Protein 1FEU (pdb70)

Solvent-accessible surface area: 22700 Å² total; per-residue (Å²): 150,110,45,154,7,96,0,68,52,29,133,53,82,136,58,64,41,16,60,191,70,33,55,1,2,0,31,2,57,21,182,134,53,90,108,73,0,42,0,30,24,109,49,0,61,155,20,51,200,97,0,40,55,26,31,14,0,30,0,68,7,82,86,69,83,61,20,52,0,1,2,94,94,29,57,100,25,194,228,196,239,81,16,61,41,0,13,0,40,5,10,38,118,47,62,13,82,2,106,0,34,17,135,41,58,37,84,2,38,0,52,189,66,42,9,56,54,36,97,99,44,202,35,1,31,0,86,1,37,30,219,67,28,15,77,86,2,96,4,75,2,46,58,15,80,60,62,58,45,18,59,0,72,74,15,185,56,42,130,50,9,102,44,33,37,62,78,144,69,43,0,0,13,0,30,66,66,159,56,49,130,172,110,119,199,147,117,45,133,7,115,0,75,64,34,141,58,82,139,60,61,39,17,83,189,67,31,55,2,2,0,35,1,54,22,179,122,58,95,116,85,0,44,0,31,31,114,80,1,66,152,15,51,177,115,0,35,52,21,27,14,0,10,0,50,7,92,90,65,83,56,23,51,0,0,2,97,94,33,55,90,40,166,227,222,215,137,34,49,39,0,12,0,39,9,11,45,126,57,66,12,83,4,99,0,33,14,123,39,56,50,78,4,27,1,43,163,78,45,5,74,47,80,89,88,42,202,35,1,39,0,88,4,39,25,212,72,31,16,70,62,1,94,5,90,1,36,57,20,100,66,68,56,53,15,58,0,72,76,14,181,58,38,124,55,9,101,44,29,35,64,74,132,58,39,0,0,13,2,44,69,47,126,93,95,34,161,114,50,105,102,87,95,112

Sequence (374 aa):
MEYRLKAYYREGEKPSALRRAGKLPGLMYNRHLNRKVYVDLVEFDKVFRQASIHHVIVLELPDGQSLPTLVRQVNLDKRRRRPEHVDFFVLSDEPVEMYVPLRFVGTPAGVRAGGVLQEIHRDILVKVSPRNIPEFIEVDVSGLEIGDSLHASDLKLPPGVELAVSPEETIAAVVPPEDVEKLAEMEYRLKAYYREGEKPSALRRAGKLPGLMYNRHLNRKVYVDLVEFDKVFRQASIHHVIVLELPDGQSLPTLVRQVNLDKRRRRPEHVDFFVLSDEPVEMYVPLRFVGTPAGVRAGGVLQEIHRDILVKVSPRNIPEFIEVDVSGLEIGDSLHASDLKLPPGVELAVSPEETIAAVVPPEDVEKLAEEAAA

Secondary structure (DSSP, 8-state):
-EEEEE-EE-SSS-HHHHHHTTEEEEEEE-SS-EEEEEEEHHHHHHHHHHHTTTSEEEEE-TTS-EEEEEEEEEEEPSSSS-EEEEEEEE--SS-EEEEEEEEEES--HHHHTT-EEEE--SEEEEEE-GGG--S-EEEE-TT--TTEEEEGGGS-PPTT-EESS-TT-EEEEEE-SSSSS----/-EEEEEEEE-SS--HHHHHHTTEEEEEEEETTEEEEEEEEHHHHHHHHHHHTTTSEEEEE-TTS-EEEEEEEEEEEPSSS-SEEEEEEEE--SS-EEEEEEEEEES--HHHHTT-EEE-S-SEEEEEE-GGG--S-EEEE-TTPPTT-EEEGGG--PPTT-EESS-TT-EEEEEE---SSTHHHHHHH-

Foldseek 3Di:
DEAEFEKEFDDPDDLVVQVVVQKAWEWEDEPPDITTIIGHQVRCVVVCVPQVQQHWYWYCYPVRDIFTWGWDDFDADPPDGGGRYTYTYTADAAKAKGKAAEAEDADAPQVVVVWAKDFPDGIFIKIAHPVPRDNYFYHYRNHAHAFDFQFLLNGDDDPRIGHPDDRRHTGMHIHHDPDDPDDDD/DEAEFEKEFDDPDDLVVCVVVQKAWEWEDDPVDITTIIGRQVRVVVVCVVQPQQHWYWYQYPVRDTFTWGWDDFDADPPDGGGRYTYTYTADQAKDKTKFAEAEDADAPQVVVVWAKDQVDRIFIKIAHPVDRDNHFYDYRNDAHAVGWAFPLNTDDDPRIGHPDDRRHTRMHIHHPDDVCVVVVVVVD

Structure (mmCIF, N/CA/C/O backbone):
data_1FEU
#
_entry.id   1FEU
#
_cell.length_a   109.904
_cell.length_b   109.904
_cell.length_c   137.511
_cell.angle_alpha   90.00
_cell.angle_beta   90.00
_cell.angle_gamma   120.00
#
_symmetry.space_group_name_H-M   'P 31 1 2'
#
loop_
_entity.id
_entity.type
_entity.pdbx_description
1 polymer '19 NT FRAGMENT OF 5S RRNA'
2 polymer '21 NT FRAGMENT OF 5S RRNA'
3 polymer '50S RIBOSOMAL PROTEIN L25'
4 non-polymer 'MAGNESIUM ION'
5 non-polymer 'CADMIUM ION'
6 water water
#
loop_
_atom_site.group_PDB
_atom_site.id
_atom_site.type_symbol
_atom_site.label_atom_id
_atom_site.label_alt_id
_atom_site.label_comp_id
_atom_site.label_asym_id
_atom_site.label_entity_id
_atom_site.label_seq_id
_atom_site.pdbx_PDB_ins_code
_atom_site.Cartn_x
_atom_site.Cartn_y
_atom_site.Cartn_z
_atom_site.occupancy
_atom_site.B_iso_or_equiv
_atom_site.auth_seq_id
_atom_site.auth_comp_id
_atom_site.auth_asym_id
_atom_site.auth_atom_id
_atom_site.pdbx_PDB_model_num
ATOM 1723 N N . MET E 3 1 ? 48.212 43.221 19.267 1.00 48.37 1 MET A N 1
ATOM 1724 C CA . MET E 3 1 ? 48.465 42.569 17.950 1.00 48.21 1 MET A CA 1
ATOM 1725 C C . MET E 3 1 ? 47.388 42.980 16.945 1.00 48.05 1 MET A C 1
ATOM 1726 O O . MET E 3 1 ? 46.187 42.903 17.232 1.00 48.54 1 MET A O 1
ATOM 1731 N N . GLU E 3 2 ? 47.812 43.419 15.765 1.00 46.85 2 GLU A N 1
ATOM 1732 C CA . GLU E 3 2 ? 46.862 43.835 14.741 1.00 45.57 2 GLU A CA 1
ATOM 1733 C C . GLU E 3 2 ? 47.187 43.165 13.410 1.00 45.25 2 GLU A C 1
ATOM 1734 O O . GLU E 3 2 ? 48.345 42.841 13.139 1.00 46.42 2 GLU A O 1
ATOM 1740 N N . TYR E 3 3 ? 46.172 42.947 12.579 1.00 43.11 3 TYR A N 1
ATOM 1741 C CA . TYR E 3 3 ? 46.400 42.280 11.301 1.00 41.47 3 TYR A CA 1
ATOM 1742 C C . TYR E 3 3 ? 45.835 43.042 10.128 1.00 41.73 3 TYR A C 1
ATOM 1743 O O . TYR E 3 3 ? 45.056 43.975 10.294 1.00 42.96 3 TYR A O 1
ATOM 1752 N N . ARG E 3 4 ? 46.242 42.639 8.932 1.00 42.35 4 ARG A N 1
ATOM 1753 C CA . ARG E 3 4 ? 45.764 43.283 7.722 1.00 42.73 4 ARG A CA 1
ATOM 1754 C C . ARG E 3 4 ? 45.147 42.238 6.789 1.00 42.09 4 ARG A C 1
ATOM 1755 O O . ARG E 3 4 ? 45.473 41.046 6.859 1.00 40.32 4 ARG A O 1
ATOM 1763 N N . LEU E 3 5 ? 44.231 42.691 5.936 1.00 42.24 5 LEU A N 1
ATOM 1764 C CA . LEU E 3 5 ? 43.566 41.819 4.973 1.00 42.00 5 LEU A CA 1
ATOM 1765 C C . LEU E 3 5 ? 42.965 42.673 3.856 1.00 42.38 5 LEU A C 1
ATOM 1766 O O . LEU E 3 5 ? 42.367 43.728 4.107 1.00 41.01 5 LEU A O 1
ATOM 1771 N N . LYS E 3 6 ? 43.146 42.224 2.620 1.00 43.45 6 LYS A N 1
ATOM 1772 C CA . LYS E 3 6 ? 42.611 42.949 1.481 1.00 45.56 6 LYS A CA 1
ATOM 1773 C C . LYS E 3 6 ? 41.152 42.567 1.272 1.00 45.37 6 LYS A C 1
ATOM 1774 O O . LYS E 3 6 ? 40.807 41.379 1.201 1.00 44.40 6 LYS A O 1
ATOM 1780 N N . ALA E 3 7 ? 40.306 43.591 1.193 1.00 45.23 7 ALA A N 1
ATOM 1781 C CA . ALA E 3 7 ? 38.872 43.423 0.999 1.00 45.54 7 ALA A CA 1
ATOM 1782 C C . ALA E 3 7 ? 38.454 44.174 -0.253 1.00 45.40 7 ALA A C 1
ATOM 1783 O O . ALA E 3 7 ? 39.041 45.201 -0.589 1.00 45.31 7 ALA A O 1
ATOM 1785 N N . TYR E 3 8 ? 37.438 43.664 -0.939 1.00 45.40 8 TYR A N 1
ATOM 1786 C CA . TYR E 3 8 ? 36.948 44.308 -2.149 1.00 46.05 8 TYR A CA 1
ATOM 1787 C C . TYR E 3 8 ? 35.430 44.359 -2.098 1.00 46.55 8 TYR A C 1
ATOM 1788 O O . TYR E 3 8 ? 34.794 43.463 -1.547 1.00 47.90 8 TYR A O 1
ATOM 1797 N N . TYR E 3 9 ? 34.847 45.404 -2.668 1.00 46.61 9 TYR A N 1
ATOM 1798 C CA . TYR E 3 9 ? 33.397 45.528 -2.680 1.00 47.41 9 TYR A CA 1
ATOM 1799 C C . TYR E 3 9 ? 32.772 44.541 -3.679 1.00 47.13 9 TYR A C 1
ATOM 1800 O O . TYR E 3 9 ? 33.470 43.925 -4.487 1.00 46.34 9 TYR A O 1
ATOM 1809 N N . ARG E 3 10 ? 31.455 44.375 -3.600 1.00 47.31 10 ARG A N 1
ATOM 1810 C CA . ARG E 3 10 ? 30.730 43.493 -4.509 1.00 46.20 10 ARG A CA 1
ATOM 1811 C C . ARG E 3 10 ? 29.288 43.978 -4.644 1.00 47.23 10 ARG A C 1
ATOM 1812 O O . ARG E 3 10 ? 28.746 44.615 -3.739 1.00 47.49 10 ARG A O 1
ATOM 1820 N N . GLU E 3 11 ? 28.673 43.692 -5.784 1.00 48.26 11 GLU A N 1
ATOM 1821 C CA . GLU E 3 11 ? 27.302 44.111 -6.016 1.00 50.66 11 GLU A CA 1
ATOM 1822 C C . GLU E 3 11 ? 26.468 42.995 -6.614 1.00 51.46 11 GLU A C 1
ATOM 1823 O O . GLU E 3 11 ? 25.703 42.329 -5.908 1.00 52.33 11 GLU A O 1
ATOM 1829 N N . GLY E 3 12 ? 26.614 42.799 -7.920 1.00 50.44 12 GLY A N 1
ATOM 1830 C CA . GLY E 3 12 ? 25.860 41.762 -8.592 1.00 49.53 12 GLY A CA 1
ATOM 1831 C C . GLY E 3 12 ? 26.489 40.390 -8.485 1.00 48.81 12 GLY A C 1
ATOM 1832 O O . GLY E 3 12 ? 25.781 39.378 -8.498 1.00 49.31 12 GLY A O 1
ATOM 1833 N N . GLU E 3 13 ? 27.814 40.342 -8.375 1.00 47.15 13 GLU A N 1
ATOM 1834 C CA . GLU E 3 13 ? 28.499 39.058 -8.287 1.00 46.71 13 GLU A CA 1
ATOM 1835 C C . GLU E 3 13 ? 27.879 38.129 -7.238 1.00 45.57 13 GLU A C 1
ATOM 1836 O O . GLU E 3 13 ? 27.850 38.427 -6.041 1.00 45.07 13 GLU A O 1
ATOM 1842 N N . LYS E 3 14 ? 27.369 37.002 -7.727 1.00 44.10 14 LYS A N 1
ATOM 1843 C CA . LYS E 3 14 ? 26.718 35.992 -6.906 1.00 43.26 14 LYS A CA 1
ATOM 1844 C C . LYS E 3 14 ? 27.644 35.342 -5.885 1.00 41.16 14 LYS A C 1
ATOM 1845 O O . LYS E 3 14 ? 28.806 35.075 -6.176 1.00 40.94 14 LYS A O 1
ATOM 1851 N N . PRO E 3 15 ? 27.133 35.084 -4.665 1.00 39.15 15 PRO A N 1
ATOM 1852 C CA . PRO E 3 15 ? 27.931 34.459 -3.606 1.00 38.11 15 PRO A CA 1
ATOM 1853 C C . PRO E 3 15 ? 28.525 33.107 -3.997 1.00 38.37 15 PRO A C 1
ATOM 1854 O O . PRO E 3 15 ? 29.718 32.868 -3.801 1.00 37.82 15 PRO A O 1
ATOM 1858 N N . SER E 3 16 ? 27.697 32.223 -4.550 1.00 39.45 16 SER A N 1
ATOM 1859 C CA . SER E 3 16 ? 28.175 30.901 -4.947 1.00 40.68 16 SER A CA 1
ATOM 1860 C C . SER E 3 16 ? 29.298 30.977 -5.984 1.00 40.52 16 SER A C 1
ATOM 1861 O O . SER E 3 16 ? 30.200 30.139 -5.995 1.00 39.64 16 SER A O 1
ATOM 1864 N N . ALA E 3 17 ? 29.233 31.979 -6.857 1.00 40.70 17 ALA A N 1
ATOM 1865 C CA . ALA E 3 17 ? 30.252 32.172 -7.886 1.00 40.70 17 ALA A CA 1
ATOM 1866 C C . ALA E 3 17 ? 31.540 32.628 -7.212 1.00 41.27 17 ALA A C 1
ATOM 1867 O O . ALA E 3 17 ? 32.633 32.154 -7.537 1.00 42.37 17 ALA A O 1
ATOM 1869 N N . LEU E 3 18 ? 31.399 33.559 -6.274 1.00 39.41 18 LEU A N 1
ATOM 1870 C CA . LEU E 3 18 ? 32.539 34.070 -5.534 1.00 37.54 18 LEU A CA 1
ATOM 1871 C C . LEU E 3 18 ? 33.233 32.935 -4.784 1.00 37.32 18 LEU A C 1
ATOM 1872 O O . LEU E 3 18 ? 34.444 32.756 -4.894 1.00 37.28 18 LEU A O 1
ATOM 1877 N N . ARG E 3 19 ? 32.462 32.158 -4.026 1.00 37.37 19 ARG A N 1
ATOM 1878 C CA . ARG E 3 19 ? 33.017 31.040 -3.264 1.00 38.97 19 ARG A CA 1
ATOM 1879 C C . ARG E 3 19 ? 33.775 30.096 -4.193 1.00 41.38 19 ARG A C 1
ATOM 1880 O O . ARG E 3 19 ? 34.876 29.644 -3.882 1.00 42.61 19 ARG A O 1
ATOM 1888 N N . ARG E 3 20 ? 33.161 29.805 -5.332 1.00 43.94 20 ARG A N 1
ATOM 1889 C CA . ARG E 3 20 ? 33.736 28.937 -6.358 1.00 45.18 20 ARG A CA 1
ATOM 1890 C C . ARG E 3 20 ? 35.074 29.517 -6.831 1.00 45.70 20 ARG A C 1
ATOM 1891 O O . ARG E 3 20 ? 36.027 28.784 -7.088 1.00 45.80 20 ARG A O 1
ATOM 1899 N N . ALA E 3 21 ? 35.132 30.843 -6.927 1.00 45.69 21 ALA A N 1
ATOM 1900 C CA . ALA E 3 21 ? 36.336 31.545 -7.358 1.00 44.81 21 ALA A CA 1
ATOM 1901 C C . ALA E 3 21 ? 37.317 31.759 -6.209 1.00 45.37 21 ALA A C 1
ATOM 1902 O O . ALA E 3 21 ? 38.149 32.658 -6.271 1.00 45.59 21 ALA A O 1
ATOM 1904 N N . GLY E 3 22 ? 37.210 30.946 -5.159 1.00 46.23 22 GLY A N 1
ATOM 1905 C CA . GLY E 3 22 ? 38.110 31.067 -4.016 1.00 46.72 22 GLY A CA 1
ATOM 1906 C C . GLY E 3 22 ? 37.943 32.289 -3.114 1.00 46.59 22 GLY A C 1
ATOM 1907 O O . GLY E 3 22 ? 38.755 32.530 -2.210 1.00 45.13 22 GLY A O 1
ATOM 1908 N N . LYS E 3 23 ? 36.897 33.070 -3.360 1.00 46.28 23 LYS A N 1
ATOM 1909 C CA . LYS E 3 23 ? 36.634 34.254 -2.557 1.00 45.38 23 LYS A CA 1
ATOM 1910 C C . LYS E 3 23 ? 35.573 33.952 -1.505 1.00 44.05 23 LYS A C 1
ATOM 1911 O O . LYS E 3 23 ? 34.747 33.048 -1.678 1.00 42.99 23 LYS A O 1
ATOM 1917 N N . LEU E 3 24 ? 35.614 34.701 -0.405 1.00 42.69 24 LEU A N 1
ATOM 1918 C CA . LEU E 3 24 ? 34.658 34.538 0.691 1.00 40.41 24 LEU A CA 1
ATOM 1919 C C . LEU E 3 24 ? 33.698 35.722 0.761 1.00 37.76 24 LEU A C 1
ATOM 1920 O O . LEU E 3 24 ? 34.097 36.847 1.055 1.00 37.45 24 LEU A O 1
ATOM 1925 N N . PRO E 3 25 ? 32.413 35.485 0.484 1.00 35.82 25 PRO A N 1
ATOM 1926 C CA . PRO E 3 25 ? 31.495 36.623 0.553 1.00 35.85 25 PRO A CA 1
ATOM 1927 C C . PRO E 3 25 ? 31.392 37.099 1.998 1.00 36.27 25 PRO A C 1
ATOM 1928 O O . PRO E 3 25 ? 31.674 36.347 2.940 1.00 37.57 25 PRO A O 1
ATOM 1932 N N . GLY E 3 26 ? 30.987 38.348 2.175 1.00 35.64 26 GLY A N 1
ATOM 1933 C CA . GLY E 3 26 ? 30.842 38.875 3.515 1.00 34.11 26 GLY A CA 1
ATOM 1934 C C . GLY E 3 26 ? 30.347 40.297 3.466 1.00 33.64 26 GLY A C 1
ATOM 1935 O O . GLY E 3 26 ? 29.903 40.784 2.418 1.00 31.76 26 GLY A O 1
ATOM 1936 N N . LEU E 3 27 ? 30.399 40.962 4.613 1.00 34.17 27 LEU A N 1
ATOM 1937 C CA . LEU E 3 27 ? 29.993 42.350 4.682 1.00 35.42 27 LEU A CA 1
ATOM 1938 C C . LEU E 3 27 ? 30.490 43.021 5.959 1.00 35.70 27 LEU A C 1
ATOM 1939 O O . LEU E 3 27 ? 30.703 42.368 6.983 1.00 35.35 27 LEU A O 1
ATOM 1944 N N . MET E 3 28 ? 30.684 44.333 5.865 1.00 35.14 28 MET A N 1
ATOM 1945 C CA . MET E 3 28 ? 31.161 45.152 6.969 1.00 34.83 28 MET A CA 1
ATOM 1946 C C . MET E 3 28 ? 30.118 46.195 7.296 1.00 32.76 28 MET A C 1
ATOM 1947 O O . MET E 3 28 ? 29.407 46.664 6.410 1.00 32.63 28 MET A O 1
ATOM 1952 N N . TYR E 3 29 ? 30.031 46.559 8.568 1.00 31.65 29 TYR A N 1
ATOM 1953 C CA . TYR E 3 29 ? 29.051 47.542 8.996 1.00 31.81 29 TYR A CA 1
ATOM 1954 C C . TYR E 3 29 ? 29.318 48.082 10.389 1.00 31.72 29 TYR A C 1
ATOM 1955 O O . TYR E 3 29 ? 30.184 47.589 11.117 1.00 32.53 29 TYR A O 1
ATOM 1964 N N . ASN E 3 30 ? 28.546 49.104 10.736 1.00 31.67 30 ASN A N 1
ATOM 1965 C CA . ASN E 3 30 ? 28.561 49.747 12.043 1.00 33.73 30 ASN A CA 1
ATOM 1966 C C . ASN E 3 30 ? 27.411 50.733 11.983 1.00 34.17 30 ASN A C 1
ATOM 1967 O O . ASN E 3 30 ? 26.738 50.821 10.959 1.00 34.55 30 ASN A O 1
ATOM 1972 N N . ARG E 3 31 ? 27.163 51.462 13.061 1.00 36.29 31 ARG A N 1
ATOM 1973 C CA . ARG E 3 31 ? 26.043 52.387 13.080 1.00 37.68 31 ARG A CA 1
ATOM 1974 C C . ARG E 3 31 ? 26.043 53.358 11.909 1.00 37.93 31 ARG A C 1
ATOM 1975 O O . ARG E 3 31 ? 25.061 54.072 11.698 1.00 39.08 31 ARG A O 1
ATOM 1983 N N . HIS E 3 32 ? 27.127 53.373 11.138 1.00 36.15 32 HIS A N 1
ATOM 1984 C CA . HIS E 3 32 ? 27.245 54.292 10.011 1.00 35.88 32 HIS A CA 1
ATOM 1985 C C . HIS E 3 32 ? 27.230 53.685 8.632 1.00 36.10 32 HIS A C 1
ATOM 1986 O O . HIS E 3 32 ? 26.620 54.228 7.716 1.00 36.21 32 HIS A O 1
ATOM 1993 N N . LEU E 3 33 ? 27.916 52.567 8.470 1.00 36.83 33 LEU A N 1
ATOM 1994 C CA . LEU E 3 33 ? 27.983 51.949 7.165 1.00 37.08 33 LEU A CA 1
ATOM 1995 C C . LEU E 3 33 ? 27.581 50.480 7.107 1.00 37.66 33 LEU A C 1
ATOM 1996 O O . LEU E 3 33 ? 27.437 49.804 8.130 1.00 38.49 33 LEU A O 1
ATOM 2001 N N . ASN E 3 34 ? 27.394 50.011 5.879 1.00 36.70 34 ASN A N 1
ATOM 2002 C CA . ASN E 3 34 ? 27.026 48.638 5.579 1.00 35.37 34 ASN A CA 1
ATOM 2003 C C . ASN E 3 34 ? 27.329 48.505 4.106 1.00 35.63 34 ASN A C 1
ATOM 2004 O O . ASN E 3 34 ? 26.725 49.179 3.285 1.00 34.80 34 ASN A O 1
ATOM 2009 N N . ARG E 3 35 ? 28.278 47.644 3.773 1.00 37.29 35 ARG A N 1
ATOM 2010 C CA . ARG E 3 35 ? 28.660 47.449 2.387 1.00 38.10 35 ARG A CA 1
ATOM 2011 C C . ARG E 3 35 ? 28.996 45.986 2.165 1.00 38.54 35 ARG A C 1
ATOM 2012 O O . ARG E 3 35 ? 29.648 45.355 2.998 1.00 39.70 35 ARG A O 1
ATOM 2020 N N . LYS E 3 36 ? 28.531 45.435 1.051 1.00 38.69 36 LYS A N 1
ATOM 2021 C CA . LYS E 3 36 ? 28.814 44.043 0.742 1.00 37.49 36 LYS A CA 1
ATOM 2022 C C . LYS E 3 36 ? 30.239 43.997 0.232 1.00 36.65 36 LYS A C 1
ATOM 2023 O O . LYS E 3 36 ? 30.629 44.814 -0.598 1.00 36.39 36 LYS A O 1
ATOM 2029 N N . VAL E 3 37 ? 31.024 43.060 0.752 1.00 36.34 37 VAL A N 1
ATOM 2030 C CA . VAL E 3 37 ? 32.415 42.928 0.351 1.00 36.14 37 VAL A CA 1
ATOM 2031 C C . VAL E 3 37 ? 32.779 41.452 0.276 1.00 37.96 37 VAL A C 1
ATOM 2032 O O . VAL E 3 37 ? 31.938 40.585 0.513 1.00 38.88 37 VAL A O 1
ATOM 2036 N N . TYR E 3 38 ? 34.035 41.177 -0.059 1.00 39.12 38 TYR A N 1
ATOM 2037 C CA . TYR E 3 38 ? 34.531 39.812 -0.129 1.00 40.60 38 TYR A CA 1
ATOM 2038 C C . TYR E 3 38 ? 36.040 39.854 0.068 1.00 40.11 38 TYR A C 1
ATOM 2039 O O . TYR E 3 38 ? 36.667 40.901 -0.100 1.00 39.92 38 TYR A O 1
ATOM 2048 N N . VAL E 3 39 ? 36.610 38.714 0.440 1.00 39.51 39 VAL A N 1
ATOM 2049 C CA . VAL E 3 39 ? 38.039 38.590 0.682 1.00 39.87 39 VAL A CA 1
ATOM 2050 C C . VAL E 3 39 ? 38.476 37.188 0.264 1.00 41.57 39 VAL A C 1
ATOM 2051 O O . VAL E 3 39 ? 37.647 36.283 0.178 1.00 42.26 39 VAL A O 1
ATOM 2055 N N . ASP E 3 40 ? 39.766 37.002 -0.004 1.00 42.01 40 ASP A N 1
ATOM 2056 C CA . ASP E 3 40 ? 40.246 35.684 -0.392 1.00 42.63 40 ASP A CA 1
ATOM 2057 C C . ASP E 3 40 ? 40.152 34.764 0.826 1.00 42.29 40 ASP A C 1
ATOM 2058 O O . ASP E 3 40 ? 40.574 35.126 1.925 1.00 42.65 40 ASP A O 1
ATOM 2063 N N . LEU E 3 41 ? 39.589 33.578 0.628 1.00 41.49 41 LEU A N 1
ATOM 2064 C CA . LEU E 3 41 ? 39.426 32.633 1.723 1.00 42.20 41 LEU A CA 1
ATOM 2065 C C . LEU E 3 41 ? 40.740 32.228 2.381 1.00 43.55 41 LEU A C 1
ATOM 2066 O O . LEU E 3 41 ? 40.820 32.160 3.608 1.00 45.02 41 LEU A O 1
ATOM 2071 N N . VAL E 3 42 ? 41.767 31.956 1.581 1.00 44.13 42 VAL A N 1
ATOM 2072 C CA . VAL E 3 42 ? 43.049 31.548 2.142 1.00 45.00 42 VAL A CA 1
ATOM 2073 C C . VAL E 3 42 ? 43.644 32.648 3.006 1.00 46.09 42 VAL A C 1
ATOM 2074 O O . VAL E 3 42 ? 44.140 32.378 4.104 1.00 46.63 42 VAL A O 1
ATOM 2078 N N . GLU E 3 43 ? 43.590 33.883 2.513 1.00 47.28 43 GLU A N 1
ATOM 2079 C CA . GLU E 3 43 ? 44.115 35.026 3.255 1.00 49.23 43 GLU A CA 1
ATOM 2080 C C . GLU E 3 43 ? 43.414 35.115 4.601 1.00 49.15 43 GLU A C 1
ATOM 2081 O O . GLU E 3 43 ? 44.055 35.194 5.659 1.00 47.79 43 GLU A O 1
ATOM 2087 N N . PHE E 3 44 ? 42.083 35.124 4.535 1.00 49.33 44 PHE A N 1
ATOM 2088 C CA . PHE E 3 44 ? 41.242 35.211 5.719 1.00 48.00 44 PHE A CA 1
ATOM 2089 C C . PHE E 3 44 ? 41.557 34.084 6.689 1.00 47.80 44 PHE A C 1
ATOM 2090 O O . PHE E 3 44 ? 41.865 34.335 7.847 1.00 48.85 44 PHE A O 1
ATOM 2098 N N . ASP E 3 45 ? 41.473 32.844 6.220 1.00 48.08 45 ASP A N 1
ATOM 2099 C CA . ASP E 3 45 ? 41.759 31.711 7.086 1.00 49.02 45 ASP A CA 1
ATOM 2100 C C . ASP E 3 45 ? 43.084 31.913 7.795 1.00 49.02 45 ASP A C 1
ATOM 2101 O O . ASP E 3 45 ? 43.203 31.663 8.996 1.00 48.58 45 ASP A O 1
ATOM 2106 N N . LYS E 3 46 ? 44.077 32.382 7.050 1.00 49.14 46 LYS A N 1
ATOM 2107 C CA . LYS E 3 46 ? 45.393 32.626 7.613 1.00 48.65 46 LYS A CA 1
ATOM 2108 C C . LYS E 3 46 ? 45.313 33.704 8.701 1.00 47.36 46 LYS A C 1
ATOM 2109 O O . LYS E 3 46 ? 45.799 33.504 9.814 1.00 48.19 46 LYS A O 1
ATOM 2115 N N . VAL E 3 47 ? 44.681 34.833 8.381 1.00 44.33 47 VAL A N 1
ATOM 2116 C CA . VAL E 3 47 ? 44.546 35.954 9.314 1.00 41.23 47 VAL A CA 1
ATOM 2117 C C . VAL E 3 47 ? 43.660 35.673 10.531 1.00 41.83 47 VAL A C 1
ATOM 2118 O O . VAL E 3 47 ? 44.046 35.948 11.670 1.00 41.47 47 VAL A O 1
ATOM 2122 N N . PHE E 3 48 ? 42.468 35.139 10.279 1.00 41.40 48 PHE A N 1
ATOM 2123 C CA . PHE E 3 48 ? 41.499 34.835 11.327 1.00 40.99 48 PHE A CA 1
ATOM 2124 C C . PHE E 3 48 ? 42.041 33.837 12.340 1.00 42.62 48 PHE A C 1
ATOM 2125 O O . PHE E 3 48 ? 41.676 33.864 13.517 1.00 42.86 48 PHE A O 1
ATOM 2133 N N . ARG E 3 49 ? 42.911 32.951 11.875 1.00 43.75 49 ARG A N 1
ATOM 2134 C CA . ARG E 3 49 ? 43.518 31.945 12.734 1.00 44.88 49 ARG A CA 1
ATOM 2135 C C . ARG E 3 49 ? 44.335 32.616 13.837 1.00 44.29 49 ARG A C 1
ATOM 2136 O O . ARG E 3 49 ? 44.568 32.034 14.894 1.00 44.21 49 ARG A O 1
ATOM 2144 N N . GLN E 3 50 ? 44.757 33.852 13.593 1.00 43.97 50 GLN A N 1
ATOM 2145 C CA . GLN E 3 50 ? 45.555 34.590 14.566 1.00 43.30 50 GLN A CA 1
ATOM 2146 C C . GLN E 3 50 ? 44.742 35.656 15.292 1.00 41.41 50 GLN A C 1
ATOM 2147 O O . GLN E 3 50 ? 44.936 35.902 16.485 1.00 41.72 50 GLN A O 1
ATOM 2153 N N . ALA E 3 51 ? 43.845 36.303 14.557 1.00 39.55 51 ALA A N 1
ATOM 2154 C CA . ALA E 3 51 ? 43.020 37.359 15.123 1.00 37.71 51 ALA A CA 1
ATOM 2155 C C . ALA E 3 51 ? 41.736 36.867 15.781 1.00 36.03 51 ALA A C 1
ATOM 2156 O O . ALA E 3 51 ? 41.352 37.367 16.839 1.00 36.25 51 ALA A O 1
ATOM 2158 N N . SER E 3 52 ? 41.075 35.889 15.166 1.00 33.57 52 SER A N 1
ATOM 2159 C CA . SER E 3 52 ? 39.820 35.376 15.708 1.00 31.42 52 SER A CA 1
ATOM 2160 C C . SER E 3 52 ? 38.917 36.597 15.857 1.00 31.07 52 SER A C 1
ATOM 2161 O O . SER E 3 52 ? 38.843 37.422 14.947 1.00 30.56 52 SER A O 1
ATOM 2164 N N . ILE E 3 53 ? 38.226 36.720 16.986 1.00 29.99 53 ILE A N 1
ATOM 2165 C CA . ILE E 3 53 ? 37.390 37.898 17.197 1.00 29.50 53 ILE A CA 1
ATOM 2166 C C . ILE E 3 53 ? 37.979 38.782 18.298 1.00 30.36 53 ILE A C 1
ATOM 2167 O O . ILE E 3 53 ? 37.289 39.632 18.857 1.00 30.13 53 ILE A O 1
ATOM 2172 N N . HIS E 3 54 ? 39.259 38.590 18.596 1.00 32.02 54 HIS A N 1
ATOM 2173 C CA . HIS E 3 54 ? 39.897 39.339 19.670 1.00 34.00 54 HIS A CA 1
ATOM 2174 C C . HIS E 3 54 ? 40.873 40.432 19.260 1.00 35.63 54 HIS A C 1
ATOM 2175 O O . HIS E 3 54 ? 41.182 41.307 20.070 1.00 36.79 54 HIS A O 1
ATOM 2182 N N . HIS E 3 55 ? 41.362 40.382 18.020 1.00 36.96 55 HIS A N 1
ATOM 2183 C CA . HIS E 3 55 ? 42.327 41.373 17.534 1.00 37.16 55 HIS A CA 1
ATOM 2184 C C . HIS E 3 55 ? 41.781 42.171 16.357 1.00 38.02 55 HIS A C 1
ATOM 2185 O O . HIS E 3 55 ? 40.958 41.672 15.591 1.00 38.77 55 HIS A O 1
ATOM 2192 N N . VAL E 3 56 ? 42.248 43.407 16.207 1.00 38.17 56 VAL A N 1
ATOM 2193 C CA . VAL E 3 56 ? 41.794 44.250 15.107 1.00 38.52 56 VAL A CA 1
ATOM 2194 C C . VAL E 3 56 ? 42.393 43.849 13.761 1.00 39.67 56 VAL A C 1
ATOM 2195 O O . VAL E 3 56 ? 43.609 43.711 13.620 1.00 40.72 56 VAL A O 1
ATOM 2199 N N . ILE E 3 57 ? 41.520 43.662 12.778 1.00 40.14 57 ILE A N 1
ATOM 2200 C CA . ILE E 3 57 ? 41.922 43.307 11.421 1.00 39.94 57 ILE A CA 1
ATOM 2201 C C . ILE E 3 57 ? 41.703 44.558 10.574 1.00 41.64 57 ILE A C 1
ATOM 2202 O O . ILE E 3 57 ? 40.595 45.089 10.523 1.00 42.30 57 ILE A O 1
ATOM 2207 N N . VAL E 3 58 ? 42.756 45.051 9.933 1.00 43.27 58 VAL A N 1
ATOM 2208 C CA . VAL E 3 58 ? 42.614 46.236 9.099 1.00 45.19 58 VAL A CA 1
ATOM 2209 C C . VAL E 3 58 ? 42.328 45.819 7.664 1.00 46.06 58 VAL A C 1
ATOM 2210 O O . VAL E 3 58 ? 43.127 45.128 7.034 1.00 47.04 58 VAL A O 1
ATOM 2214 N N . LEU E 3 59 ? 41.177 46.241 7.156 1.00 45.91 59 LEU A N 1
ATOM 2215 C CA . LEU E 3 59 ? 40.773 45.899 5.799 1.00 47.81 59 LEU A CA 1
ATOM 2216 C C . LEU E 3 59 ? 41.273 46.909 4.759 1.00 50.23 59 LEU A C 1
ATOM 2217 O O . LEU E 3 59 ? 40.946 48.100 4.832 1.00 50.17 59 LEU A O 1
ATOM 2222 N N . GLU E 3 60 ? 42.076 46.438 3.803 1.00 53.43 60 GLU A N 1
ATOM 2223 C CA . GLU E 3 60 ? 42.581 47.309 2.740 1.00 55.48 60 GLU A CA 1
ATOM 2224 C C . GLU E 3 60 ? 41.539 47.301 1.632 1.00 54.92 60 GLU A C 1
ATOM 2225 O O . GLU E 3 60 ? 41.400 46.315 0.909 1.00 53.34 60 GLU A O 1
ATOM 2231 N N . LEU E 3 61 ? 40.806 48.398 1.506 1.00 56.12 61 LEU A N 1
ATOM 2232 C CA . LEU E 3 61 ? 39.771 48.496 0.491 1.00 58.33 61 LEU A CA 1
ATOM 2233 C C . LEU E 3 61 ? 40.308 49.044 -0.834 1.00 61.30 61 LEU A C 1
ATOM 2234 O O . LEU E 3 61 ? 41.303 49.772 -0.862 1.00 62.29 61 LEU A O 1
ATOM 2239 N N . PRO E 3 62 ? 39.654 48.691 -1.965 1.00 63.64 62 PRO A N 1
ATOM 2240 C CA . PRO E 3 62 ? 40.037 49.121 -3.314 1.00 65.01 62 PRO A CA 1
ATOM 2241 C C . PRO E 3 62 ? 40.305 50.617 -3.437 1.00 66.02 62 PRO A C 1
ATOM 2242 O O . PRO E 3 62 ? 41.291 51.034 -4.047 1.00 66.70 62 PRO A O 1
ATOM 2246 N N . ASP E 3 63 ? 39.422 51.414 -2.848 1.00 65.71 63 ASP A N 1
ATOM 2247 C CA . ASP E 3 63 ? 39.542 52.868 -2.878 1.00 66.28 63 ASP A CA 1
ATOM 2248 C C . ASP E 3 63 ? 40.713 53.385 -2.047 1.00 66.40 63 ASP A C 1
ATOM 2249 O O . ASP E 3 63 ? 40.697 54.526 -1.582 1.00 66.84 63 ASP A O 1
ATOM 2254 N N . GLY E 3 64 ? 41.725 52.544 -1.863 1.00 65.22 64 GLY A N 1
ATOM 2255 C CA . GLY E 3 64 ? 42.890 52.940 -1.093 1.00 63.85 64 GLY A CA 1
ATOM 2256 C C . GLY E 3 64 ? 42.593 53.180 0.374 1.00 63.22 64 GLY A C 1
ATOM 2257 O O . GLY E 3 64 ? 43.504 53.427 1.165 1.00 63.69 64 GLY A O 1
ATOM 2258 N N . GLN E 3 65 ? 41.317 53.110 0.739 1.00 62.59 65 GLN A N 1
ATOM 2259 C CA . GLN E 3 65 ? 40.899 53.319 2.120 1.00 61.71 65 GLN A CA 1
ATOM 2260 C C . GLN E 3 65 ? 41.162 52.076 2.971 1.00 59.59 65 GLN A C 1
ATOM 2261 O O . GLN E 3 65 ? 41.154 50.946 2.472 1.00 58.74 65 GLN A O 1
ATOM 2267 N N . SER E 3 66 ? 41.399 52.302 4.259 1.00 56.53 66 SER A N 1
ATOM 2268 C CA . SER E 3 66 ? 41.664 51.223 5.196 1.00 53.75 66 SER A CA 1
ATOM 2269 C C . SER E 3 66 ? 40.704 51.328 6.364 1.00 51.76 66 SER A C 1
ATOM 2270 O O . SER E 3 66 ? 40.529 52.405 6.935 1.00 52.20 66 SER A O 1
ATOM 2273 N N . LEU E 3 67 ? 40.077 50.212 6.719 1.00 48.45 67 LEU A N 1
ATOM 2274 C CA . LEU E 3 67 ? 39.140 50.223 7.834 1.00 44.43 67 LEU A CA 1
ATOM 2275 C C . LEU E 3 67 ? 39.511 49.250 8.940 1.00 42.23 67 LEU A C 1
ATOM 2276 O O . LEU E 3 67 ? 39.726 48.059 8.700 1.00 42.25 67 LEU A O 1
ATOM 2281 N N . PRO E 3 68 ? 39.609 49.760 10.178 1.00 39.78 68 PRO A N 1
ATOM 2282 C CA . PRO E 3 68 ? 39.953 48.937 11.336 1.00 38.09 68 PRO A CA 1
ATOM 2283 C C . PRO E 3 68 ? 38.693 48.154 11.720 1.00 36.96 68 PRO A C 1
ATOM 2284 O O . PRO E 3 68 ? 37.661 48.751 12.052 1.00 35.77 68 PRO A O 1
ATOM 2288 N N . THR E 3 69 ? 38.757 46.829 11.663 1.00 35.41 69 THR A N 1
ATOM 2289 C CA . THR E 3 69 ? 37.571 46.049 11.995 1.00 35.43 69 THR A CA 1
ATOM 2290 C C . THR E 3 69 ? 37.795 44.954 13.018 1.00 34.53 69 THR A C 1
ATOM 2291 O O . THR E 3 69 ? 38.912 44.702 13.456 1.00 34.84 69 THR A O 1
ATOM 2295 N N . LEU E 3 70 ? 36.695 44.312 13.389 1.00 35.05 70 LEU A N 1
ATOM 2296 C CA . LEU E 3 70 ? 36.690 43.213 14.343 1.00 33.91 70 LEU A CA 1
ATOM 2297 C C . LEU E 3 70 ? 35.731 42.188 13.721 1.00 33.59 70 LEU A C 1
ATOM 2298 O O . LEU E 3 70 ? 34.658 42.556 13.233 1.00 34.42 70 LEU A O 1
ATOM 2303 N N . VAL E 3 71 ? 36.118 40.918 13.692 1.00 32.00 71 VAL A N 1
ATOM 2304 C CA . VAL E 3 71 ? 35.237 39.908 13.116 1.00 31.23 71 VAL A CA 1
ATOM 2305 C C . VAL E 3 71 ? 34.082 39.650 14.086 1.00 32.70 71 VAL A C 1
ATOM 2306 O O . VAL E 3 71 ? 34.288 39.250 15.242 1.00 33.70 71 VAL A O 1
ATOM 2310 N N . ARG E 3 72 ? 32.863 39.889 13.613 1.00 32.55 72 ARG A N 1
ATOM 2311 C CA . ARG E 3 72 ? 31.680 39.712 14.444 1.00 32.42 72 ARG A CA 1
ATOM 2312 C C . ARG E 3 72 ? 30.963 38.396 14.254 1.00 32.72 72 ARG A C 1
ATOM 2313 O O . ARG E 3 72 ? 30.205 37.985 15.121 1.00 34.06 72 ARG A O 1
ATOM 2321 N N . GLN E 3 73 ? 31.200 37.734 13.127 1.00 32.99 73 GLN A N 1
ATOM 2322 C CA . GLN E 3 73 ? 30.516 36.479 12.834 1.00 32.78 73 GLN A CA 1
ATOM 2323 C C . GLN E 3 73 ? 31.163 35.784 11.647 1.00 32.45 73 GLN A C 1
ATOM 2324 O O . GLN E 3 73 ? 31.742 36.427 10.780 1.00 32.65 73 GLN A O 1
ATOM 2330 N N . VAL E 3 74 ? 31.065 34.463 11.620 1.00 32.50 74 VAL A N 1
ATOM 2331 C CA . VAL E 3 74 ? 31.605 33.673 10.526 1.00 32.37 74 VAL A CA 1
ATOM 2332 C C . VAL E 3 74 ? 30.656 32.505 10.320 1.00 32.84 74 VAL A C 1
ATOM 2333 O O . VAL E 3 74 ? 30.728 31.509 11.038 1.00 33.79 74 VAL A O 1
ATOM 2337 N N . ASN E 3 75 ? 29.762 32.636 9.345 1.00 32.84 75 ASN A N 1
ATOM 2338 C CA . ASN E 3 75 ? 28.802 31.585 9.052 1.00 32.61 75 ASN A CA 1
ATOM 2339 C C . ASN E 3 75 ? 29.489 30.428 8.363 1.00 33.77 75 ASN A C 1
ATOM 2340 O O . ASN E 3 75 ? 29.990 30.564 7.252 1.00 33.78 75 ASN A O 1
ATOM 2345 N N . LEU E 3 76 ? 29.518 29.288 9.038 1.00 36.44 76 LEU A N 1
ATOM 2346 C CA . LEU E 3 76 ? 30.142 28.094 8.497 1.00 40.24 76 LEU A CA 1
ATOM 2347 C C . LEU E 3 76 ? 29.142 27.316 7.672 1.00 44.23 76 LEU A C 1
ATOM 2348 O O . LEU E 3 76 ? 28.020 27.085 8.116 1.00 44.88 76 LEU A O 1
ATOM 2353 N N . ASP E 3 77 ? 29.540 26.912 6.473 1.00 49.72 77 ASP A N 1
ATOM 2354 C CA . ASP E 3 77 ? 28.651 26.119 5.644 1.00 55.23 77 ASP A CA 1
ATOM 2355 C C . ASP E 3 77 ? 28.384 24.884 6.508 1.00 57.80 77 ASP A C 1
ATOM 2356 O O . ASP E 3 77 ? 29.323 24.248 7.004 1.00 57.89 77 ASP A O 1
ATOM 2361 N N . LYS E 3 78 ? 27.117 24.562 6.735 1.00 61.30 78 LYS A N 1
ATOM 2362 C CA . LYS E 3 78 ? 26.817 23.398 7.555 1.00 64.57 78 LYS A CA 1
ATOM 2363 C C . LYS E 3 78 ? 27.322 22.182 6.807 1.00 65.30 78 LYS A C 1
ATOM 2364 O O . LYS E 3 78 ? 27.420 22.196 5.578 1.00 65.27 78 LYS A O 1
ATOM 2370 N N . ARG E 3 79 ? 27.675 21.142 7.565 1.00 66.40 79 ARG A N 1
ATOM 2371 C CA . ARG E 3 79 ? 28.154 19.878 7.013 1.00 67.69 79 ARG A CA 1
ATOM 2372 C C . ARG E 3 79 ? 29.515 20.094 6.369 1.00 67.47 79 ARG A C 1
ATOM 2373 O O . ARG E 3 79 ? 29.709 19.763 5.203 1.00 67.21 79 ARG A O 1
ATOM 2381 N N . ARG E 3 80 ? 30.449 20.621 7.169 1.00 67.14 80 ARG A N 1
ATOM 2382 C CA . ARG E 3 80 ? 31.844 20.894 6.789 1.00 66.69 80 ARG A CA 1
ATOM 2383 C C . ARG E 3 80 ? 32.508 21.886 7.744 1.00 66.07 80 ARG A C 1
ATOM 2384 O O . ARG E 3 80 ? 31.886 22.383 8.685 1.00 64.80 80 ARG A O 1
ATOM 2392 N N . ARG E 3 81 ? 33.785 22.152 7.488 1.00 65.85 81 ARG A N 1
ATOM 2393 C CA . ARG E 3 81 ? 34.569 23.103 8.256 1.00 65.72 81 ARG A CA 1
ATOM 2394 C C . ARG E 3 81 ? 35.112 24.149 7.288 1.00 63.61 81 ARG A C 1
ATOM 2395 O O . ARG E 3 81 ? 36.268 24.076 6.866 1.00 63.46 81 ARG A O 1
ATOM 2403 N N . ARG E 3 82 ? 34.270 25.112 6.924 1.00 60.79 82 ARG A N 1
ATOM 2404 C CA . ARG E 3 82 ? 34.681 26.169 6.005 1.00 57.25 82 ARG A CA 1
ATOM 2405 C C . ARG E 3 82 ? 33.765 27.393 6.040 1.00 53.49 82 ARG A C 1
ATOM 2406 O O . ARG E 3 82 ? 32.539 27.277 5.979 1.00 52.51 82 ARG A O 1
ATOM 2414 N N . PRO E 3 83 ? 34.357 28.589 6.145 1.00 49.91 83 PRO A N 1
ATOM 2415 C CA . PRO E 3 83 ? 33.590 29.838 6.178 1.00 47.62 83 PRO A CA 1
ATOM 2416 C C . PRO E 3 83 ? 32.826 30.048 4.870 1.00 44.18 83 PRO A C 1
ATOM 2417 O O . PRO E 3 83 ? 33.407 29.925 3.797 1.00 43.89 83 PRO A O 1
ATOM 2421 N N . GLU E 3 84 ? 31.533 30.356 4.950 1.00 41.54 84 GLU A N 1
ATOM 2422 C CA . GLU E 3 84 ? 30.755 30.605 3.735 1.00 38.79 84 GLU A CA 1
ATOM 2423 C C . GLU E 3 84 ? 30.351 32.078 3.674 1.00 35.42 84 GLU A C 1
ATOM 2424 O O . GLU E 3 84 ? 29.927 32.574 2.633 1.00 35.24 84 GLU A O 1
ATOM 2430 N N . HIS E 3 85 ? 30.476 32.767 4.803 1.00 32.50 85 HIS A N 1
ATOM 2431 C CA . HIS E 3 85 ? 30.166 34.192 4.885 1.00 30.27 85 HIS A CA 1
ATOM 2432 C C . HIS E 3 85 ? 30.772 34.762 6.163 1.00 29.85 85 HIS A C 1
ATOM 2433 O O . HIS E 3 85 ? 30.892 34.056 7.166 1.00 29.97 85 HIS A O 1
ATOM 2440 N N . VAL E 3 86 ? 31.158 36.035 6.124 1.00 29.46 86 VAL A N 1
ATOM 2441 C CA . VAL E 3 86 ? 31.772 36.682 7.282 1.00 28.71 86 VAL A CA 1
ATOM 2442 C C . VAL E 3 86 ? 31.309 38.118 7.463 1.00 27.59 86 VAL A C 1
ATOM 2443 O O . VAL E 3 86 ? 31.031 38.822 6.489 1.00 26.83 86 VAL A O 1
ATOM 2447 N N . ASP E 3 87 ? 31.234 38.536 8.722 1.00 27.50 87 ASP A N 1
ATOM 2448 C CA . ASP E 3 87 ? 30.822 39.890 9.081 1.00 28.53 87 ASP A CA 1
ATOM 2449 C C . ASP E 3 87 ? 32.006 40.636 9.680 1.00 27.83 87 ASP A C 1
ATOM 2450 O O . ASP E 3 87 ? 32.740 40.079 10.495 1.00 28.08 87 ASP A O 1
ATOM 2455 N N . PHE E 3 88 ? 32.192 41.889 9.276 1.00 27.73 88 PHE A N 1
ATOM 2456 C CA . PHE E 3 88 ? 33.266 42.715 9.823 1.00 26.87 88 PHE A CA 1
ATOM 2457 C C . PHE E 3 88 ? 32.638 43.902 10.512 1.00 28.41 88 PHE A C 1
ATOM 2458 O O . PHE E 3 88 ? 31.942 44.698 9.875 1.00 29.83 88 PHE A O 1
ATOM 2466 N N . PHE E 3 89 ? 32.858 44.023 11.817 1.00 29.11 89 PHE A N 1
ATOM 2467 C CA . PHE E 3 89 ? 32.311 45.161 12.532 1.00 29.20 89 PHE A CA 1
ATOM 2468 C C . PHE E 3 89 ? 33.351 46.283 12.450 1.00 30.10 89 PHE A C 1
ATOM 2469 O O . PHE E 3 89 ? 34.428 46.200 13.043 1.00 29.83 89 PHE A O 1
ATOM 2477 N N . VAL E 3 90 ? 33.027 47.318 11.683 1.00 31.16 90 VAL A N 1
ATOM 2478 C CA . VAL E 3 90 ? 33.931 48.444 11.483 1.00 32.21 90 VAL A CA 1
ATOM 2479 C C . VAL E 3 90 ? 34.065 49.323 12.730 1.00 33.02 90 VAL A C 1
ATOM 2480 O O . VAL E 3 90 ? 33.113 49.992 13.149 1.00 32.59 90 VAL A O 1
ATOM 2484 N N . LEU E 3 91 ? 35.259 49.316 13.315 1.00 34.27 91 LEU A N 1
ATOM 2485 C CA . LEU E 3 91 ? 35.532 50.109 14.503 1.00 34.89 91 LEU A CA 1
ATOM 2486 C C . LEU E 3 91 ? 35.425 51.597 14.183 1.00 36.46 91 LEU A C 1
ATOM 2487 O O . LEU E 3 91 ? 35.933 52.070 13.162 1.00 36.32 91 LEU A O 1
ATOM 2492 N N . SER E 3 92 ? 34.744 52.318 15.069 1.00 38.59 92 SER A N 1
ATOM 2493 C CA . SER E 3 92 ? 34.490 53.743 14.907 1.00 40.24 92 SER A CA 1
ATOM 2494 C C . SER E 3 92 ? 35.066 54.556 16.064 1.00 41.40 92 SER A C 1
ATOM 2495 O O . SER E 3 92 ? 36.110 54.218 16.621 1.00 40.70 92 SER A O 1
ATOM 2498 N N . ASP E 3 93 ? 34.364 55.623 16.424 1.00 44.63 93 ASP A N 1
ATOM 2499 C CA . ASP E 3 93 ? 34.775 56.514 17.501 1.00 47.85 93 ASP A CA 1
ATOM 2500 C C . ASP E 3 93 ? 34.168 56.125 18.845 1.00 49.06 93 ASP A C 1
ATOM 2501 O O . ASP E 3 93 ? 34.702 56.481 19.892 1.00 50.75 93 ASP A O 1
ATOM 2506 N N . GLU E 3 94 ? 33.047 55.408 18.815 1.00 50.08 94 GLU A N 1
ATOM 2507 C CA . GLU E 3 94 ? 32.370 54.993 20.043 1.00 49.56 94 GLU A CA 1
ATOM 2508 C C . GLU E 3 94 ? 32.879 53.653 20.579 1.00 47.47 94 GLU A C 1
ATOM 2509 O O . GLU E 3 94 ? 33.477 52.866 19.846 1.00 48.64 94 GLU A O 1
ATOM 2515 N N . PRO E 3 95 ? 32.652 53.380 21.875 1.00 45.01 95 PRO A N 1
ATOM 2516 C CA . PRO E 3 95 ? 33.111 52.105 22.440 1.00 43.38 95 PRO A CA 1
ATOM 2517 C C . PRO E 3 95 ? 32.342 50.945 21.805 1.00 41.99 95 PRO A C 1
ATOM 2518 O O . PRO E 3 95 ? 31.311 51.153 21.163 1.00 42.75 95 PRO A O 1
ATOM 2522 N N . VAL E 3 96 ? 32.838 49.727 21.984 1.00 38.75 96 VAL A N 1
ATOM 2523 C CA . VAL E 3 96 ? 32.173 48.564 21.421 1.00 36.15 96 VAL A CA 1
ATOM 2524 C C . VAL E 3 96 ? 32.235 47.370 22.350 1.00 34.34 96 VAL A C 1
ATOM 2525 O O . VAL E 3 96 ? 33.148 47.261 23.162 1.00 33.01 96 VAL A O 1
ATOM 2529 N N . GLU E 3 97 ? 31.255 46.476 22.229 1.00 33.15 97 GLU A N 1
ATOM 2530 C CA . GLU E 3 97 ? 31.245 45.264 23.041 1.00 32.37 97 GLU A CA 1
ATOM 2531 C C . GLU E 3 97 ? 32.081 44.260 22.275 1.00 29.97 97 GLU A C 1
ATOM 2532 O O . GLU E 3 97 ? 32.020 44.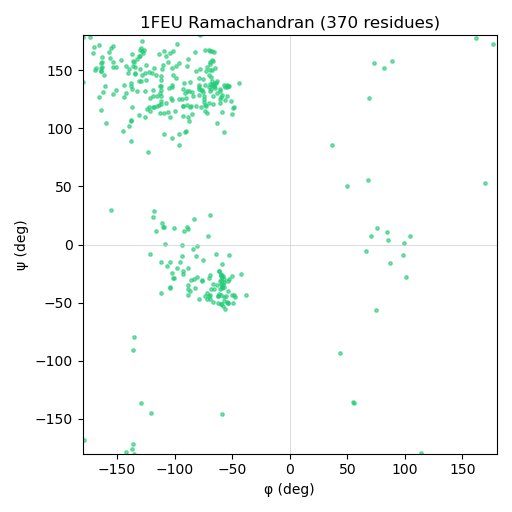197 21.050 1.00 29.70 97 GLU A O 1
ATOM 2538 N N . MET E 3 98 ? 32.882 43.489 22.993 1.00 28.71 98 MET A N 1
ATOM 2539 C CA . MET E 3 98 ? 33.729 42.495 22.356 1.00 28.13 98 MET A CA 1
ATOM 2540 C C . MET E 3 98 ? 34.215 41.476 23.378 1.00 27.49 98 MET A C 1
ATOM 2541 O O . MET E 3 98 ? 34.187 41.721 24.581 1.00 27.05 98 MET A O 1
ATOM 2546 N N . TYR E 3 99 ? 34.668 40.333 22.893 1.00 28.19 99 TYR A N 1
ATOM 2547 C CA . TYR E 3 99 ? 35.152 39.301 23.783 1.00 30.89 99 TYR A CA 1
ATOM 2548 C C . TYR E 3 99 ? 36.667 39.353 23.940 1.00 30.79 99 TYR A C 1
ATOM 2549 O O . TYR E 3 99 ? 37.409 39.324 22.956 1.00 30.95 99 TYR A O 1
ATOM 2558 N N . VAL E 3 100 ? 37.117 39.443 25.187 1.00 29.45 100 VAL A N 1
ATOM 2559 C CA . VAL E 3 100 ? 38.538 39.469 25.490 1.00 28.62 100 VAL A CA 1
ATOM 2560 C C . VAL E 3 100 ? 38.853 38.175 26.207 1.00 28.36 100 VAL A C 1
ATOM 2561 O O . VAL E 3 100 ? 38.107 37.745 27.084 1.00 28.29 100 VAL A O 1
ATOM 2565 N N . PRO E 3 101 ? 39.964 37.529 25.837 1.00 28.75 101 PRO A N 1
ATOM 2566 C CA . PRO E 3 101 ? 40.346 36.270 26.477 1.00 29.32 101 PRO A CA 1
ATOM 2567 C C . PRO E 3 101 ? 40.738 36.497 27.923 1.00 30.77 101 PRO A C 1
ATOM 2568 O O . PRO E 3 101 ? 41.230 37.563 28.282 1.00 32.15 101 PRO A O 1
ATOM 2572 N N . LEU E 3 102 ? 40.514 35.498 28.760 1.00 33.78 102 LEU A N 1
ATOM 2573 C CA . LEU E 3 102 ? 40.886 35.608 30.158 1.00 35.37 102 LEU A CA 1
ATOM 2574 C C . LEU E 3 102 ? 42.140 34.779 30.366 1.00 37.91 102 LEU A C 1
ATOM 2575 O O . LEU E 3 102 ? 42.236 33.648 29.889 1.00 38.27 102 LEU A O 1
ATOM 2580 N N . ARG E 3 103 ? 43.108 35.349 31.068 1.00 40.99 103 ARG A N 1
ATOM 2581 C CA . ARG E 3 103 ? 44.356 34.654 31.328 1.00 44.29 103 ARG A CA 1
ATOM 2582 C C . ARG E 3 103 ? 44.401 34.279 32.803 1.00 43.88 103 ARG A C 1
ATOM 2583 O O . ARG E 3 103 ? 44.787 35.091 33.638 1.00 44.36 103 ARG A O 1
ATOM 2591 N N . PHE E 3 104 ? 43.988 33.057 33.125 1.00 42.65 104 PHE A N 1
ATOM 2592 C CA . PHE E 3 104 ? 43.986 32.607 34.508 1.00 42.71 104 PHE A CA 1
ATOM 2593 C C . PHE E 3 104 ? 45.392 32.447 35.068 1.00 44.98 104 PHE A C 1
ATOM 2594 O O . PHE E 3 104 ? 46.291 31.960 34.381 1.00 46.92 104 PHE A O 1
ATOM 2602 N N . VAL E 3 105 ? 45.609 32.901 36.300 1.00 46.00 105 VAL A N 1
ATOM 2603 C CA . VAL E 3 105 ? 46.929 32.813 36.922 1.00 46.24 105 VAL A CA 1
ATOM 2604 C C . VAL E 3 105 ? 46.844 32.418 38.396 1.00 46.97 105 VAL A C 1
ATOM 2605 O O . VAL E 3 105 ? 45.856 32.708 39.070 1.00 45.65 105 VAL A O 1
ATOM 2609 N N . GLY E 3 106 ? 47.885 31.748 38.885 1.00 48.92 106 GLY A N 1
ATOM 2610 C CA . GLY E 3 106 ? 47.925 31.330 40.275 1.00 49.81 106 GLY A CA 1
ATOM 2611 C C . GLY E 3 106 ? 47.163 30.054 40.574 1.00 50.87 106 GLY A C 1
ATOM 2612 O O . GLY E 3 106 ? 46.188 29.727 39.898 1.00 50.95 106 GLY A O 1
ATOM 2613 N N . THR E 3 107 ? 47.604 29.330 41.596 1.00 51.88 107 THR A N 1
ATOM 2614 C CA . THR E 3 107 ? 46.940 28.082 41.967 1.00 52.85 107 THR A CA 1
ATOM 2615 C C . THR E 3 107 ? 46.071 28.357 43.200 1.00 52.81 107 THR A C 1
ATOM 2616 O O . THR E 3 107 ? 46.562 28.858 44.217 1.00 52.36 107 THR A O 1
ATOM 2620 N N . PRO E 3 108 ? 44.762 28.045 43.117 1.00 52.89 108 PRO A N 1
ATOM 2621 C CA . PRO E 3 108 ? 43.828 28.265 44.227 1.00 53.07 108 PRO A CA 1
ATOM 2622 C C . PRO E 3 108 ? 44.277 27.611 45.534 1.00 54.38 108 PRO A C 1
ATOM 2623 O O . PRO E 3 108 ? 44.716 26.460 45.546 1.00 54.49 108 PRO A O 1
ATOM 2627 N N . ALA E 3 109 ? 44.170 28.351 46.633 1.00 55.49 109 ALA A N 1
ATOM 2628 C CA . ALA E 3 109 ? 44.555 27.820 47.933 1.00 55.96 109 ALA A CA 1
ATOM 2629 C C . ALA E 3 109 ? 43.709 26.580 48.189 1.00 56.27 109 ALA A C 1
ATOM 2630 O O . ALA E 3 109 ? 44.123 25.662 48.900 1.00 57.47 109 ALA A O 1
ATOM 2632 N N . GLY E 3 110 ? 42.520 26.570 47.592 1.00 55.82 110 GLY A N 1
ATOM 2633 C CA . GLY E 3 110 ? 41.612 25.448 47.740 1.00 55.32 110 GLY A CA 1
ATOM 2634 C C . GLY E 3 110 ? 42.056 24.261 46.909 1.00 55.54 110 GLY A C 1
ATOM 2635 O O . GLY E 3 110 ? 41.552 23.153 47.074 1.00 54.64 110 GLY A O 1
ATOM 2636 N N . VAL E 3 111 ? 42.999 24.496 46.004 1.00 56.45 111 VAL A N 1
ATOM 2637 C CA . VAL E 3 111 ? 43.521 23.434 45.155 1.00 57.90 111 VAL A CA 1
ATOM 2638 C C . VAL E 3 111 ? 44.643 22.732 45.922 1.00 59.11 111 VAL A C 1
ATOM 2639 O O . VAL E 3 111 ? 44.875 21.529 45.754 1.00 59.73 111 VAL A O 1
ATOM 2643 N N . ARG E 3 112 ? 45.327 23.497 46.769 1.00 59.96 112 ARG A N 1
ATOM 2644 C CA . ARG E 3 112 ? 46.405 22.966 47.598 1.00 60.93 112 ARG A CA 1
ATOM 2645 C C . ARG E 3 112 ? 45.749 22.056 48.630 1.00 61.06 112 ARG A C 1
ATOM 2646 O O . ARG E 3 112 ? 46.364 21.123 49.149 1.00 61.84 112 ARG A O 1
ATOM 2654 N N . ALA E 3 113 ? 44.487 22.355 48.919 1.00 60.39 113 ALA A N 1
ATOM 2655 C CA . ALA E 3 113 ? 43.703 21.601 49.883 1.00 59.99 113 ALA A CA 1
ATOM 2656 C C . ALA E 3 113 ? 42.975 20.437 49.208 1.00 59.86 113 ALA A C 1
ATOM 2657 O O . ALA E 3 113 ? 42.048 19.854 49.778 1.00 59.37 113 ALA A O 1
ATOM 2659 N N . GLY E 3 114 ? 43.404 20.108 47.990 1.00 59.91 114 GLY A N 1
ATOM 2660 C CA . GLY E 3 114 ? 42.801 19.014 47.249 1.00 59.35 114 GLY A CA 1
ATOM 2661 C C . GLY E 3 114 ? 41.566 19.407 46.464 1.00 58.91 114 GLY A C 1
ATOM 2662 O O . GLY E 3 114 ? 40.925 18.555 45.845 1.00 59.21 114 GLY A O 1
ATOM 2663 N N . GLY E 3 115 ? 41.231 20.693 46.487 1.00 58.45 115 GLY A N 1
ATOM 2664 C CA . GLY E 3 115 ? 40.061 21.169 45.769 1.00 57.81 115 GLY A CA 1
ATOM 2665 C C . GLY E 3 115 ? 40.239 21.121 44.264 1.00 57.67 115 GLY A C 1
ATOM 2666 O O . GLY E 3 115 ? 41.354 20.948 43.771 1.00 58.84 115 GLY A O 1
ATOM 2667 N N . VAL E 3 116 ? 39.137 21.283 43.538 1.00 57.49 116 VAL A N 1
ATOM 2668 C CA . VAL E 3 116 ? 39.138 21.253 42.073 1.00 57.33 116 VAL A CA 1
ATOM 2669 C C . VAL E 3 116 ? 38.823 22.632 41.477 1.00 56.26 116 VAL A C 1
ATOM 2670 O O . VAL E 3 116 ? 37.753 23.193 41.729 1.00 56.42 116 VAL A O 1
ATOM 2674 N N . LEU E 3 117 ? 39.743 23.171 40.682 1.00 54.49 117 LEU A N 1
ATOM 2675 C CA . LEU E 3 117 ? 39.525 24.474 40.055 1.00 52.91 117 LEU A CA 1
ATOM 2676 C C . LEU E 3 117 ? 38.741 24.348 38.749 1.00 52.40 117 LEU A C 1
ATOM 2677 O O . LEU E 3 117 ? 39.068 23.528 37.892 1.00 52.68 117 LEU A O 1
ATOM 2682 N N . GLN E 3 118 ? 37.704 25.167 38.603 1.00 51.74 118 GLN A N 1
ATOM 2683 C CA . GLN E 3 118 ? 36.883 25.147 37.399 1.00 51.32 118 GLN A CA 1
ATOM 2684 C C . GLN E 3 118 ? 36.814 26.528 36.744 1.00 50.22 118 GLN A C 1
ATOM 2685 O O . GLN E 3 118 ? 36.292 27.475 37.332 1.00 50.30 118 GLN A O 1
ATOM 2691 N N . GLU E 3 119 ? 37.340 26.637 35.527 1.00 48.95 119 GLU A N 1
ATOM 2692 C CA . GLU E 3 119 ? 37.313 27.898 34.791 1.00 46.67 119 GLU A CA 1
ATOM 2693 C C . GLU E 3 119 ? 36.040 27.914 33.952 1.00 45.16 119 GLU A C 1
ATOM 2694 O O . GLU E 3 119 ? 36.001 27.348 32.861 1.00 45.11 119 GLU A O 1
ATOM 2700 N N . ILE E 3 120 ? 34.999 28.557 34.464 1.00 43.23 120 ILE A N 1
ATOM 2701 C CA . ILE E 3 120 ? 33.730 28.615 33.757 1.00 41.59 120 ILE A CA 1
ATOM 2702 C C . ILE E 3 120 ? 33.827 29.401 32.455 1.00 42.12 120 ILE A C 1
ATOM 2703 O O . ILE E 3 120 ? 33.222 29.023 31.450 1.00 43.62 120 ILE A O 1
ATOM 2708 N N . HIS E 3 121 ? 34.592 30.489 32.471 1.00 41.93 121 HIS A N 1
ATOM 2709 C CA . HIS E 3 121 ? 34.755 31.327 31.285 1.00 40.11 121 HIS A CA 1
ATOM 2710 C C . HIS E 3 121 ? 36.149 31.276 30.689 1.00 39.84 121 HIS A C 1
ATOM 2711 O O . HIS E 3 121 ? 37.135 31.165 31.415 1.00 39.14 121 HIS A O 1
ATOM 2718 N N . ARG E 3 122 ? 36.213 31.353 29.361 1.00 40.35 122 ARG A N 1
ATOM 2719 C CA . ARG E 3 122 ? 37.475 31.364 28.628 1.00 41.05 122 ARG A CA 1
ATOM 2720 C C . ARG E 3 122 ? 37.696 32.806 28.185 1.00 40.00 122 ARG A C 1
ATOM 2721 O O . ARG E 3 122 ? 38.827 33.298 28.158 1.00 40.08 122 ARG A O 1
ATOM 2729 N N . ASP E 3 123 ? 36.598 33.468 27.826 1.00 37.88 123 ASP A N 1
ATOM 2730 C CA . ASP E 3 123 ? 36.622 34.864 27.410 1.00 36.60 123 ASP A CA 1
ATOM 2731 C C . ASP E 3 123 ? 35.514 35.582 28.163 1.00 34.51 123 ASP A C 1
ATOM 2732 O O . ASP E 3 123 ? 34.575 34.952 28.645 1.00 35.64 123 ASP A O 1
ATOM 2737 N N . ILE E 3 124 ? 35.619 36.902 28.249 1.00 31.14 124 ILE A N 1
ATOM 2738 C CA . ILE E 3 124 ? 34.619 37.708 28.929 1.00 28.83 124 ILE A CA 1
ATOM 2739 C C . ILE E 3 124 ? 34.131 38.796 27.971 1.00 28.24 124 ILE A C 1
ATOM 2740 O O . ILE E 3 124 ? 34.882 39.250 27.113 1.00 26.63 124 ILE A O 1
ATOM 2745 N N . LEU E 3 125 ? 32.867 39.192 28.089 1.00 28.30 125 LEU A N 1
ATOM 2746 C CA . LEU E 3 125 ? 32.351 40.244 27.222 1.00 28.07 125 LEU A CA 1
ATOM 2747 C C . LEU E 3 125 ? 32.516 41.584 27.938 1.00 28.81 125 LEU A C 1
ATOM 2748 O O . LEU E 3 125 ? 31.961 41.801 29.019 1.00 27.44 125 LEU A O 1
ATOM 2753 N N . VAL E 3 126 ? 33.287 42.480 27.331 1.00 31.34 126 VAL A N 1
ATOM 2754 C CA . VAL E 3 126 ? 33.532 43.796 27.911 1.00 32.89 126 VAL A CA 1
ATOM 2755 C C . VAL E 3 126 ? 33.228 44.895 26.900 1.00 35.06 126 VAL A C 1
ATOM 2756 O O . VAL E 3 126 ? 33.107 44.633 25.702 1.00 34.65 126 VAL A O 1
ATOM 2760 N N . LYS E 3 127 ? 33.104 46.123 27.392 1.00 37.56 127 LYS A N 1
ATOM 2761 C CA . LYS E 3 127 ? 32.833 47.276 26.537 1.00 40.70 127 LYS A CA 1
ATOM 2762 C C . LYS E 3 127 ? 34.088 48.158 26.544 1.00 41.14 127 LYS A C 1
ATOM 2763 O O . LYS E 3 127 ? 34.641 48.448 27.605 1.00 42.01 127 LYS A O 1
ATOM 2769 N N . VAL E 3 128 ? 34.539 48.592 25.372 1.00 41.03 128 VAL A N 1
ATOM 2770 C CA . VAL E 3 128 ? 35.755 49.394 25.314 1.00 41.19 128 VAL A CA 1
ATOM 2771 C C . VAL E 3 128 ? 35.917 50.146 23.994 1.00 41.97 128 VAL A C 1
ATOM 2772 O O . VAL E 3 128 ? 35.396 49.718 22.961 1.00 42.99 128 VAL A O 1
ATOM 2776 N N . SER E 3 129 ? 36.627 51.276 24.035 1.00 41.79 129 SER A N 1
ATOM 2777 C CA . SER E 3 129 ? 36.881 52.070 22.829 1.00 40.75 129 SER A CA 1
ATOM 2778 C C . SER E 3 129 ? 38.018 51.383 22.080 1.00 38.97 129 SER A C 1
ATOM 2779 O O . SER E 3 129 ? 39.008 50.988 22.685 1.00 37.16 129 SER A O 1
ATOM 2782 N N . PRO E 3 130 ? 37.884 51.235 20.751 1.00 38.67 130 PRO A N 1
ATOM 2783 C CA . PRO E 3 130 ? 38.881 50.589 19.888 1.00 39.69 130 PRO A CA 1
ATOM 2784 C C . PRO E 3 130 ? 40.315 50.972 20.211 1.00 40.35 130 PRO A C 1
ATOM 2785 O O . PRO E 3 130 ? 41.247 50.220 19.934 1.00 40.39 130 PRO A O 1
ATOM 2789 N N . ARG E 3 131 ? 40.485 52.143 20.808 1.00 41.77 131 ARG A N 1
ATOM 2790 C CA . ARG E 3 131 ? 41.802 52.632 21.172 1.00 42.65 131 ARG A CA 1
ATOM 2791 C C . ARG E 3 131 ? 42.419 51.801 22.305 1.00 42.31 131 ARG A C 1
ATOM 2792 O O . ARG E 3 131 ? 43.615 51.516 22.291 1.00 41.06 131 ARG A O 1
ATOM 2800 N N . ASN E 3 132 ? 41.592 51.383 23.263 1.00 43.14 132 ASN A N 1
ATOM 2801 C CA . ASN E 3 132 ? 42.059 50.617 24.422 1.00 42.68 132 ASN A CA 1
ATOM 2802 C C . ASN E 3 132 ? 41.856 49.098 24.415 1.00 41.35 132 ASN A C 1
ATOM 2803 O O . ASN E 3 132 ? 41.981 48.460 25.464 1.00 41.05 132 ASN A O 1
ATOM 2808 N N . ILE E 3 133 ? 41.546 48.508 23.267 1.00 39.20 133 ILE A N 1
ATOM 2809 C CA . ILE E 3 133 ? 41.341 47.062 23.227 1.00 38.55 133 ILE A CA 1
ATOM 2810 C C . ILE E 3 133 ? 42.466 46.292 23.936 1.00 38.39 133 ILE A C 1
ATOM 2811 O O . ILE E 3 133 ? 43.626 46.368 23.540 1.00 39.71 133 ILE A O 1
ATOM 2816 N N . PRO E 3 134 ? 42.133 45.545 25.005 1.00 37.82 134 PRO A N 1
ATOM 2817 C CA . PRO E 3 134 ? 43.121 44.767 25.761 1.00 37.28 134 PRO A CA 1
ATOM 2818 C C . PRO E 3 134 ? 43.443 43.436 25.105 1.00 36.92 134 PRO A C 1
ATOM 2819 O O . PRO E 3 134 ? 42.592 42.849 24.448 1.00 38.83 134 PRO A O 1
ATOM 2823 N N . GLU E 3 135 ? 44.669 42.958 25.283 1.00 37.34 135 GLU A N 1
ATOM 2824 C CA . GLU E 3 135 ? 45.067 41.687 24.688 1.00 38.79 135 GLU A CA 1
ATOM 2825 C C . GLU E 3 135 ? 44.496 40.506 25.455 1.00 39.92 135 GLU A C 1
ATOM 2826 O O . GLU E 3 135 ? 44.210 39.445 24.892 1.00 39.69 135 GLU A O 1
ATOM 2832 N N . PHE E 3 136 ? 44.339 40.697 26.754 1.00 41.30 136 PHE A N 1
ATOM 2833 C CA . PHE E 3 136 ? 43.814 39.656 27.613 1.00 42.66 136 PHE A CA 1
ATOM 2834 C C . PHE E 3 136 ? 43.563 40.273 28.970 1.00 42.03 136 PHE A C 1
ATOM 2835 O O . PHE E 3 136 ? 44.037 41.368 29.263 1.00 43.02 136 PHE A O 1
ATOM 2843 N N . ILE E 3 137 ? 42.796 39.579 29.790 1.00 40.98 137 ILE A N 1
ATOM 2844 C CA . ILE E 3 137 ? 42.523 40.058 31.125 1.00 40.12 137 ILE A CA 1
ATOM 2845 C C . ILE E 3 137 ? 43.026 38.967 32.048 1.00 40.53 137 ILE A C 1
ATOM 2846 O O . ILE E 3 137 ? 42.523 37.842 32.021 1.00 39.38 137 ILE A O 1
ATOM 2851 N N . GLU E 3 138 ? 44.057 39.290 32.826 1.00 41.22 138 GLU A N 1
ATOM 2852 C CA . GLU E 3 138 ? 44.621 38.325 33.750 1.00 41.18 138 GLU A CA 1
ATOM 2853 C C . GLU E 3 138 ? 43.620 38.100 34.865 1.00 40.48 138 GLU A C 1
ATOM 2854 O O . GLU E 3 138 ? 42.900 39.021 35.260 1.00 39.32 138 GLU A O 1
ATOM 2860 N N . VAL E 3 139 ? 43.576 36.869 35.360 1.00 40.46 139 VAL A N 1
ATOM 2861 C CA . VAL E 3 139 ? 42.670 36.494 36.436 1.00 41.25 139 VAL A CA 1
ATOM 2862 C C . VAL E 3 139 ? 43.396 35.595 37.439 1.00 43.57 139 VAL A C 1
ATOM 2863 O O . VAL E 3 139 ? 43.655 34.422 37.159 1.00 42.86 139 VAL A O 1
ATOM 2867 N N . ASP E 3 140 ? 43.727 36.156 38.603 1.00 45.85 140 ASP A N 1
ATOM 2868 C CA . ASP E 3 140 ? 44.418 35.398 39.641 1.00 47.10 140 ASP A CA 1
ATOM 2869 C C . ASP E 3 140 ? 43.430 34.656 40.535 1.00 47.14 140 ASP A C 1
ATOM 2870 O O . ASP E 3 140 ? 42.593 35.259 41.205 1.00 46.40 140 ASP A O 1
ATOM 2875 N N . VAL E 3 141 ? 43.541 33.335 40.541 1.00 47.97 141 VAL A N 1
ATOM 2876 C CA . VAL E 3 141 ? 42.652 32.499 41.328 1.00 48.01 141 VAL A CA 1
ATOM 2877 C C . VAL E 3 141 ? 43.350 31.867 42.525 1.00 49.11 141 VAL A C 1
ATOM 2878 O O . VAL E 3 141 ? 42.828 30.932 43.133 1.00 49.93 141 VAL A O 1
ATOM 2882 N N . SER E 3 142 ? 44.527 32.374 42.866 1.00 49.96 142 SER A N 1
ATOM 2883 C CA . SER E 3 142 ? 45.269 31.826 43.993 1.00 51.50 142 SER A CA 1
ATOM 2884 C C . SER E 3 142 ? 44.447 31.946 45.271 1.00 52.12 142 SER A C 1
ATOM 2885 O O . SER E 3 142 ? 44.594 31.145 46.193 1.00 52.05 142 SER A O 1
ATOM 2888 N N . GLY E 3 143 ? 43.566 32.940 45.309 1.00 53.13 143 GLY A N 1
ATOM 2889 C CA . GLY E 3 143 ? 42.751 33.155 46.489 1.00 54.09 143 GLY A CA 1
ATOM 2890 C C . GLY E 3 143 ? 41.590 32.203 46.693 1.00 54.93 143 GLY A C 1
ATOM 2891 O O . GLY E 3 143 ? 41.203 31.926 47.829 1.00 55.91 143 GLY A O 1
ATOM 2892 N N . LEU E 3 144 ? 41.024 31.699 45.604 1.00 55.66 144 LEU A N 1
ATOM 2893 C CA . LEU E 3 144 ? 39.886 30.791 45.698 1.00 56.70 144 LEU A CA 1
ATOM 2894 C C . LEU E 3 144 ? 40.081 29.608 46.652 1.00 56.67 144 LEU A C 1
ATOM 2895 O O . LEU E 3 144 ? 41.014 28.815 46.511 1.00 56.80 144 LEU A O 1
ATOM 2900 N N . GLU E 3 145 ? 39.170 29.487 47.610 1.00 56.01 145 GLU A N 1
ATOM 2901 C CA . GLU E 3 145 ? 39.195 28.394 48.575 1.00 55.77 145 GLU A CA 1
ATOM 2902 C C . GLU E 3 145 ? 38.075 27.437 48.169 1.00 55.68 145 GLU A C 1
ATOM 2903 O O . GLU E 3 145 ? 37.131 27.846 47.492 1.00 55.76 145 GLU A O 1
ATOM 2909 N N . ILE E 3 146 ? 38.175 26.171 48.568 1.00 55.47 146 ILE A N 1
ATOM 2910 C CA . ILE E 3 146 ? 37.151 25.186 48.220 1.00 55.82 146 ILE A CA 1
ATOM 2911 C C . ILE E 3 146 ? 35.757 25.709 48.550 1.00 55.35 146 ILE A C 1
ATOM 2912 O O . ILE E 3 146 ? 35.403 25.879 49.718 1.00 55.70 146 ILE A O 1
ATOM 2917 N N . GLY E 3 147 ? 34.967 25.952 47.509 1.00 54.34 147 GLY A N 1
ATOM 2918 C CA . GLY E 3 147 ? 33.633 26.485 47.713 1.00 53.21 147 GLY A CA 1
ATOM 2919 C C . GLY E 3 147 ? 33.501 27.963 47.378 1.00 52.20 147 GLY A C 1
ATOM 2920 O O . GLY E 3 147 ? 32.462 28.572 47.637 1.00 52.39 147 GLY A O 1
ATOM 2921 N N . ASP E 3 148 ? 34.551 28.547 46.806 1.00 50.69 148 ASP A N 1
ATOM 2922 C CA . ASP E 3 148 ? 34.539 29.962 46.431 1.00 48.71 148 ASP A CA 1
ATOM 2923 C C . ASP E 3 148 ? 34.219 30.153 44.953 1.00 46.44 148 ASP A C 1
ATOM 2924 O O . ASP E 3 148 ? 34.137 29.192 44.192 1.00 45.12 148 ASP A O 1
ATOM 2929 N N . SER E 3 149 ? 34.039 31.412 44.564 1.00 44.46 149 SER A N 1
ATOM 2930 C CA . SER E 3 149 ? 33.740 31.778 43.188 1.00 41.98 149 SER A CA 1
ATOM 2931 C C . SER E 3 149 ? 34.216 33.186 42.882 1.00 40.66 149 SER A C 1
ATOM 2932 O O . SER E 3 149 ? 33.939 34.131 43.626 1.00 40.84 149 SER A O 1
ATOM 2935 N N . LEU E 3 150 ? 34.949 33.320 41.787 1.00 38.98 150 LEU A N 1
ATOM 2936 C CA . LEU E 3 150 ? 35.423 34.621 41.362 1.00 37.77 150 LEU A CA 1
ATOM 2937 C C . LEU E 3 150 ? 34.336 35.058 40.395 1.00 37.15 150 LEU A C 1
ATOM 2938 O O . LEU E 3 150 ? 34.004 34.329 39.464 1.00 36.88 150 LEU A O 1
ATOM 2943 N N . HIS E 3 151 ? 33.752 36.225 40.633 1.00 37.17 151 HIS A N 1
ATOM 2944 C CA . HIS E 3 151 ? 32.694 36.723 39.765 1.00 37.26 151 HIS A CA 1
ATOM 2945 C C . HIS E 3 151 ? 33.216 37.807 38.855 1.00 36.53 151 HIS A C 1
ATOM 2946 O O . HIS E 3 151 ? 34.299 38.332 39.080 1.00 36.93 151 HIS A O 1
ATOM 2953 N N . ALA E 3 152 ? 32.457 38.135 37.817 1.00 35.95 152 ALA A N 1
ATOM 2954 C CA . ALA E 3 152 ? 32.875 39.176 36.886 1.00 35.82 152 ALA A CA 1
ATOM 2955 C C . ALA E 3 152 ? 33.318 40.425 37.644 1.00 36.05 152 ALA A C 1
ATOM 2956 O O . ALA E 3 152 ? 34.338 41.023 37.317 1.00 37.03 152 ALA A O 1
ATOM 2958 N N . SER E 3 153 ? 32.552 40.798 38.667 1.00 36.17 153 SER A N 1
ATOM 2959 C CA . SER E 3 153 ? 32.840 41.980 39.476 1.00 34.24 153 SER A CA 1
ATOM 2960 C C . SER E 3 153 ? 34.153 41.869 40.229 1.00 33.66 153 SER A C 1
ATOM 2961 O O . SER E 3 153 ? 34.599 42.830 40.844 1.00 33.93 153 SER A O 1
ATOM 2964 N N . ASP E 3 154 ? 34.760 40.692 40.194 1.00 33.35 154 ASP A N 1
ATOM 2965 C CA . ASP E 3 154 ? 36.028 40.472 40.871 1.00 32.68 154 ASP A CA 1
ATOM 2966 C C . ASP E 3 154 ? 37.184 40.727 39.917 1.00 32.41 154 ASP A C 1
ATOM 2967 O O . ASP E 3 154 ? 38.289 41.053 40.342 1.00 33.82 154 ASP A O 1
ATOM 2972 N N . LEU E 3 155 ? 36.933 40.573 38.625 1.00 32.25 155 LEU A N 1
ATOM 2973 C CA . LEU E 3 155 ? 37.972 40.779 37.623 1.00 32.33 155 LEU A CA 1
ATOM 2974 C C . LEU E 3 155 ? 38.573 42.175 37.750 1.00 33.81 155 LEU A C 1
ATOM 2975 O O . LEU E 3 155 ? 37.855 43.160 37.927 1.00 32.87 155 LEU A O 1
ATOM 2980 N N . LYS E 3 156 ? 39.899 42.245 37.681 1.00 35.90 156 LYS A N 1
ATOM 2981 C CA . LYS E 3 156 ? 40.602 43.515 37.757 1.00 36.31 156 LYS A CA 1
ATOM 2982 C C . LYS E 3 156 ? 40.717 44.013 36.329 1.00 35.07 156 LYS A C 1
ATOM 2983 O O . LYS E 3 156 ? 41.602 43.603 35.584 1.00 34.87 156 LYS A O 1
ATOM 2989 N N . LEU E 3 157 ? 39.797 44.891 35.957 1.00 34.60 157 LEU A N 1
ATOM 2990 C CA . LEU E 3 157 ? 39.732 45.451 34.615 1.00 34.76 157 LEU A CA 1
ATOM 2991 C C . LEU E 3 157 ? 40.729 46.576 34.313 1.00 35.94 157 LEU A C 1
ATOM 2992 O O . LEU E 3 157 ? 41.038 47.413 35.169 1.00 37.30 157 LEU A O 1
ATOM 2997 N N . PRO E 3 158 ? 41.254 46.597 33.078 1.00 34.81 158 PRO A N 1
ATOM 2998 C CA . PRO E 3 158 ? 42.212 47.613 32.630 1.00 33.17 158 PRO A CA 1
ATOM 2999 C C . PRO E 3 158 ? 41.474 48.950 32.517 1.00 33.17 158 PRO A C 1
ATOM 3000 O O . PRO E 3 158 ? 40.261 48.976 32.336 1.00 32.33 158 PRO A O 1
ATOM 3004 N N . PRO E 3 159 ? 42.197 50.076 32.616 1.00 32.70 159 PRO A N 1
ATOM 3005 C CA . PRO E 3 159 ? 41.555 51.393 32.516 1.00 32.20 159 PRO A CA 1
ATOM 3006 C C . PRO E 3 159 ? 40.861 51.513 31.172 1.00 32.56 159 PRO A C 1
ATOM 3007 O O . PRO E 3 159 ? 41.477 51.254 30.143 1.00 33.73 159 PRO A 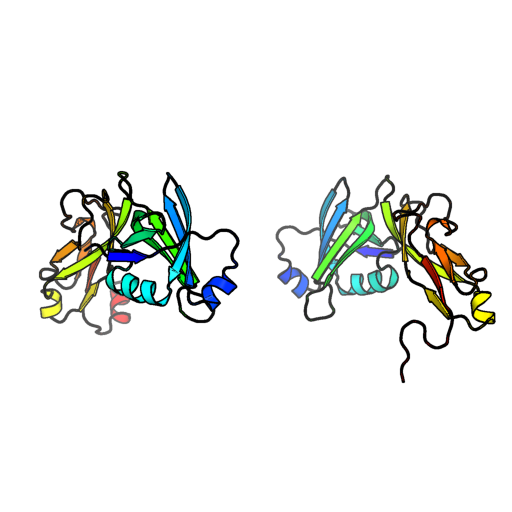O 1
ATOM 3011 N N . GLY E 3 160 ? 39.590 51.899 31.172 1.00 32.74 160 GLY A N 1
ATOM 3012 C CA . GLY E 3 160 ? 38.870 52.035 29.916 1.00 32.94 160 GLY A CA 1
ATOM 3013 C C . GLY E 3 160 ? 37.960 50.861 29.603 1.00 33.40 160 GLY A C 1
ATOM 3014 O O . GLY E 3 160 ? 36.944 51.005 28.927 1.00 34.09 160 GLY A O 1
ATOM 3015 N N . VAL E 3 161 ? 38.322 49.690 30.107 1.00 34.61 161 VAL A N 1
ATOM 3016 C CA . VAL E 3 161 ? 37.542 48.475 29.889 1.00 34.43 161 VAL A CA 1
ATOM 3017 C C . VAL E 3 161 ? 36.532 48.255 31.010 1.00 34.84 161 VAL A C 1
ATOM 3018 O O . VAL E 3 161 ? 36.860 48.381 32.189 1.00 35.26 161 VAL A O 1
ATOM 3022 N N . GLU E 3 162 ? 35.295 47.940 30.641 1.00 35.87 162 GLU A N 1
ATOM 3023 C CA . GLU E 3 162 ? 34.264 47.667 31.636 1.00 36.25 162 GLU A CA 1
ATOM 3024 C C . GLU E 3 162 ? 33.429 46.435 31.273 1.00 34.11 162 GLU A C 1
ATOM 3025 O O . GLU E 3 162 ? 33.380 46.015 30.119 1.00 32.39 162 GLU A O 1
ATOM 3031 N N . LEU E 3 163 ? 32.794 45.849 32.282 1.00 33.51 163 LEU A N 1
ATOM 3032 C CA . LEU E 3 163 ? 31.983 44.655 32.091 1.00 32.13 163 LEU A CA 1
ATOM 3033 C C . LEU E 3 163 ? 30.773 44.878 31.198 1.00 32.67 163 LEU A C 1
ATOM 3034 O O . LEU E 3 163 ? 30.098 45.907 31.278 1.00 31.50 163 LEU A O 1
ATOM 3039 N N . ALA E 3 164 ? 30.514 43.897 30.340 1.00 33.43 164 ALA A N 1
ATOM 3040 C CA . ALA E 3 164 ? 29.377 43.943 29.435 1.00 34.16 164 ALA A CA 1
ATOM 3041 C C . ALA E 3 164 ? 28.464 42.779 29.824 1.00 34.72 164 ALA A C 1
ATOM 3042 O O . ALA E 3 164 ? 27.529 42.423 29.099 1.00 35.17 164 ALA A O 1
ATOM 3044 N N . VAL E 3 165 ? 28.763 42.186 30.980 1.00 34.11 165 VAL A N 1
ATOM 3045 C CA . VAL E 3 165 ? 27.980 41.077 31.516 1.00 33.46 165 VAL A CA 1
ATOM 3046 C C . VAL E 3 165 ? 27.621 41.364 32.977 1.00 34.13 165 VAL A C 1
ATOM 3047 O O . VAL E 3 165 ? 28.224 42.226 33.613 1.00 33.43 165 VAL A O 1
ATOM 3051 N N . SER E 3 166 ? 26.628 40.652 33.501 1.00 34.67 166 SER A N 1
ATOM 3052 C CA . SER E 3 166 ? 26.222 40.849 34.884 1.00 34.59 166 SER A CA 1
ATOM 3053 C C . SER E 3 166 ? 27.411 40.699 35.820 1.00 34.11 166 SER A C 1
ATOM 3054 O O . SER E 3 166 ? 28.230 39.792 35.673 1.00 33.97 166 SER A O 1
ATOM 3057 N N . PRO E 3 167 ? 27.517 41.597 36.803 1.00 33.64 167 PRO A N 1
ATOM 3058 C CA . PRO E 3 167 ? 28.601 41.593 37.790 1.00 33.63 167 PRO A CA 1
ATOM 3059 C C . PRO E 3 167 ? 28.658 40.275 38.563 1.00 33.82 167 PRO A C 1
ATOM 3060 O O . PRO E 3 167 ? 29.712 39.869 39.059 1.00 33.30 167 PRO A O 1
ATOM 3064 N N . GLU E 3 168 ? 27.506 39.618 38.668 1.00 34.94 168 GLU A N 1
ATOM 3065 C CA . GLU E 3 168 ? 27.404 38.360 39.387 1.00 35.30 168 GLU A CA 1
ATOM 3066 C C . GLU E 3 168 ? 27.788 37.146 38.544 1.00 36.31 168 GLU A C 1
ATOM 3067 O O . GLU E 3 168 ? 27.811 36.026 39.046 1.00 35.73 168 GLU A O 1
ATOM 3073 N N . GLU E 3 169 ? 28.088 37.369 37.267 1.00 38.40 169 GLU A N 1
ATOM 3074 C CA . GLU E 3 169 ? 28.512 36.285 36.381 1.00 41.16 169 GLU A CA 1
ATOM 3075 C C . GLU E 3 169 ? 29.711 35.554 37.001 1.00 40.43 169 GLU A C 1
ATOM 3076 O O . GLU E 3 169 ? 30.710 36.174 37.382 1.00 40.26 169 GLU A O 1
ATOM 3082 N N . THR E 3 170 ? 29.607 34.234 37.101 1.00 39.07 170 THR A N 1
ATOM 3083 C CA . THR E 3 170 ? 30.675 33.441 37.687 1.00 38.11 170 THR A CA 1
ATOM 3084 C C . THR E 3 170 ? 31.786 33.161 36.681 1.00 37.56 170 THR A C 1
ATOM 3085 O O . THR E 3 170 ? 31.562 32.546 35.638 1.00 36.99 170 THR A O 1
ATOM 3089 N N . ILE E 3 171 ? 32.987 33.626 37.004 1.00 37.52 171 ILE A N 1
ATOM 3090 C CA . ILE E 3 171 ? 34.147 33.440 36.134 1.00 37.78 171 ILE A CA 1
ATOM 3091 C C . ILE E 3 171 ? 34.855 32.116 36.448 1.00 38.20 171 ILE A C 1
ATOM 3092 O O . ILE E 3 171 ? 35.243 31.370 35.545 1.00 37.20 171 ILE A O 1
ATOM 3097 N N . ALA E 3 172 ? 35.017 31.831 37.734 1.00 39.29 172 ALA A N 1
ATOM 3098 C CA . ALA E 3 172 ?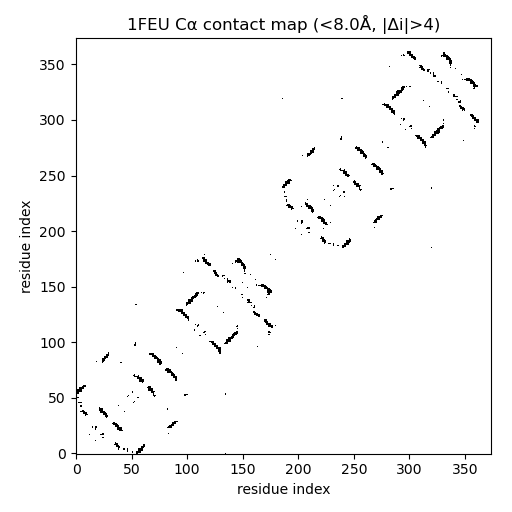 35.660 30.599 38.156 1.00 41.41 172 ALA A CA 1
ATOM 3099 C C . ALA E 3 172 ? 35.163 30.193 39.545 1.00 43.10 172 ALA A C 1
ATOM 3100 O O . ALA E 3 172 ? 34.445 30.948 40.209 1.00 43.41 172 ALA A O 1
ATOM 3102 N N . ALA E 3 173 ? 35.540 28.988 39.963 1.00 44.29 173 ALA A N 1
ATOM 3103 C CA . ALA E 3 173 ? 35.164 28.447 41.262 1.00 45.10 173 ALA A CA 1
ATOM 3104 C C . ALA E 3 173 ? 36.091 27.281 41.566 1.00 46.90 173 ALA A C 1
ATOM 3105 O O . ALA E 3 173 ? 36.687 26.711 40.653 1.00 47.79 173 ALA A O 1
ATOM 3107 N N . VAL E 3 174 ? 36.235 26.950 42.845 1.00 49.62 174 VAL A N 1
ATOM 3108 C CA . VAL E 3 174 ? 37.061 25.819 43.257 1.00 52.00 174 VAL A CA 1
ATOM 3109 C C . VAL E 3 174 ? 36.134 24.890 44.031 1.00 54.66 174 VAL A C 1
ATOM 3110 O O . VAL E 3 174 ? 35.567 25.269 45.059 1.00 54.91 174 VAL A O 1
ATOM 3114 N N . VAL E 3 175 ? 35.969 23.675 43.530 1.00 58.05 175 VAL A N 1
ATOM 3115 C CA . VAL E 3 175 ? 35.074 22.722 44.160 1.00 61.25 175 VAL A CA 1
ATOM 3116 C C . VAL E 3 175 ? 35.754 21.527 44.832 1.00 63.16 175 VAL A C 1
ATOM 3117 O O . VAL E 3 175 ? 36.835 21.098 44.431 1.00 63.85 175 VAL A O 1
ATOM 3121 N N . PRO E 3 176 ? 35.116 20.975 45.875 1.00 64.81 176 PRO A N 1
ATOM 3122 C CA . PRO E 3 176 ? 35.631 19.825 46.629 1.00 65.94 176 PRO A CA 1
ATOM 3123 C C . PRO E 3 176 ? 35.710 18.543 45.792 1.00 67.05 176 PRO A C 1
ATOM 3124 O O . PRO E 3 176 ? 34.800 18.236 45.017 1.00 67.09 176 PRO A O 1
ATOM 3128 N N . PRO E 3 177 ? 36.800 17.774 45.956 1.00 68.18 177 PRO A N 1
ATOM 3129 C CA . PRO E 3 177 ? 37.068 16.512 45.250 1.00 68.53 177 PRO A CA 1
ATOM 3130 C C . PRO E 3 177 ? 36.025 15.393 45.438 1.00 68.72 177 PRO A C 1
ATOM 3131 O O . PRO E 3 177 ? 34.826 15.666 45.561 1.00 68.46 177 PRO A O 1
ATOM 3135 N N . GLU E 3 178 ? 36.498 14.142 45.458 1.00 69.44 178 GLU A N 1
ATOM 3136 C CA . GLU E 3 178 ? 35.639 12.955 45.602 1.00 69.68 178 GLU A CA 1
ATOM 3137 C C . GLU E 3 178 ? 34.491 13.052 44.591 1.00 69.86 178 GLU A C 1
ATOM 3138 O O . GLU E 3 178 ? 33.323 12.870 44.937 1.00 69.68 178 GLU A O 1
ATOM 3144 N N . ASP E 3 179 ? 34.847 13.318 43.334 1.00 70.00 179 ASP A N 1
ATOM 3145 C CA . ASP E 3 179 ? 33.878 13.500 42.249 1.00 70.00 179 ASP A CA 1
ATOM 3146 C C . ASP E 3 179 ? 33.141 14.803 42.525 1.00 70.00 179 ASP A C 1
ATOM 3147 O O . ASP E 3 179 ? 32.613 15.019 43.622 1.00 70.00 179 ASP A O 1
ATOM 3152 N N . VAL E 3 180 ? 33.114 15.717 41.565 1.00 70.00 180 VAL A N 1
ATOM 3153 C CA . VAL E 3 180 ? 32.431 16.991 41.790 1.00 70.00 180 VAL A CA 1
ATOM 3154 C C . VAL E 3 180 ? 32.009 17.586 40.450 1.00 70.00 180 VAL A C 1
ATOM 3155 O O . VAL E 3 180 ? 31.914 18.802 40.284 1.00 70.00 180 VAL A O 1
ATOM 3159 N N . GLU E 3 181 ? 31.754 16.687 39.504 1.00 70.00 181 GLU A N 1
ATOM 3160 C CA . GLU E 3 181 ? 31.337 17.009 38.140 1.00 70.00 181 GLU A CA 1
ATOM 3161 C C . GLU E 3 181 ? 31.446 15.677 37.417 1.00 70.00 181 GLU A C 1
ATOM 3162 O O . GLU E 3 181 ? 32.106 15.566 36.378 1.00 70.00 181 GLU A O 1
ATOM 3168 N N . LYS E 3 182 ? 30.804 14.664 37.999 1.00 70.00 182 LYS A N 1
ATOM 3169 C CA . LYS E 3 182 ? 30.854 13.300 37.454 1.00 70.00 182 LYS A CA 1
ATOM 3170 C C . LYS E 3 182 ? 32.215 12.638 37.703 1.00 70.00 182 LYS A C 1
ATOM 3171 O O . LYS E 3 182 ? 33.231 13.322 37.885 1.00 70.00 182 LYS A O 1
ATOM 3177 N N . LEU E 3 183 ? 32.229 11.306 37.720 1.00 70.00 183 LEU A N 1
ATOM 3178 C CA . LEU E 3 183 ? 33.464 10.566 37.970 1.00 70.00 183 LEU A CA 1
ATOM 3179 C C . LEU E 3 183 ? 33.625 9.351 37.048 1.00 70.00 183 LEU A C 1
ATOM 3180 O O . LEU E 3 183 ? 32.932 8.337 37.209 1.00 70.00 183 LEU A O 1
ATOM 3185 N N . ALA E 3 184 ? 34.542 9.469 36.085 1.00 70.00 184 ALA A N 1
ATOM 3186 C CA . ALA E 3 184 ? 34.832 8.398 35.127 1.00 70.00 184 ALA A CA 1
ATOM 3187 C C . ALA E 3 184 ? 35.235 7.132 35.881 1.00 70.00 184 ALA A C 1
ATOM 3188 O O . ALA E 3 184 ? 36.401 6.973 36.264 1.00 70.00 184 ALA A O 1
ATOM 3190 N N . GLU E 3 185 ? 34.263 6.241 36.085 1.00 70.00 185 GLU A N 1
ATOM 3191 C CA . GLU E 3 185 ? 34.481 4.988 36.810 1.00 70.00 185 GLU A CA 1
ATOM 3192 C C . GLU E 3 185 ? 34.312 3.745 35.927 1.00 70.00 185 GLU A C 1
ATOM 3193 O O . GLU E 3 185 ? 35.266 2.934 35.861 1.00 70.00 185 GLU A O 1
ATOM 3199 N N . MET F 3 1 ? -26.537 18.538 -6.765 1.00 33.97 1 MET D N 1
ATOM 3200 C CA . MET F 3 1 ? -25.984 17.490 -5.861 1.00 34.02 1 MET 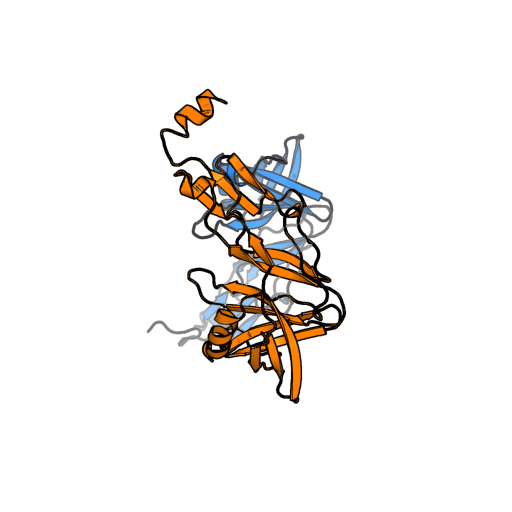D CA 1
ATOM 3201 C C . MET F 3 1 ? -25.266 18.120 -4.683 1.00 33.13 1 MET D C 1
ATOM 3202 O O . MET F 3 1 ? -24.144 18.609 -4.809 1.00 32.72 1 MET D O 1
ATOM 3207 N N . GLU F 3 2 ? -25.930 18.097 -3.535 1.00 32.94 2 GLU D N 1
ATOM 3208 C CA . GLU F 3 2 ? -25.389 18.654 -2.307 1.00 32.68 2 GLU D CA 1
ATOM 3209 C C . GLU F 3 2 ? -24.884 17.479 -1.467 1.00 31.69 2 GLU D C 1
ATOM 3210 O O . GLU F 3 2 ? -25.548 16.453 -1.368 1.00 30.80 2 GLU D O 1
ATOM 3216 N N . TYR F 3 3 ? -23.698 17.614 -0.888 1.00 30.89 3 TYR D N 1
ATOM 3217 C CA . TYR F 3 3 ? -23.147 16.548 -0.063 1.00 29.70 3 TYR D CA 1
ATOM 3218 C C . TYR F 3 3 ? -23.075 17.031 1.364 1.00 30.16 3 TYR D C 1
ATOM 3219 O O . TYR F 3 3 ? -23.177 18.228 1.618 1.00 30.80 3 TYR D O 1
ATOM 3228 N N . ARG F 3 4 ? -22.906 16.102 2.296 1.00 30.82 4 ARG D N 1
ATOM 3229 C CA . ARG F 3 4 ? -22.883 16.460 3.707 1.00 30.59 4 ARG D CA 1
ATOM 3230 C C . ARG F 3 4 ? -21.675 15.905 4.441 1.00 29.05 4 ARG D C 1
ATOM 3231 O O . ARG F 3 4 ? -21.245 14.771 4.205 1.00 28.28 4 ARG D O 1
ATOM 3239 N N . LEU F 3 5 ? -21.123 16.717 5.335 1.00 26.47 5 LEU D N 1
ATOM 3240 C CA . LEU F 3 5 ? -19.950 16.306 6.092 1.00 24.94 5 LEU D CA 1
ATOM 3241 C C . LEU F 3 5 ? -19.892 16.981 7.461 1.00 25.55 5 LEU D C 1
ATOM 3242 O O . LEU F 3 5 ? -20.094 18.191 7.571 1.00 26.39 5 LEU D O 1
ATOM 3247 N N . LYS F 3 6 ? -19.627 16.201 8.505 1.00 26.51 6 LYS D N 1
ATOM 3248 C CA . LYS F 3 6 ? -19.531 16.754 9.853 1.00 26.92 6 LYS D CA 1
ATOM 3249 C C . LYS F 3 6 ? -18.175 17.413 10.041 1.00 26.95 6 LYS D C 1
ATOM 3250 O O . LYS F 3 6 ? -17.149 16.877 9.611 1.00 26.41 6 LYS D O 1
ATOM 3256 N N . ALA F 3 7 ? -18.179 18.585 10.672 1.00 24.95 7 ALA D N 1
ATOM 3257 C CA . ALA F 3 7 ? -16.948 19.326 10.914 1.00 23.51 7 ALA D CA 1
ATOM 3258 C C . ALA F 3 7 ? -16.937 19.830 12.348 1.00 23.89 7 ALA D C 1
ATOM 3259 O O . ALA F 3 7 ? -18.002 20.046 12.935 1.00 22.72 7 ALA D O 1
ATOM 3261 N N . TYR F 3 8 ? -15.733 20.017 12.899 1.00 23.56 8 TYR D N 1
ATOM 3262 C CA . TYR F 3 8 ? -15.551 20.480 14.278 1.00 23.33 8 TYR D CA 1
ATOM 3263 C C . TYR F 3 8 ? -14.569 21.633 14.332 1.00 23.82 8 TYR D C 1
ATOM 3264 O O . TYR F 3 8 ? -13.567 21.630 13.621 1.00 25.90 8 TYR D O 1
ATOM 3273 N N . TYR F 3 9 ? -14.856 22.619 15.176 1.00 23.60 9 TYR D N 1
ATOM 3274 C CA . TYR F 3 9 ? -13.969 23.763 15.315 1.00 22.65 9 TYR D CA 1
ATOM 3275 C C . TYR F 3 9 ? -12.755 23.287 16.071 1.00 22.40 9 TYR D C 1
ATOM 3276 O O . TYR F 3 9 ? -12.838 22.373 16.887 1.00 21.92 9 TYR D O 1
ATOM 3285 N N . ARG F 3 10 ? -11.618 23.896 15.783 1.00 22.64 10 ARG D N 1
ATOM 3286 C CA . ARG F 3 10 ? -10.400 23.564 16.490 1.00 24.17 10 ARG D CA 1
ATOM 3287 C C . ARG F 3 10 ? -9.826 24.893 16.911 1.00 25.39 10 ARG D C 1
ATOM 3288 O O . ARG F 3 10 ? -10.217 25.935 16.384 1.00 24.20 10 ARG D O 1
ATOM 3296 N N . GLU F 3 11 ? -8.923 24.868 17.878 1.00 27.49 11 GLU D N 1
ATOM 3297 C CA . GLU F 3 11 ? -8.319 26.095 18.350 1.00 28.89 11 GLU D CA 1
ATOM 3298 C C . GLU F 3 11 ? -6.828 25.861 18.499 1.00 26.48 11 GLU D C 1
ATOM 3299 O O . GLU F 3 11 ? -6.081 26.028 17.543 1.00 24.76 11 GLU D O 1
ATOM 3305 N N . GLY F 3 12 ? -6.402 25.433 19.680 1.00 23.37 12 GLY D N 1
ATOM 3306 C CA . GLY F 3 12 ? -4.992 25.214 19.899 1.00 21.20 12 GLY D CA 1
ATOM 3307 C C . GLY F 3 12 ? -4.455 23.819 19.665 1.00 23.12 12 GLY D C 1
ATOM 3308 O O . GLY F 3 12 ? -3.258 23.607 19.842 1.00 23.11 12 GLY D O 1
ATOM 3309 N N . GLU F 3 13 ? -5.295 22.863 19.273 1.00 24.37 13 GLU D N 1
ATOM 3310 C CA . GLU F 3 13 ? -4.791 21.514 19.056 1.00 24.20 13 GLU D CA 1
ATOM 3311 C C . GLU F 3 13 ? -3.802 21.415 17.887 1.00 25.32 13 GLU D C 1
ATOM 3312 O O . GLU F 3 13 ? -4.007 21.995 16.820 1.00 25.78 13 GLU D O 1
ATOM 3318 N N . LYS F 3 14 ? -2.716 20.679 18.110 1.00 24.49 14 LYS D N 1
ATOM 3319 C CA . LYS F 3 14 ? -1.668 20.510 17.112 1.00 23.86 14 LYS D CA 1
ATOM 3320 C C . LYS F 3 14 ? -2.101 19.707 15.904 1.00 23.47 14 LYS D C 1
ATOM 3321 O O . LYS F 3 14 ? -2.710 18.652 16.033 1.00 24.87 14 LYS D O 1
ATOM 3327 N N . PRO F 3 15 ? -1.778 20.197 14.704 1.00 23.73 15 PRO D N 1
ATOM 3328 C CA . PRO F 3 15 ? -2.139 19.510 13.461 1.00 25.23 15 PRO D CA 1
ATOM 3329 C C . PRO F 3 15 ? -1.589 18.084 13.404 1.00 26.13 15 PRO D C 1
ATOM 3330 O O . PRO F 3 15 ? -2.235 17.171 12.890 1.00 26.70 15 PRO D O 1
ATOM 3334 N N . SER F 3 16 ? -0.392 17.896 13.940 1.00 27.12 16 SER D N 1
ATOM 3335 C CA . SER F 3 16 ? 0.222 16.579 13.950 1.00 28.47 16 SER D CA 1
ATOM 3336 C C . SER F 3 16 ? -0.625 15.631 14.788 1.00 28.15 16 SER D C 1
ATOM 3337 O O . SER F 3 16 ? -0.742 14.451 14.478 1.00 29.14 16 SER D O 1
ATOM 3340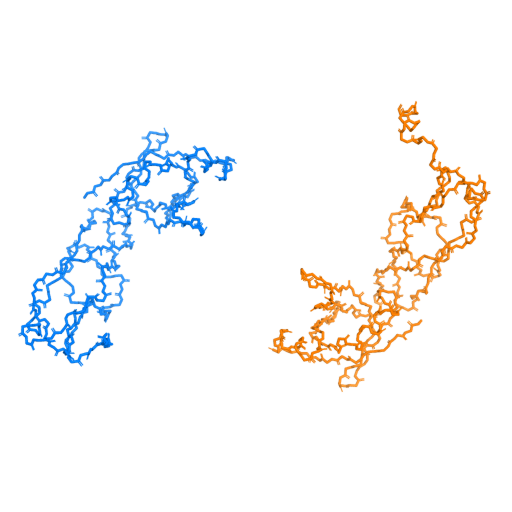 N N . ALA F 3 17 ? -1.224 16.159 15.849 1.00 27.09 17 ALA D N 1
ATOM 3341 C CA . ALA F 3 17 ? -2.058 15.354 16.725 1.00 26.19 17 ALA D CA 1
ATOM 3342 C C . ALA F 3 17 ? -3.382 15.034 16.056 1.00 26.49 17 ALA D C 1
ATOM 3343 O O . ALA F 3 17 ? -3.858 13.900 16.113 1.00 26.99 17 ALA D O 1
ATOM 3345 N N . LEU F 3 18 ? -3.988 16.037 15.431 1.00 26.59 18 LEU D N 1
ATOM 3346 C CA . LEU F 3 18 ? -5.262 15.829 14.760 1.00 26.05 18 LEU D CA 1
ATOM 3347 C C . LEU F 3 18 ? -5.122 14.727 13.719 1.00 26.05 18 LEU D C 1
ATOM 3348 O O . LEU F 3 18 ? -5.961 13.827 13.640 1.00 27.13 18 LEU D O 1
ATOM 3353 N N . ARG F 3 19 ? -4.043 14.784 12.942 1.00 24.11 19 ARG D N 1
A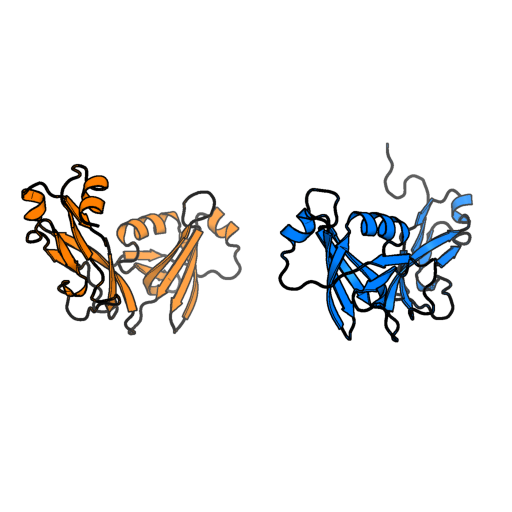TOM 3354 C CA . ARG F 3 19 ? -3.798 13.784 11.906 1.00 23.10 19 ARG D CA 1
ATOM 3355 C C . ARG F 3 19 ? -3.619 12.393 12.496 1.00 22.51 19 ARG D C 1
ATOM 3356 O O . ARG F 3 19 ? -4.166 11.419 11.994 1.00 21.74 19 ARG D O 1
ATOM 3364 N N . ARG F 3 20 ? -2.850 12.315 13.573 1.00 24.63 20 ARG D N 1
ATOM 3365 C CA . ARG F 3 20 ? -2.579 11.057 14.249 1.00 25.55 20 ARG D CA 1
ATOM 3366 C C . ARG F 3 20 ? -3.895 10.442 14.727 1.00 27.19 20 ARG D C 1
ATOM 3367 O O . ARG F 3 20 ? -4.008 9.225 14.882 1.00 28.16 20 ARG D O 1
ATOM 3375 N N . ALA F 3 21 ? -4.892 11.296 14.947 1.00 27.46 21 ALA D N 1
ATOM 3376 C CA . ALA F 3 21 ? -6.209 10.861 15.394 1.00 26.05 21 ALA D CA 1
ATOM 3377 C C . ALA F 3 21 ? -7.117 10.601 14.195 1.00 26.62 21 ALA D C 1
ATOM 3378 O O . ALA F 3 21 ? -8.326 10.443 14.347 1.00 28.40 21 ALA D O 1
ATOM 3380 N N . GLY F 3 22 ? -6.526 10.569 13.004 1.00 25.72 22 GLY D N 1
ATOM 3381 C CA . GLY F 3 22 ? -7.287 10.331 11.788 1.00 23.91 22 GLY D CA 1
ATOM 3382 C C . GLY F 3 22 ? -8.103 11.523 11.310 1.00 23.82 22 GLY D C 1
ATOM 3383 O O . GLY F 3 22 ? -8.971 11.377 10.454 1.00 22.71 22 GLY D O 1
ATOM 3384 N N . LYS F 3 23 ? -7.819 12.706 11.844 1.00 23.10 23 LYS D N 1
ATOM 3385 C CA . LYS F 3 23 ? -8.563 13.904 11.470 1.00 22.03 23 LYS D CA 1
ATOM 3386 C C . LYS F 3 23 ? -7.815 14.791 10.488 1.00 21.69 23 LYS D C 1
ATOM 3387 O O . LYS F 3 23 ? -6.594 14.908 10.550 1.00 23.16 23 LYS D O 1
ATOM 3393 N N . LEU F 3 24 ? -8.564 15.431 9.597 1.00 20.26 24 LEU D N 1
ATOM 3394 C CA . LEU F 3 24 ? -7.983 16.312 8.593 1.00 19.43 24 LEU D CA 1
ATOM 3395 C C . LEU F 3 24 ? -8.094 17.778 9.001 1.00 21.20 24 LEU D C 1
ATOM 3396 O O . LEU F 3 24 ? -9.199 18.316 9.122 1.00 21.52 24 LEU D O 1
ATOM 3401 N N . PRO F 3 25 ? -6.946 18.438 9.244 1.00 20.72 25 PRO D N 1
ATOM 3402 C CA . PRO F 3 25 ? -6.932 19.851 9.636 1.00 19.87 25 PRO D CA 1
ATOM 3403 C C . PRO F 3 25 ? -7.569 20.684 8.535 1.00 20.63 25 PRO D C 1
ATOM 3404 O O . PRO F 3 25 ? -7.263 20.515 7.354 1.00 20.47 25 PRO D O 1
ATOM 3408 N N . GLY F 3 26 ? -8.458 21.586 8.916 1.00 21.12 26 GLY D N 1
ATOM 3409 C CA . GLY F 3 26 ? -9.110 22.378 7.907 1.00 21.25 26 GLY D CA 1
ATOM 3410 C C . GLY F 3 26 ? -9.226 23.845 8.214 1.00 22.16 26 GLY D C 1
ATOM 3411 O O . GLY F 3 26 ? -8.690 24.354 9.196 1.00 24.18 26 GLY D O 1
ATOM 3412 N N . LEU F 3 27 ? -9.978 24.521 7.364 1.00 22.63 27 LEU D N 1
ATOM 3413 C CA . LEU F 3 27 ? -10.173 25.944 7.489 1.00 22.80 27 LEU D CA 1
ATOM 3414 C C . LEU F 3 27 ? -11.335 26.400 6.619 1.00 21.29 27 LEU D C 1
ATOM 3415 O O . LEU F 3 27 ? -11.358 26.110 5.431 1.00 22.16 27 LEU D O 1
ATOM 3420 N N . MET F 3 28 ? -12.304 27.099 7.198 1.00 19.77 28 MET D N 1
ATOM 3421 C CA . MET F 3 28 ? -13.426 27.599 6.408 1.00 20.08 28 MET D CA 1
ATOM 3422 C C . MET F 3 28 ? -13.432 29.124 6.422 1.00 19.38 28 MET D C 1
ATOM 3423 O O . MET F 3 28 ? -13.059 29.746 7.411 1.00 19.51 28 MET D O 1
ATOM 3428 N N . TYR F 3 29 ? -13.843 29.732 5.319 1.00 19.46 29 TYR D N 1
ATOM 3429 C CA . TYR F 3 29 ? -13.820 31.180 5.256 1.00 20.56 29 TYR D CA 1
ATOM 3430 C C . TYR F 3 29 ? -14.521 31.791 4.051 1.00 22.63 29 TYR D C 1
ATOM 3431 O O . TYR F 3 29 ? -14.895 31.103 3.094 1.00 23.53 29 TYR D O 1
ATOM 3440 N N . ASN F 3 30 ? -14.663 33.109 4.125 1.00 23.58 30 ASN D N 1
ATOM 3441 C CA . ASN F 3 30 ? -15.240 33.955 3.093 1.00 24.08 30 ASN D CA 1
ATOM 3442 C C . ASN F 3 30 ? -15.155 35.371 3.681 1.00 25.65 30 ASN D C 1
ATOM 3443 O O . ASN F 3 30 ? -14.681 35.538 4.805 1.00 24.81 30 ASN D O 1
ATOM 3448 N N . ARG F 3 31 ? -15.583 36.391 2.947 1.00 26.78 31 ARG D N 1
ATOM 3449 C CA . ARG F 3 31 ? -15.481 37.756 3.458 1.00 27.89 31 ARG D CA 1
ATOM 3450 C C . ARG F 3 31 ? -16.029 37.959 4.874 1.00 26.97 31 ARG D C 1
ATOM 3451 O O . ARG F 3 31 ? -15.577 38.841 5.600 1.00 28.84 31 ARG D O 1
ATOM 3459 N N . HIS F 3 32 ? -16.984 37.134 5.279 1.00 25.13 32 HIS D N 1
ATOM 3460 C CA . HIS F 3 32 ? -17.601 37.293 6.586 1.00 25.04 32 HIS D CA 1
ATOM 3461 C C . HIS F 3 32 ? -17.032 36.460 7.733 1.00 25.80 32 HIS D C 1
ATOM 3462 O O . HIS F 3 32 ? -17.313 36.751 8.891 1.00 26.16 32 HIS D O 1
ATOM 3469 N N . LEU F 3 33 ? -16.239 35.434 7.441 1.00 24.56 33 LEU D N 1
ATOM 3470 C CA . LEU F 3 33 ? -15.723 34.595 8.514 1.00 22.64 33 LEU D CA 1
ATOM 3471 C C . LEU F 3 33 ? -14.449 33.818 8.206 1.00 22.31 33 LEU D C 1
ATOM 3472 O O . LEU F 3 33 ? -14.033 33.699 7.052 1.00 21.69 33 LEU D O 1
ATOM 3477 N N . ASN F 3 34 ? -13.834 33.295 9.263 1.00 22.24 34 ASN D N 1
ATOM 3478 C CA . ASN F 3 34 ? -12.622 32.498 9.152 1.00 22.63 34 ASN D CA 1
ATOM 3479 C C . ASN F 3 34 ? -12.471 31.669 10.416 1.00 24.78 34 ASN D C 1
ATOM 3480 O O . ASN F 3 34 ? -12.099 32.179 11.472 1.00 26.17 34 ASN D O 1
ATOM 3485 N N . ARG F 3 35 ? -12.764 30.380 10.308 1.00 25.10 35 ARG D N 1
ATOM 3486 C CA . ARG F 3 35 ? -12.682 29.507 11.462 1.00 26.47 35 ARG D CA 1
ATOM 3487 C C . ARG F 3 35 ? -11.936 28.225 11.137 1.00 24.99 35 ARG D C 1
ATOM 3488 O O . ARG F 3 35 ? -12.198 27.587 10.122 1.00 24.15 35 ARG D O 1
ATOM 3496 N N . LYS F 3 36 ? -10.999 27.864 12.008 1.00 24.14 36 LYS D N 1
ATOM 3497 C CA . LYS F 3 36 ? -10.213 26.651 11.850 1.00 22.58 36 LYS D CA 1
ATOM 3498 C C . LYS F 3 36 ? -11.123 25.528 12.260 1.00 21.65 36 LYS D C 1
ATOM 3499 O O . LYS F 3 36 ? -11.771 25.611 13.295 1.00 24.86 36 LYS D O 1
ATOM 3505 N N . VAL F 3 37 ? -11.176 24.480 11.447 1.00 20.35 37 VAL D N 1
ATOM 3506 C CA . VAL F 3 37 ? -12.024 23.326 11.721 1.00 16.88 37 VAL D CA 1
ATOM 3507 C C . VAL F 3 37 ? -11.223 22.078 11.427 1.00 17.33 37 VAL D C 1
ATOM 3508 O O . VAL F 3 37 ? -10.041 22.149 11.118 1.00 19.06 37 VAL D O 1
ATOM 3512 N N . TYR F 3 38 ? -11.869 20.929 11.549 1.00 17.12 38 TYR D N 1
ATOM 3513 C CA . TYR F 3 38 ? -11.239 19.668 11.191 1.00 18.77 38 TYR D CA 1
ATOM 3514 C C . TYR F 3 38 ? -12.369 18.723 10.826 1.00 19.36 38 TYR D C 1
ATOM 3515 O O . TYR F 3 38 ? -13.525 18.924 11.220 1.00 19.17 38 TYR D O 1
ATOM 3524 N N . VAL F 3 39 ? -12.042 17.714 10.036 1.00 18.82 39 VAL D N 1
ATOM 3525 C CA . VAL F 3 39 ? -13.029 16.746 9.623 1.00 19.81 39 VAL D CA 1
ATOM 3526 C C . VAL F 3 39 ? -12.391 15.378 9.721 1.00 19.93 39 VAL D C 1
ATOM 3527 O O . VAL F 3 39 ? -11.177 15.262 9.835 1.00 20.09 39 VAL D O 1
ATOM 3531 N N . ASP F 3 40 ? -13.207 14.339 9.703 1.00 21.87 40 ASP D N 1
ATOM 3532 C CA . ASP F 3 40 ? -12.663 13.000 9.754 1.00 23.54 40 ASP D CA 1
ATOM 3533 C C . ASP F 3 40 ? -12.078 12.736 8.374 1.00 24.12 40 ASP D C 1
ATOM 3534 O O . ASP F 3 40 ? -12.765 12.891 7.364 1.00 25.42 40 ASP D O 1
ATOM 3539 N N . LEU F 3 41 ? -10.803 12.365 8.330 1.00 24.30 41 LEU D N 1
ATOM 3540 C CA . LEU F 3 41 ? -10.124 12.113 7.069 1.00 22.79 41 LEU D CA 1
ATOM 3541 C C . LEU F 3 41 ? -10.874 11.123 6.207 1.00 24.40 41 LEU D C 1
ATOM 3542 O O . LEU F 3 41 ? -11.112 11.390 5.032 1.00 25.37 41 LEU D O 1
ATOM 3547 N N . VAL F 3 42 ? -11.255 9.982 6.776 1.00 25.95 42 VAL D N 1
ATOM 3548 C CA . VAL F 3 42 ? -11.983 8.975 6.004 1.00 26.80 42 VAL D CA 1
ATOM 3549 C C . VAL F 3 42 ? -13.297 9.520 5.463 1.00 27.35 42 VAL D C 1
ATOM 3550 O O . VAL F 3 42 ? -13.580 9.399 4.272 1.00 27.92 42 VAL D O 1
ATOM 3554 N N . GLU F 3 43 ? -14.098 10.114 6.340 1.00 28.20 43 GLU D N 1
ATOM 3555 C CA . GLU F 3 43 ? -15.371 10.687 5.938 1.00 28.90 43 GLU D CA 1
ATOM 3556 C C . GLU F 3 43 ? -15.198 11.760 4.861 1.00 29.09 43 GLU D C 1
ATOM 3557 O O . GLU F 3 43 ? -16.048 11.898 3.981 1.00 29.20 43 GLU D O 1
ATOM 3563 N N . PHE F 3 44 ? -14.112 12.527 4.937 1.00 27.89 44 PHE D N 1
ATOM 3564 C CA . PHE F 3 44 ? -13.857 13.567 3.945 1.00 27.50 44 PHE D CA 1
ATOM 3565 C C . PHE F 3 44 ? -13.513 12.928 2.602 1.00 28.08 44 PHE D C 1
ATOM 3566 O O . PHE F 3 44 ? -13.980 13.371 1.552 1.00 28.66 44 PHE D O 1
ATOM 3574 N N . ASP F 3 45 ? -12.678 11.898 2.639 1.00 29.18 45 ASP D N 1
ATOM 3575 C CA . ASP F 3 45 ? -12.292 11.199 1.425 1.00 31.55 45 ASP D CA 1
ATOM 3576 C C . ASP F 3 45 ? -13.543 10.761 0.667 1.00 30.63 45 ASP D C 1
ATOM 3577 O O . ASP F 3 45 ? -13.676 11.009 -0.526 1.00 30.37 45 ASP D O 1
ATOM 3582 N N . LYS F 3 46 ? -14.461 10.109 1.369 1.00 30.84 46 LYS D N 1
ATOM 3583 C CA . LYS F 3 46 ? -15.683 9.633 0.749 1.00 30.34 46 LYS D CA 1
ATOM 3584 C C . LYS F 3 46 ? -16.423 10.765 0.048 1.00 30.48 46 LYS D C 1
ATOM 3585 O O . LYS F 3 46 ? -16.801 10.636 -1.116 1.00 32.17 46 LYS D O 1
ATOM 3591 N N . VAL F 3 47 ? -16.621 11.876 0.753 1.00 28.45 47 VAL D N 1
ATOM 3592 C CA . VAL F 3 47 ? -17.333 13.018 0.189 1.00 26.58 47 VAL D CA 1
ATOM 3593 C C . VAL F 3 47 ? -16.564 13.736 -0.912 1.00 25.05 47 VAL D C 1
ATOM 3594 O O . VAL F 3 47 ? -17.124 14.036 -1.964 1.00 26.18 47 VAL D O 1
ATOM 3598 N N . PHE F 3 48 ? -15.285 14.010 -0.683 1.00 23.12 48 PHE D N 1
ATOM 3599 C CA . PHE F 3 48 ? -14.495 14.724 -1.680 1.00 22.75 48 PHE D CA 1
ATOM 3600 C C . PHE F 3 48 ? -14.389 14.006 -3.034 1.00 23.23 48 PHE D C 1
ATOM 3601 O O . PHE F 3 48 ? -14.286 14.645 -4.086 1.00 23.84 48 PHE D O 1
ATOM 3609 N N . ARG F 3 49 ? -14.410 12.678 -3.009 1.00 23.46 49 ARG D N 1
ATOM 3610 C CA . ARG F 3 49 ? -14.349 11.880 -4.230 1.00 22.85 49 ARG D CA 1
ATOM 3611 C C . ARG F 3 49 ? -15.559 12.170 -5.129 1.00 21.76 49 ARG D C 1
ATOM 3612 O O . ARG F 3 49 ? -15.425 12.290 -6.344 1.00 21.14 49 ARG D O 1
ATOM 3620 N N . GLN F 3 50 ? -16.735 12.266 -4.517 1.00 20.67 50 GLN D N 1
ATOM 3621 C CA . GLN F 3 50 ? -17.966 12.530 -5.247 1.00 20.85 50 GLN D CA 1
ATOM 3622 C C . GLN F 3 50 ? -18.124 13.999 -5.605 1.00 21.24 50 GLN D C 1
ATOM 3623 O O . GLN F 3 50 ? -18.476 14.331 -6.733 1.00 22.57 50 GLN D O 1
ATOM 3629 N N . ALA F 3 51 ? -17.896 14.867 -4.626 1.00 20.37 51 ALA D N 1
ATOM 3630 C CA . ALA F 3 51 ? -18.052 16.306 -4.815 1.00 19.29 51 ALA D CA 1
ATOM 3631 C C . ALA F 3 51 ? -16.886 17.060 -5.449 1.00 18.93 51 ALA D C 1
ATOM 3632 O O . ALA F 3 51 ? -17.106 17.982 -6.234 1.00 21.27 51 ALA D O 1
ATOM 3634 N N . SER F 3 52 ? -15.655 16.680 -5.118 1.00 17.61 52 SER D N 1
ATOM 3635 C CA . SER F 3 52 ? -14.485 17.367 -5.663 1.00 16.90 52 SER D CA 1
ATOM 3636 C C . SER F 3 52 ? -14.633 18.850 -5.317 1.00 16.97 52 SER D C 1
ATOM 3637 O O . SER F 3 52 ? -15.000 19.187 -4.191 1.00 17.96 52 SER D O 1
ATOM 3640 N N . ILE F 3 53 ? -14.351 19.735 -6.268 1.00 16.99 53 ILE D N 1
ATOM 3641 C CA . ILE F 3 53 ? -14.508 21.171 -6.010 1.00 16.51 53 ILE D CA 1
ATOM 3642 C C . ILE F 3 53 ? -15.704 21.700 -6.819 1.00 18.02 53 ILE D C 1
ATOM 3643 O O . ILE F 3 53 ? -15.891 22.912 -6.966 1.00 16.70 53 ILE D O 1
ATOM 3648 N N . HIS F 3 54 ? -16.517 20.767 -7.315 1.00 20.02 54 HIS D N 1
ATOM 3649 C CA . HIS F 3 54 ? -17.674 21.080 -8.150 1.00 20.84 54 HIS D CA 1
ATOM 3650 C C . HIS F 3 54 ? -19.043 21.076 -7.482 1.00 21.08 54 HIS D C 1
ATOM 3651 O O . HIS F 3 54 ? -19.946 21.787 -7.924 1.00 22.04 54 HIS D O 1
ATOM 3658 N N . HIS F 3 55 ? -19.209 20.265 -6.443 1.00 20.22 55 HIS D N 1
ATOM 3659 C CA . HIS F 3 55 ? -20.493 20.179 -5.752 1.00 20.76 55 HIS D CA 1
ATOM 3660 C C . HIS F 3 55 ? -20.434 20.792 -4.373 1.00 20.54 55 HIS D C 1
ATOM 3661 O O . HIS F 3 55 ? -19.376 20.867 -3.757 1.00 20.38 55 HIS D O 1
ATOM 3668 N N . VAL F 3 56 ? -21.586 21.231 -3.891 1.00 21.43 56 VAL D N 1
ATOM 3669 C CA . VAL F 3 56 ? -21.665 21.843 -2.584 1.00 21.14 56 VAL D CA 1
ATOM 3670 C C . VAL F 3 56 ? -21.578 20.812 -1.480 1.00 21.03 56 VAL D C 1
ATOM 3671 O O . VAL F 3 56 ? -22.259 19.797 -1.520 1.00 22.22 56 VAL D O 1
ATOM 3675 N N . ILE F 3 57 ? -20.721 21.080 -0.503 1.00 21.13 57 ILE D N 1
ATOM 3676 C CA . ILE F 3 57 ? -20.578 20.210 0.650 1.00 20.73 57 ILE D CA 1
ATOM 3677 C C . ILE F 3 57 ? -21.093 20.992 1.842 1.00 21.19 57 ILE D C 1
ATOM 3678 O O . ILE F 3 57 ? -20.500 21.994 2.228 1.00 23.38 57 ILE D O 1
ATOM 3683 N N . VAL F 3 58 ? -22.201 20.557 2.423 1.00 21.65 58 VAL D N 1
ATOM 3684 C CA . VAL F 3 58 ? -22.731 21.250 3.586 1.00 22.59 58 VAL D CA 1
ATOM 3685 C C . VAL F 3 58 ? -22.050 20.711 4.837 1.00 21.62 58 VAL D C 1
ATOM 3686 O O . VAL F 3 58 ? -22.140 19.530 5.135 1.00 22.72 58 VAL D O 1
ATOM 3690 N N . LEU F 3 59 ? -21.356 21.579 5.559 1.00 21.38 59 LEU D N 1
ATOM 3691 C CA . LEU F 3 59 ? -20.667 21.162 6.781 1.00 22.19 59 LEU D CA 1
ATOM 3692 C C . LEU F 3 59 ? -21.607 21.291 7.977 1.00 21.40 59 LEU D C 1
ATOM 3693 O O . LEU F 3 59 ? -22.282 22.305 8.135 1.00 20.44 59 LEU D O 1
ATOM 3698 N N . GLU F 3 60 ? -21.665 20.247 8.797 1.00 24.86 60 GLU D N 1
ATOM 3699 C CA . GLU F 3 60 ? -22.507 20.236 9.994 1.00 28.80 60 GLU D CA 1
ATOM 3700 C C . GLU F 3 60 ? -21.603 20.396 11.207 1.00 27.56 60 GLU D C 1
ATOM 3701 O O . GLU F 3 60 ? -20.800 19.502 11.506 1.00 27.69 60 GLU D O 1
ATOM 3707 N N . LEU F 3 61 ? -21.737 21.520 11.904 1.00 26.24 61 LEU D N 1
ATOM 3708 C CA . LEU F 3 61 ? -20.930 21.793 13.083 1.00 26.51 61 LEU D CA 1
ATOM 3709 C C . LEU F 3 61 ? -21.690 21.395 14.332 1.00 28.16 61 LEU D C 1
ATOM 3710 O O . LEU F 3 61 ? -22.914 21.321 14.317 1.00 27.74 61 LEU D O 1
ATOM 3715 N N . PRO F 3 62 ? -20.972 21.116 15.432 1.00 31.00 62 PRO D N 1
ATOM 3716 C CA . PRO F 3 62 ? -21.602 20.712 16.690 1.00 33.14 62 PRO D CA 1
ATOM 3717 C C . PRO F 3 62 ? -22.688 21.644 17.218 1.00 35.29 62 PRO D C 1
ATOM 3718 O O . PRO F 3 62 ? -23.643 21.190 17.858 1.00 34.78 62 PRO D O 1
ATOM 3722 N N . ASP F 3 63 ? -22.555 22.939 16.952 1.00 38.14 63 ASP D N 1
ATOM 3723 C CA . ASP F 3 63 ? -23.557 23.891 17.421 1.00 41.01 63 ASP D CA 1
ATOM 3724 C C . ASP F 3 63 ? -24.873 23.758 16.666 1.00 40.78 63 ASP D C 1
ATOM 3725 O O . ASP F 3 63 ? -25.777 24.566 16.852 1.00 42.28 63 ASP D O 1
ATOM 3730 N N . GLY F 3 64 ? -24.976 22.730 15.826 1.00 40.41 64 GLY D N 1
ATOM 3731 C CA . GLY F 3 64 ? -26.181 22.512 15.042 1.00 38.92 64 GLY D CA 1
ATOM 3732 C C . GLY F 3 64 ? -26.173 23.272 13.719 1.00 38.32 64 GLY D C 1
ATOM 3733 O O . GLY F 3 64 ? -26.952 22.972 12.810 1.00 38.30 64 GLY D O 1
ATOM 3734 N N . GLN F 3 65 ? -25.281 24.252 13.610 1.00 35.88 65 GLN D N 1
ATOM 3735 C CA . GLN F 3 65 ? -25.163 25.074 12.411 1.00 35.30 65 GLN D CA 1
ATOM 3736 C C . GLN F 3 65 ? -24.689 24.337 11.147 1.00 34.33 65 GLN D C 1
ATOM 3737 O O . GLN F 3 65 ? -23.759 23.537 11.194 1.00 34.05 65 GLN D O 1
ATOM 3743 N N . SER F 3 66 ? -25.337 24.615 10.017 1.00 33.69 66 SER D N 1
ATOM 3744 C CA . SER F 3 66 ? -24.968 24.003 8.743 1.00 34.00 66 SER D CA 1
ATOM 3745 C C . SER F 3 66 ? -24.541 25.086 7.767 1.00 34.10 66 SER D C 1
ATOM 3746 O O . SER F 3 66 ? -25.335 25.960 7.412 1.00 35.22 66 SER D O 1
ATOM 3749 N N . LEU F 3 67 ? -23.288 25.026 7.331 1.00 32.94 67 LEU D N 1
ATOM 3750 C CA . LEU F 3 67 ? -22.777 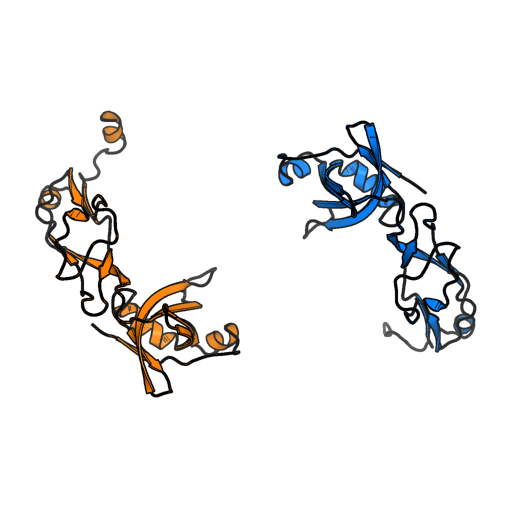26.008 6.392 1.00 30.87 67 LEU D CA 1
ATOM 3751 C C . LEU F 3 67 ? -22.496 25.389 5.033 1.00 29.90 67 LEU D C 1
ATOM 3752 O O . LEU F 3 67 ? -21.795 24.388 4.931 1.00 29.64 67 LEU D O 1
ATOM 3757 N N . PRO F 3 68 ? -23.045 25.986 3.963 1.00 29.70 68 PRO D N 1
ATOM 3758 C CA . PRO F 3 68 ? -22.858 25.504 2.588 1.00 27.56 68 PRO D CA 1
ATOM 3759 C C . PRO F 3 68 ? -21.487 25.945 2.089 1.00 26.05 68 PRO D C 1
ATOM 3760 O O . PRO F 3 68 ? -21.146 27.129 2.171 1.00 24.30 68 PRO D O 1
ATOM 3764 N N . THR F 3 69 ? -20.705 25.004 1.568 1.00 24.91 69 THR D N 1
ATOM 3765 C CA . THR F 3 69 ? -19.367 25.338 1.091 1.00 23.16 69 THR D CA 1
ATOM 3766 C C . THR F 3 69 ? -19.004 24.724 -0.257 1.00 22.68 69 THR D C 1
ATOM 3767 O O . THR F 3 69 ? -19.775 23.997 -0.878 1.00 22.64 69 THR D O 1
ATOM 3771 N N . LEU F 3 70 ? -17.786 25.034 -0.673 1.00 22.12 70 LEU D N 1
ATOM 3772 C CA . LEU F 3 70 ? -17.187 24.556 -1.901 1.00 20.45 70 LEU D CA 1
ATOM 3773 C C . LEU F 3 70 ? -15.727 24.380 -1.489 1.00 20.73 70 LEU D C 1
ATOM 3774 O O . LEU F 3 70 ? -15.144 25.295 -0.919 1.00 20.17 70 LEU D O 1
ATOM 3779 N N . VAL F 3 71 ? -15.146 23.208 -1.719 1.00 19.82 71 VAL D N 1
ATOM 3780 C CA . VAL F 3 71 ? -13.746 23.017 -1.369 1.00 19.93 71 VAL D CA 1
ATOM 3781 C C . VAL F 3 71 ? -12.923 23.932 -2.283 1.00 21.47 71 VAL D C 1
ATOM 3782 O O . VAL F 3 71 ? -13.081 23.902 -3.504 1.00 22.71 71 VAL D O 1
ATOM 3786 N N . ARG F 3 72 ? -12.051 24.746 -1.696 1.00 20.26 72 ARG D N 1
ATOM 3787 C CA . ARG F 3 72 ? -11.230 25.655 -2.481 1.00 20.10 72 ARG D CA 1
ATOM 3788 C C . ARG F 3 72 ? -9.796 25.168 -2.647 1.00 20.93 72 ARG D C 1
ATOM 3789 O O . ARG F 3 72 ? -9.110 25.528 -3.602 1.00 21.94 72 ARG D O 1
ATOM 3797 N N . GLN F 3 73 ? -9.337 24.333 -1.728 1.00 22.74 73 GLN D N 1
ATOM 3798 C CA . GLN F 3 73 ? -7.962 23.864 -1.793 1.00 22.68 73 GLN D CA 1
ATOM 3799 C C . GLN F 3 73 ? -7.783 22.613 -0.949 1.00 23.32 73 GLN D C 1
ATOM 3800 O O . GLN F 3 73 ? -8.439 22.453 0.079 1.00 23.11 73 GLN D O 1
ATOM 3806 N N . VAL F 3 74 ? -6.908 21.721 -1.405 1.00 24.68 74 VAL D N 1
ATOM 3807 C CA . VAL F 3 74 ? -6.580 20.496 -0.679 1.00 24.83 74 VAL D CA 1
ATOM 3808 C C . VAL F 3 74 ? -5.092 20.304 -0.830 1.00 25.40 74 VAL D C 1
ATOM 3809 O O . VAL F 3 74 ? -4.631 19.883 -1.885 1.00 27.21 74 VAL D O 1
ATOM 3813 N N . ASN F 3 75 ? -4.340 20.642 0.213 1.00 25.28 75 ASN D N 1
ATOM 3814 C CA . ASN F 3 75 ? -2.900 20.485 0.186 1.00 25.33 75 ASN D CA 1
ATOM 3815 C C . ASN F 3 75 ? -2.579 19.034 0.432 1.00 27.10 75 ASN D C 1
ATOM 3816 O O . ASN F 3 75 ? -3.124 18.406 1.339 1.00 26.28 75 ASN D O 1
ATOM 3821 N N . LEU F 3 76 ? -1.690 18.501 -0.386 1.00 30.17 76 LEU D N 1
ATOM 3822 C CA . LEU F 3 76 ? -1.293 17.122 -0.243 1.00 33.68 76 LEU D CA 1
ATOM 3823 C C . LEU F 3 76 ? 0.053 17.188 0.446 1.00 37.17 76 LEU D C 1
ATOM 3824 O O . LEU F 3 76 ? 0.764 18.184 0.318 1.00 37.57 76 LEU D O 1
ATOM 3829 N N . ASP F 3 77 ? 0.393 16.154 1.201 1.00 42.51 77 ASP D N 1
ATOM 3830 C CA . ASP F 3 77 ? 1.666 16.147 1.904 1.00 49.25 77 ASP D CA 1
ATOM 3831 C C . ASP F 3 77 ? 2.847 16.015 0.935 1.00 52.54 77 ASP D C 1
ATOM 3832 O O . ASP F 3 77 ? 2.724 15.425 -0.144 1.00 51.80 77 ASP D O 1
ATOM 3837 N N . LYS F 3 78 ? 3.992 16.590 1.307 1.00 57.32 78 LYS D N 1
ATOM 3838 C CA . LYS F 3 78 ? 5.180 16.492 0.479 1.00 60.99 78 LYS D CA 1
ATOM 3839 C C . LYS F 3 78 ? 5.564 15.026 0.592 1.00 63.52 78 LYS D C 1
ATOM 3840 O O . LYS F 3 78 ? 5.081 14.338 1.490 1.00 64.18 78 LYS D O 1
ATOM 3846 N N . ARG F 3 79 ? 6.461 14.538 -0.275 1.00 66.29 79 ARG D N 1
ATOM 3847 C CA . ARG F 3 79 ? 6.866 13.135 -0.304 1.00 67.97 79 ARG D CA 1
ATOM 3848 C C . ARG F 3 79 ? 5.676 12.220 -0.001 1.00 68.47 79 ARG D C 1
ATOM 3849 O O . ARG F 3 79 ? 5.458 11.835 1.148 1.00 68.38 79 ARG D O 1
ATOM 3857 N N . ARG F 3 80 ? 4.919 11.900 -1.052 1.00 68.89 80 ARG D N 1
ATOM 3858 C CA . ARG F 3 80 ? 3.722 11.046 -1.017 1.00 68.97 80 ARG D CA 1
ATOM 3859 C C . ARG F 3 80 ? 2.460 11.828 -1.366 1.00 68.54 80 ARG D C 1
ATOM 3860 O O . ARG F 3 80 ? 2.521 13.026 -1.647 1.00 68.81 80 ARG D O 1
ATOM 3868 N N . ARG F 3 81 ? 1.317 11.147 -1.349 1.00 67.64 81 ARG D N 1
ATOM 3869 C CA . ARG F 3 81 ? 0.051 11.789 -1.683 1.00 65.79 81 ARG D CA 1
ATOM 3870 C C . ARG F 3 81 ? -1.106 11.421 -0.758 1.00 63.49 81 ARG D C 1
ATOM 3871 O O . ARG F 3 81 ? -1.498 10.258 -0.654 1.00 63.40 81 ARG D O 1
ATOM 3879 N N . ARG F 3 82 ? -1.642 12.434 -0.087 1.00 59.10 82 ARG D N 1
ATOM 3880 C CA . ARG F 3 82 ? -2.771 12.286 0.824 1.00 54.84 82 ARG D CA 1
ATOM 3881 C C . ARG F 3 82 ? -3.052 13.683 1.358 1.00 49.68 82 ARG D C 1
ATOM 3882 O O . ARG F 3 82 ? -2.123 14.440 1.645 1.00 50.09 82 ARG D O 1
ATOM 3890 N N . PRO F 3 83 ? -4.341 14.064 1.495 1.00 43.54 83 PRO D N 1
ATOM 3891 C CA . PRO F 3 83 ? -4.660 15.398 2.004 1.00 39.23 83 PRO D CA 1
ATOM 3892 C C . PRO F 3 83 ? -4.037 15.636 3.373 1.00 35.85 83 PRO D C 1
ATOM 3893 O O . PRO F 3 83 ? -4.031 14.741 4.223 1.00 35.88 83 PRO D O 1
ATOM 3897 N N . GLU F 3 84 ? -3.481 16.827 3.577 1.00 31.75 84 GLU D N 1
ATOM 3898 C CA . GLU F 3 84 ? -2.904 17.158 4.870 1.00 27.67 84 GLU D CA 1
ATOM 3899 C C . GLU F 3 84 ? -3.611 18.395 5.412 1.00 24.51 84 GLU D C 1
ATOM 3900 O O . GLU F 3 84 ? -3.415 18.776 6.558 1.00 23.57 84 GLU D O 1
ATOM 3906 N N . HIS F 3 85 ? -4.449 19.003 4.573 1.00 22.20 85 HIS D N 1
ATOM 3907 C CA . HIS F 3 85 ? -5.210 20.196 4.943 1.00 19.72 85 HIS D CA 1
ATOM 3908 C C . HIS F 3 85 ? -6.255 20.471 3.866 1.00 19.00 85 HIS D C 1
ATOM 3909 O O . HIS F 3 85 ? -6.047 20.147 2.702 1.00 18.19 85 HIS D O 1
ATOM 3916 N N . VAL F 3 86 ? -7.381 21.058 4.256 1.00 19.59 86 VAL D N 1
ATOM 3917 C CA . VAL F 3 86 ? -8.441 21.371 3.305 1.00 19.49 86 VAL D CA 1
ATOM 3918 C C . VAL F 3 86 ? -9.031 22.752 3.579 1.00 20.11 86 VAL D C 1
ATOM 3919 O O . VAL F 3 86 ? -9.268 23.113 4.726 1.00 20.84 86 VAL D O 1
ATOM 3923 N N . ASP F 3 87 ? -9.252 23.518 2.516 1.00 19.34 87 ASP D N 1
ATOM 3924 C CA . ASP F 3 87 ? -9.832 24.855 2.603 1.00 18.52 87 ASP D CA 1
ATOM 3925 C C . ASP F 3 87 ? -11.294 24.784 2.170 1.00 18.89 87 ASP D C 1
ATOM 3926 O O . ASP F 3 87 ? -11.599 24.282 1.092 1.00 20.65 87 ASP D O 1
ATOM 3931 N N . PHE F 3 88 ? -12.201 25.273 3.001 1.00 18.74 88 PHE D N 1
ATOM 3932 C CA . PHE F 3 88 ? -13.615 25.288 2.638 1.00 17.84 88 PHE D CA 1
ATOM 3933 C C . PHE F 3 88 ? -14.038 26.741 2.434 1.00 18.26 88 PHE D C 1
ATOM 3934 O O . PHE F 3 88 ? -13.885 27.576 3.327 1.00 18.51 88 PHE D O 1
ATOM 3942 N N . PHE F 3 89 ? -14.561 27.044 1.256 1.00 18.35 89 PHE D N 1
ATOM 3943 C CA . PHE F 3 89 ? -15.020 28.389 0.954 1.00 18.90 89 PHE D CA 1
ATOM 3944 C C . PHE F 3 89 ? -16.511 28.469 1.290 1.00 18.62 89 PHE D C 1
ATOM 3945 O O . PHE F 3 89 ? -17.342 27.861 0.625 1.00 17.69 89 PHE D O 1
ATOM 3953 N N . VAL F 3 90 ? -16.857 29.205 2.333 1.00 19.02 90 VAL D N 1
ATOM 3954 C CA . VAL F 3 90 ? -18.257 29.300 2.716 1.00 21.36 90 VAL D CA 1
ATOM 3955 C C . VAL F 3 90 ? -19.083 30.151 1.744 1.00 23.40 90 VAL D C 1
ATOM 3956 O O . VAL F 3 90 ? -18.811 31.340 1.535 1.00 23.07 90 VAL D O 1
ATOM 3960 N N . LEU F 3 91 ? -20.086 29.507 1.148 1.00 24.39 91 LEU D N 1
ATOM 3961 C CA . LEU F 3 91 ? -20.979 30.131 0.184 1.00 24.62 91 LEU D CA 1
ATOM 3962 C C . LEU F 3 91 ? -21.972 31.080 0.863 1.00 26.92 91 LEU D C 1
ATOM 3963 O O . LEU F 3 91 ? -22.534 30.762 1.911 1.00 27.06 91 LEU D O 1
ATOM 3968 N N . SER F 3 92 ? -22.186 32.239 0.251 1.00 29.03 92 SER D N 1
ATOM 3969 C CA . SER F 3 92 ? -23.081 33.257 0.790 1.00 31.15 92 SER D CA 1
ATOM 3970 C C . SER F 3 92 ? -24.030 33.660 -0.324 1.00 33.48 92 SER D C 1
ATOM 3971 O O . SER F 3 92 ? -24.551 32.806 -1.034 1.00 35.04 92 SER D O 1
ATOM 3974 N N . ASP F 3 93 ? -24.266 34.957 -0.475 1.00 35.00 93 ASP D N 1
ATOM 3975 C CA . ASP F 3 93 ? -25.121 35.440 -1.548 1.00 36.54 93 ASP D CA 1
ATOM 3976 C C . ASP F 3 93 ? -24.228 36.035 -2.638 1.00 35.96 93 ASP D C 1
ATOM 3977 O O . ASP F 3 93 ? -24.676 36.263 -3.759 1.00 36.19 93 ASP D O 1
ATOM 3982 N N . GLU F 3 94 ? -22.962 36.285 -2.311 1.00 35.10 94 GLU D N 1
ATOM 3983 C CA . GLU F 3 94 ? -22.027 36.835 -3.291 1.00 34.43 94 GLU D CA 1
ATOM 3984 C C . GLU F 3 94 ? -21.748 35.817 -4.388 1.00 32.12 94 GLU D C 1
ATOM 3985 O O . GLU F 3 94 ? -21.622 34.630 -4.132 1.00 31.41 94 GLU D O 1
ATOM 3991 N N . PRO F 3 95 ? -21.652 36.268 -5.634 1.00 31.66 95 PRO D N 1
ATOM 3992 C CA . PRO F 3 95 ? -21.370 35.256 -6.646 1.00 31.58 95 PRO D CA 1
ATOM 3993 C C . PRO F 3 95 ? -19.933 34.774 -6.416 1.00 30.06 95 PRO D C 1
ATOM 3994 O O . PRO F 3 95 ? -19.133 35.483 -5.802 1.00 29.76 95 PRO D O 1
ATOM 3998 N N . VAL F 3 96 ? -19.608 33.571 -6.884 1.00 27.93 96 VAL D N 1
ATOM 3999 C CA . VAL F 3 96 ? -18.261 33.032 -6.706 1.00 26.63 96 VAL D CA 1
ATOM 4000 C C . VAL F 3 96 ? -17.736 32.398 -7.973 1.00 27.30 96 VAL D C 1
ATOM 4001 O O . VAL F 3 96 ? -18.506 32.004 -8.848 1.00 27.32 96 VAL D O 1
ATOM 4005 N N . GLU F 3 97 ? -16.416 32.309 -8.064 1.00 27.31 97 GLU D N 1
ATOM 4006 C CA . GLU F 3 97 ? -15.780 31.683 -9.203 1.00 27.71 97 GLU D CA 1
ATOM 4007 C C . GLU F 3 97 ? -15.589 30.227 -8.812 1.00 27.57 97 GLU D C 1
ATOM 4008 O O . GLU F 3 97 ? -15.232 29.925 -7.672 1.00 27.99 97 GLU D O 1
ATOM 4014 N N . MET F 3 98 ? -15.844 29.323 -9.746 1.00 27.19 98 MET D N 1
ATOM 4015 C CA . MET F 3 98 ? -15.692 27.904 -9.472 1.00 26.65 98 MET D CA 1
ATOM 4016 C C . MET F 3 98 ? -15.440 27.183 -10.784 1.00 27.52 98 MET D C 1
ATOM 4017 O O . MET F 3 98 ? -15.573 27.771 -11.862 1.00 27.09 98 MET D O 1
ATOM 4022 N N . TYR F 3 99 ? -15.051 25.916 -10.693 1.00 26.35 99 TYR D N 1
ATOM 4023 C CA . TYR F 3 99 ? -14.832 25.134 -11.897 1.00 25.73 99 TYR D CA 1
ATOM 4024 C C . TYR F 3 99 ? -16.040 24.237 -12.080 1.00 25.66 99 TYR D C 1
ATOM 4025 O O . TYR F 3 99 ? -16.551 23.661 -11.118 1.00 25.32 99 TYR D O 1
ATOM 4034 N N . VAL F 3 100 ? -16.504 24.141 -13.317 1.00 25.72 100 VAL D N 1
ATOM 4035 C CA . VAL F 3 100 ? -17.647 23.310 -13.642 1.00 25.23 100 VAL D CA 1
ATOM 4036 C C . VAL F 3 100 ? -17.186 22.246 -14.641 1.00 26.15 100 VAL D C 1
ATOM 4037 O O . VAL F 3 100 ? -16.495 22.555 -15.619 1.00 26.16 100 VAL D O 1
ATOM 4041 N N . PRO F 3 101 ? -17.559 20.973 -14.396 1.00 25.50 101 PRO D N 1
ATOM 4042 C CA . PRO F 3 101 ? -17.197 19.844 -15.258 1.00 24.27 101 PRO D CA 1
ATOM 4043 C C . PRO F 3 101 ? -17.753 20.027 -16.665 1.00 24.44 101 PRO D C 1
ATOM 4044 O O . PRO F 3 101 ? -18.927 20.361 -16.837 1.00 22.57 101 PRO D O 1
ATOM 4048 N N . LEU F 3 102 ? -16.909 19.818 -17.666 1.00 24.72 102 LEU D N 1
ATOM 4049 C CA . LEU F 3 102 ? -17.370 19.906 -19.037 1.00 26.02 102 LEU D CA 1
ATOM 4050 C C . LEU F 3 102 ? -17.820 18.502 -19.414 1.00 26.98 102 LEU D C 1
ATOM 4051 O O . LEU F 3 102 ? -17.075 17.534 -19.257 1.00 27.99 102 LEU D O 1
ATOM 4056 N N . ARG F 3 103 ? -19.049 18.390 -19.888 1.00 27.21 103 ARG D N 1
ATOM 4057 C CA . ARG F 3 103 ? -19.578 17.100 -20.284 1.00 27.03 103 ARG D CA 1
ATOM 4058 C C . ARG F 3 103 ? -19.542 17.007 -21.809 1.00 25.55 103 ARG D C 1
ATOM 4059 O O . ARG F 3 103 ? -20.481 17.424 -22.482 1.00 26.03 103 ARG D O 1
ATOM 4067 N N . PHE F 3 104 ? -18.442 16.480 -22.345 1.00 24.84 104 PHE D N 1
ATOM 4068 C CA . PHE F 3 104 ? -18.292 16.330 -23.790 1.00 25.29 104 PHE D CA 1
ATOM 4069 C C . PHE F 3 104 ? -19.292 15.305 -24.301 1.00 24.87 104 PHE D C 1
ATOM 4070 O O . PHE F 3 104 ? -19.507 14.250 -23.704 1.00 26.28 104 PHE D O 1
ATOM 4078 N N . VAL F 3 105 ? -19.892 15.613 -25.431 1.00 24.32 105 VAL D N 1
ATOM 4079 C CA . VAL F 3 105 ? -20.935 14.763 -25.940 1.00 25.67 105 VAL D CA 1
ATOM 4080 C C . VAL F 3 105 ? -20.814 14.559 -27.446 1.00 27.21 105 VAL D C 1
ATOM 4081 O O . VAL F 3 105 ? -20.494 15.492 -28.185 1.00 28.95 105 VAL D O 1
ATOM 4085 N N . GLY F 3 106 ? -21.050 13.332 -27.896 1.00 27.16 106 GLY D N 1
ATOM 4086 C CA . GLY F 3 106 ? -20.964 13.049 -29.314 1.00 28.73 106 GLY D CA 1
ATOM 4087 C C . GLY F 3 106 ? -19.582 12.636 -29.788 1.00 29.60 106 GLY D C 1
ATOM 4088 O O . GLY F 3 106 ? -18.568 12.931 -29.142 1.00 29.16 106 GLY D O 1
ATOM 4089 N N . THR F 3 107 ? -19.546 11.938 -30.923 1.00 30.50 107 THR D N 1
ATOM 4090 C CA . THR F 3 107 ? -18.291 11.482 -31.509 1.00 29.54 107 THR D CA 1
ATOM 4091 C C . THR F 3 107 ? -18.015 12.405 -32.679 1.00 29.34 107 THR D C 1
ATOM 4092 O O . THR F 3 107 ? -18.701 12.352 -33.701 1.00 30.23 107 THR D O 1
ATOM 4096 N N . PRO F 3 108 ? -16.991 13.258 -32.548 1.00 28.10 108 PRO D N 1
ATOM 4097 C CA . PRO F 3 108 ? -16.619 14.216 -33.593 1.00 27.80 108 PRO D CA 1
ATOM 4098 C C . PRO F 3 108 ? -16.614 13.651 -35.013 1.00 27.90 108 PRO D C 1
ATOM 4099 O O . PRO F 3 108 ? -16.173 12.522 -35.251 1.00 26.48 108 PRO D O 1
ATOM 4103 N N . ALA F 3 109 ? -17.118 14.447 -35.950 1.00 28.03 109 ALA D N 1
ATOM 4104 C CA . ALA F 3 109 ? -17.135 14.054 -37.349 1.00 28.73 109 ALA D CA 1
ATOM 4105 C C . ALA F 3 109 ? -15.676 13.805 -37.752 1.00 29.55 109 ALA D C 1
ATOM 4106 O O . ALA F 3 109 ? -15.377 12.892 -38.520 1.00 30.69 109 ALA D O 1
ATOM 4108 N N . GLY F 3 110 ? -14.774 14.619 -37.201 1.00 30.45 110 GLY D N 1
ATOM 4109 C CA . GLY F 3 110 ? -13.358 14.499 -37.495 1.00 28.57 110 GLY D CA 1
ATOM 4110 C C . GLY F 3 110 ? -12.772 13.209 -36.964 1.00 29.27 110 GLY D C 1
ATOM 4111 O O . GLY F 3 110 ? -11.863 12.648 -37.565 1.00 29.88 110 GLY D O 1
ATOM 4112 N N . VAL F 3 111 ? -13.274 12.744 -35.826 1.00 28.61 111 VAL D N 1
ATOM 4113 C CA . VAL F 3 111 ? -12.791 11.498 -35.252 1.00 28.99 111 VAL D CA 1
ATOM 4114 C C . VAL F 3 111 ? -13.303 10.343 -36.112 1.00 30.68 111 VAL D C 1
ATOM 4115 O O . VAL F 3 111 ? -12.576 9.390 -36.387 1.00 31.36 111 VAL D O 1
ATOM 4119 N N . ARG F 3 112 ? -14.561 10.436 -36.536 1.00 31.19 112 ARG D N 1
ATOM 4120 C CA . ARG F 3 112 ? -15.150 9.402 -37.371 1.00 29.79 112 ARG D CA 1
ATOM 4121 C C . ARG F 3 112 ? -14.354 9.266 -38.658 1.00 29.56 112 ARG D C 1
ATOM 4122 O O . ARG F 3 112 ? -14.319 8.199 -39.266 1.00 30.07 112 ARG D O 1
ATOM 4130 N N . ALA F 3 113 ? -13.697 10.348 -39.059 1.00 28.86 113 ALA D N 1
ATOM 4131 C CA . ALA F 3 113 ? -12.878 10.337 -40.265 1.00 28.54 113 ALA D CA 1
ATOM 4132 C C . ALA F 3 113 ? -11.446 9.899 -39.957 1.00 28.82 113 ALA D C 1
ATOM 4133 O O . ALA F 3 113 ? -10.560 10.080 -40.781 1.00 29.57 113 ALA D O 1
ATOM 4135 N N . GLY F 3 114 ? -11.220 9.343 -38.769 1.00 29.56 114 GLY D N 1
ATOM 4136 C CA . GLY F 3 114 ? -9.885 8.882 -38.405 1.00 30.64 114 GLY D CA 1
ATOM 4137 C C . GLY F 3 114 ? -9.026 9.801 -37.540 1.00 31.58 114 GLY D C 1
ATOM 4138 O O . GLY F 3 114 ? -7.953 9.397 -37.068 1.00 30.34 114 GLY D O 1
ATOM 4139 N N . GLY F 3 115 ? -9.487 11.035 -37.339 1.00 33.24 115 GLY D N 1
ATOM 4140 C CA . GLY F 3 115 ? -8.753 11.996 -36.532 1.00 33.20 115 GLY D CA 1
ATOM 4141 C C . GLY F 3 115 ? -8.913 11.751 -35.040 1.00 34.14 115 GLY D C 1
ATOM 4142 O O . GLY F 3 115 ? -9.615 10.828 -34.619 1.00 34.54 115 GLY D O 1
ATOM 4143 N N . VAL F 3 116 ? -8.272 12.584 -34.229 1.00 33.23 116 VAL D N 1
ATOM 4144 C CA . VAL F 3 116 ? -8.343 12.414 -32.790 1.00 32.90 116 VAL D CA 1
ATOM 4145 C C . VAL F 3 116 ? -8.824 13.653 -32.053 1.00 32.13 116 VAL D C 1
ATOM 4146 O O . VAL F 3 116 ? -8.479 14.783 -32.410 1.00 31.83 116 VAL D O 1
ATOM 4150 N N . LEU F 3 117 ? -9.623 13.414 -31.017 1.00 30.54 117 LEU D N 1
ATOM 4151 C CA . LEU F 3 117 ? -10.178 14.470 -30.182 1.00 30.07 117 LEU D CA 1
ATOM 4152 C C . LEU F 3 117 ? -9.288 14.804 -28.985 1.00 31.47 117 LEU D C 1
ATOM 4153 O O . LEU F 3 117 ? -8.846 13.914 -28.243 1.00 31.21 117 LEU D O 1
ATOM 4158 N N . GLN F 3 118 ? -9.030 16.097 -28.804 1.00 31.64 118 GLN D N 1
ATOM 4159 C CA . GLN F 3 118 ? -8.239 16.563 -27.677 1.00 30.88 118 GLN D CA 1
ATOM 4160 C C . GLN F 3 118 ? -9.152 17.408 -26.819 1.00 29.49 118 GLN D C 1
ATOM 4161 O O . GLN F 3 118 ? -9.702 18.407 -27.278 1.00 27.31 118 GLN D O 1
ATOM 4167 N N . GLU F 3 119 ? -9.334 16.982 -25.579 1.00 29.90 119 GLU D N 1
ATOM 4168 C CA . GLU F 3 119 ? -10.155 17.719 -24.633 1.00 30.78 119 GLU D CA 1
ATOM 4169 C C . GLU F 3 119 ? -9.186 18.578 -23.818 1.00 30.34 119 GLU D C 1
ATOM 4170 O O . GLU F 3 119 ? -8.715 18.172 -22.755 1.00 29.39 119 GLU D O 1
ATOM 4176 N N . ILE F 3 120 ? -8.873 19.758 -24.356 1.00 31.73 120 ILE D N 1
ATOM 4177 C CA . ILE F 3 120 ? -7.945 20.691 -23.724 1.00 32.41 120 ILE D CA 1
ATOM 4178 C C . ILE F 3 120 ? -8.325 20.895 -22.263 1.00 32.66 120 ILE D C 1
ATOM 4179 O O . ILE F 3 120 ? -7.482 20.766 -21.382 1.00 33.96 120 ILE D O 1
ATOM 4184 N N . HIS F 3 121 ? -9.598 21.199 -22.015 1.00 32.93 121 HIS D N 1
ATOM 4185 C CA . HIS F 3 121 ? -10.110 21.410 -20.662 1.00 33.20 121 HIS D CA 1
ATOM 4186 C C . HIS F 3 121 ? -11.071 20.319 -20.234 1.00 33.84 121 HIS D C 1
ATOM 4187 O O . HIS F 3 121 ? -11.876 19.848 -21.033 1.00 32.92 121 HIS D O 1
ATOM 4194 N N . ARG F 3 122 ? -10.990 19.928 -18.968 1.00 34.84 122 ARG D N 1
ATOM 4195 C CA . ARG F 3 122 ? -11.889 18.915 -18.429 1.00 35.98 122 ARG D CA 1
ATOM 4196 C C . ARG F 3 122 ? -12.949 19.682 -17.636 1.00 34.24 122 ARG D C 1
ATOM 4197 O O . ARG F 3 122 ? -14.103 19.256 -17.512 1.00 32.61 122 ARG D O 1
ATOM 4205 N N . ASP F 3 123 ? -12.533 20.833 -17.116 1.00 33.07 123 ASP D N 1
ATOM 4206 C CA . ASP F 3 123 ? -13.399 21.714 -16.342 1.00 33.79 123 ASP D CA 1
ATOM 4207 C C . ASP F 3 123 ? -13.272 23.116 -16.929 1.00 33.59 123 ASP D C 1
ATOM 4208 O O . ASP F 3 123 ? -12.398 23.356 -17.759 1.00 35.23 123 ASP D O 1
ATOM 4213 N N . ILE F 3 124 ? -14.144 24.032 -16.513 1.00 33.01 124 ILE D N 1
ATOM 4214 C CA . ILE F 3 124 ? -14.076 25.417 -16.984 1.00 31.28 124 ILE D CA 1
ATOM 4215 C C . ILE F 3 124 ? -14.424 26.371 -15.836 1.00 30.48 124 ILE D C 1
ATOM 4216 O O . ILE F 3 124 ? -15.426 26.181 -15.144 1.00 30.20 124 ILE D O 1
ATOM 4221 N N . LEU F 3 125 ? -13.581 27.380 -15.626 1.00 29.31 125 LEU D N 1
ATOM 4222 C CA . LEU F 3 125 ? -13.795 28.366 -14.563 1.00 28.11 125 LEU D CA 1
ATOM 4223 C C . LEU F 3 125 ? -14.923 29.330 -14.934 1.00 27.68 125 LEU D C 1
ATOM 4224 O O . LEU F 3 125 ? -14.864 29.998 -15.969 1.00 27.12 125 LEU D O 1
ATOM 4229 N N . VAL F 3 126 ? -15.944 29.403 -14.084 1.00 27.32 126 VAL D N 1
ATOM 4230 C CA . VAL F 3 126 ? -17.082 30.283 -14.328 1.00 26.74 126 VAL D CA 1
ATOM 4231 C C . VAL F 3 126 ? -17.396 31.123 -13.101 1.00 27.13 126 VAL D C 1
ATOM 4232 O O . VAL F 3 126 ? -16.876 30.875 -12.020 1.00 26.77 126 VAL D O 1
ATOM 4236 N N . LYS F 3 127 ? -18.241 32.129 -13.287 1.00 26.73 127 LYS D N 1
ATOM 4237 C CA . LYS F 3 127 ? -18.674 32.986 -12.194 1.00 28.34 127 LYS D CA 1
ATOM 4238 C C . LYS F 3 127 ? -20.195 32.818 -12.089 1.00 28.14 127 LYS D C 1
ATOM 4239 O O . LYS F 3 127 ? -20.912 32.914 -13.088 1.00 28.21 127 LYS D O 1
ATOM 4245 N N . VAL F 3 128 ? -20.680 32.512 -10.892 1.00 27.83 128 VAL D N 1
ATOM 4246 C CA . VAL F 3 128 ? -22.107 32.293 -10.709 1.00 29.23 128 VAL D CA 1
ATOM 4247 C C . VAL F 3 128 ? -22.510 32.350 -9.245 1.00 30.67 128 VAL D C 1
ATOM 4248 O O . VAL F 3 128 ? -21.722 32.019 -8.359 1.00 32.25 128 VAL D O 1
ATOM 4252 N N . SER F 3 129 ? -23.740 32.782 -8.997 1.00 31.34 129 SER D N 1
ATOM 4253 C CA . SER F 3 129 ? -24.249 32.849 -7.638 1.00 32.52 129 SER D CA 1
ATOM 4254 C C . SER F 3 129 ? -24.394 31.402 -7.175 1.00 32.59 129 SER D C 1
ATOM 4255 O O . SER F 3 129 ? -24.729 30.525 -7.973 1.00 31.01 129 SER D O 1
ATOM 4258 N N . PRO F 3 130 ? -24.123 31.128 -5.887 1.00 32.43 130 PRO D N 1
ATOM 4259 C CA . PRO F 3 130 ? -24.234 29.773 -5.339 1.00 32.22 130 PRO D CA 1
ATOM 4260 C C . PRO F 3 130 ? -25.616 29.205 -5.655 1.00 32.54 130 PRO D C 1
ATOM 4261 O O . PRO F 3 130 ? -25.801 28.002 -5.822 1.00 31.86 130 PRO D O 1
ATOM 4265 N N . ARG F 3 131 ? -26.574 30.116 -5.746 1.00 33.81 131 ARG D N 1
ATOM 4266 C CA . ARG F 3 131 ? -27.969 29.818 -6.026 1.00 34.76 131 ARG D CA 1
ATOM 4267 C C . ARG F 3 131 ? -28.177 29.052 -7.346 1.00 33.71 131 ARG D C 1
ATOM 4268 O O . ARG F 3 131 ? -29.107 28.248 -7.473 1.00 31.55 131 ARG D O 1
ATOM 4276 N N . ASN F 3 132 ? -27.313 29.312 -8.326 1.00 31.20 132 ASN D N 1
ATOM 4277 C CA . ASN F 3 132 ? -27.426 28.684 -9.638 1.00 28.64 132 ASN D CA 1
ATOM 4278 C C . ASN F 3 132 ? -26.247 27.814 -10.035 1.00 26.98 132 ASN D C 1
ATOM 4279 O O . ASN F 3 132 ? -25.948 27.680 -11.213 1.00 27.51 132 ASN D O 1
ATOM 4284 N N . ILE F 3 133 ? -25.563 27.231 -9.065 1.00 26.29 133 ILE D N 1
ATOM 4285 C CA . ILE F 3 133 ? -24.438 26.363 -9.380 1.00 23.60 133 ILE D CA 1
ATOM 4286 C C . ILE F 3 133 ? -24.954 25.198 -10.233 1.00 23.68 133 ILE D C 1
ATOM 4287 O O . ILE F 3 133 ? -25.860 24.465 -9.821 1.00 24.37 133 ILE D O 1
ATOM 4292 N N . PRO F 3 134 ? -24.404 25.035 -11.450 1.00 23.10 134 PRO D N 1
ATOM 4293 C CA . PRO F 3 134 ? -24.795 23.965 -12.375 1.00 23.02 134 PRO D CA 1
ATOM 4294 C C . PRO F 3 134 ? -24.091 22.644 -12.061 1.00 24.08 134 PRO D C 1
ATOM 4295 O O . PRO F 3 134 ? -23.120 22.623 -11.316 1.00 25.87 134 PRO D O 1
ATOM 4299 N N . GLU F 3 135 ? -24.577 21.548 -12.636 1.00 24.40 135 GLU D N 1
ATOM 4300 C CA . GLU F 3 135 ? -23.970 20.239 -12.419 1.00 24.24 135 GLU D CA 1
ATOM 4301 C C . GLU F 3 135 ? -22.878 19.971 -13.428 1.00 23.09 135 GLU D C 1
ATOM 4302 O O . GLU F 3 135 ? -22.014 19.132 -13.204 1.00 24.23 135 GLU D O 1
ATOM 4308 N N . PHE F 3 136 ? -22.923 20.708 -14.532 1.00 23.36 136 PHE D N 1
ATOM 4309 C CA . PHE F 3 136 ? -21.972 20.560 -15.629 1.00 22.79 136 PHE D CA 1
ATOM 4310 C C . PHE F 3 136 ? -22.377 21.508 -16.749 1.00 24.32 136 PHE D C 1
ATOM 4311 O O . PHE F 3 136 ? -23.448 22.111 -16.713 1.00 23.83 136 PHE D O 1
ATOM 4319 N N . ILE F 3 137 ? -21.521 21.602 -17.756 1.00 25.55 137 ILE D N 1
ATOM 4320 C CA . ILE F 3 137 ? -21.769 22.436 -18.918 1.00 26.64 137 ILE D CA 1
ATOM 4321 C C . ILE F 3 137 ? -21.611 21.486 -20.105 1.00 28.03 137 ILE D C 1
ATOM 4322 O O . ILE F 3 137 ? -20.499 21.037 -20.393 1.00 28.55 137 ILE D O 1
ATOM 4327 N N . GLU F 3 138 ? -22.722 21.159 -20.771 1.00 28.82 138 GLU D N 1
ATOM 4328 C CA . GLU F 3 138 ? -22.682 20.227 -21.899 1.00 28.59 138 GLU D CA 1
ATOM 4329 C C . GLU F 3 138 ? -21.984 20.836 -23.097 1.00 29.54 138 GLU D C 1
ATOM 4330 O O . GLU F 3 138 ? -22.189 22.005 -23.424 1.00 27.63 138 GLU D O 1
ATOM 4336 N N . VAL F 3 139 ? -21.156 20.026 -23.749 1.00 31.17 139 VAL D N 1
ATOM 4337 C CA . VAL F 3 139 ? -20.408 20.465 -24.920 1.00 31.12 139 VAL D CA 1
ATOM 4338 C C . VAL F 3 139 ? -20.558 19.457 -26.048 1.00 30.65 139 VAL D C 1
ATOM 4339 O O . VAL F 3 139 ? -20.038 18.341 -25.969 1.00 28.89 139 VAL D O 1
ATOM 4343 N N . ASP F 3 140 ? -21.265 19.865 -27.098 1.00 30.88 140 ASP D N 1
ATOM 4344 C CA . ASP F 3 140 ? -21.493 19.012 -28.258 1.00 30.51 140 ASP D CA 1
ATOM 4345 C C . ASP F 3 140 ? -20.306 19.129 -29.212 1.00 29.46 140 ASP D C 1
ATOM 4346 O O . ASP F 3 140 ? -20.092 20.182 -29.815 1.00 28.81 140 ASP D O 1
ATOM 4351 N N . VAL F 3 141 ? -19.540 18.047 -29.344 1.00 28.20 141 VAL D N 1
ATOM 4352 C CA . VAL F 3 141 ? -18.359 18.037 -30.212 1.00 27.97 141 VAL D CA 1
ATOM 4353 C C . VAL F 3 141 ? -18.494 17.212 -31.484 1.00 27.43 141 VAL D C 1
ATOM 4354 O O . VAL F 3 141 ? -17.563 17.144 -32.274 1.00 28.84 141 VAL D O 1
ATOM 4358 N N . SER F 3 142 ? -19.646 16.595 -31.696 1.00 26.69 142 SER D N 1
ATOM 4359 C CA . SER F 3 142 ? -19.846 15.771 -32.879 1.00 26.36 142 SER D CA 1
ATOM 4360 C C . SER F 3 142 ? -19.667 16.482 -34.223 1.00 26.91 142 SER D C 1
ATOM 4361 O O . SER F 3 142 ? -19.503 15.831 -35.255 1.00 28.49 142 SER D O 1
ATOM 4364 N N . GLY F 3 143 ? -19.687 17.810 -34.220 1.00 25.77 143 GLY D N 1
ATOM 4365 C CA . GLY F 3 143 ? -19.534 18.538 -35.463 1.00 24.72 143 GLY D CA 1
ATOM 4366 C C . GLY F 3 143 ? -18.103 18.936 -35.755 1.00 26.14 143 GLY D C 1
ATOM 4367 O O . GLY F 3 143 ? -17.782 19.392 -36.853 1.00 25.89 143 GLY D O 1
ATOM 4368 N N . LEU F 3 144 ? -17.227 18.764 -34.775 1.00 27.54 144 LEU D N 1
ATOM 4369 C CA . LEU F 3 144 ? -15.834 19.129 -34.968 1.00 27.89 144 LEU D CA 1
ATOM 4370 C C . LEU F 3 144 ? -15.135 18.191 -35.942 1.00 29.63 144 LEU D C 1
ATOM 4371 O O . LEU F 3 144 ? -15.082 16.979 -35.731 1.00 29.48 144 LEU D O 1
ATOM 4376 N N . GLU F 3 145 ? -14.600 18.767 -37.011 1.00 32.47 145 GLU D N 1
ATOM 4377 C CA . GLU F 3 145 ? -13.863 18.008 -38.008 1.00 34.32 145 GLU D CA 1
ATOM 4378 C C . GLU F 3 145 ? -12.387 18.230 -37.752 1.00 33.80 145 GLU D C 1
ATOM 4379 O O . GLU F 3 145 ? -12.016 19.128 -36.993 1.00 32.77 145 GLU D O 1
ATOM 4385 N N . ILE F 3 146 ? -11.545 17.416 -38.378 1.00 34.18 146 ILE D N 1
ATOM 4386 C CA . ILE F 3 146 ? -10.108 17.544 -38.186 1.00 33.93 146 ILE D CA 1
ATOM 4387 C C . ILE F 3 146 ? -9.696 18.969 -38.538 1.00 33.86 146 ILE D C 1
ATOM 4388 O O . ILE F 3 146 ? -9.983 19.461 -39.632 1.00 34.06 146 ILE D O 1
ATOM 4393 N N . GLY F 3 147 ? -9.048 19.636 -37.589 1.00 32.85 147 GLY D N 1
ATOM 4394 C CA . GLY F 3 147 ? -8.621 21.001 -37.814 1.00 33.04 147 GLY D CA 1
ATOM 4395 C C . GLY F 3 147 ? -9.593 21.978 -37.192 1.00 33.58 147 GLY D C 1
ATOM 4396 O O . GLY F 3 147 ? -9.426 23.190 -37.303 1.00 34.75 147 GLY D O 1
ATOM 4397 N N . ASP F 3 148 ? -10.622 21.455 -36.540 1.00 33.43 148 ASP D N 1
ATOM 4398 C CA . ASP F 3 148 ? -11.609 22.298 -35.885 1.00 33.58 148 ASP D CA 1
ATOM 4399 C C . ASP F 3 148 ? -11.309 22.409 -34.401 1.00 32.95 148 ASP D C 1
ATOM 4400 O O . ASP F 3 148 ? -10.858 21.444 -33.781 1.00 32.96 148 ASP D O 1
ATOM 4405 N N . SER F 3 149 ? -11.546 23.594 -33.842 1.00 32.58 149 SER D N 1
ATOM 4406 C CA . SER F 3 149 ? -11.335 23.851 -32.420 1.00 32.01 149 SER D CA 1
ATOM 4407 C C . SER F 3 149 ? -12.599 24.466 -31.833 1.00 31.56 149 SER D C 1
ATOM 4408 O O . SER F 3 149 ? -13.315 25.210 -32.510 1.00 31.95 149 SER D O 1
ATOM 4411 N N . LEU F 3 150 ? -12.878 24.138 -30.576 1.00 29.33 150 LEU D N 1
ATOM 4412 C CA . LEU F 3 150 ? -14.042 24.673 -29.880 1.00 26.76 150 LEU D CA 1
ATOM 4413 C C . LEU F 3 150 ? -13.479 25.580 -28.783 1.00 26.71 150 LEU D C 1
ATOM 4414 O O . LEU F 3 150 ? -12.575 25.186 -28.047 1.00 24.83 150 LEU D O 1
ATOM 4419 N N . HIS F 3 151 ? -13.988 26.803 -28.686 1.00 28.20 151 HIS D N 1
ATOM 4420 C CA . HIS F 3 151 ? -13.488 27.726 -27.671 1.00 29.75 151 HIS D CA 1
ATOM 4421 C C . HIS F 3 151 ? -14.483 27.995 -26.545 1.00 30.79 151 HIS D C 1
ATOM 4422 O O . HIS F 3 151 ? -15.669 27.659 -26.656 1.00 30.50 151 HIS D O 1
ATOM 4429 N N . ALA F 3 152 ? -13.989 28.592 -25.459 1.00 29.61 152 ALA D N 1
ATOM 4430 C CA . ALA F 3 152 ? -14.827 28.896 -24.308 1.00 28.35 152 ALA D CA 1
ATOM 4431 C C . ALA F 3 152 ? -16.038 29.696 -24.769 1.00 29.11 152 ALA D C 1
ATOM 4432 O O . ALA F 3 152 ? -17.164 29.466 -24.310 1.00 29.35 152 ALA D O 1
ATOM 4434 N N . SER F 3 153 ? -15.811 30.618 -25.699 1.00 28.28 153 SER D N 1
ATOM 4435 C CA . SER F 3 153 ? -16.893 31.444 -26.217 1.00 29.08 153 SER D CA 1
ATOM 4436 C C . SER F 3 153 ? -17.962 30.600 -26.896 1.00 28.91 153 SER D C 1
ATOM 4437 O O . SER F 3 153 ? -19.103 31.032 -27.027 1.00 29.22 153 SER D O 1
ATOM 4440 N N . ASP F 3 154 ? -17.581 29.401 -27.328 1.00 29.04 154 ASP D N 1
ATOM 4441 C CA . ASP F 3 154 ? -18.487 28.479 -28.015 1.00 29.06 154 ASP D CA 1
ATOM 4442 C C . ASP F 3 154 ? -19.369 27.690 -27.060 1.00 29.73 154 ASP D C 1
ATOM 4443 O O . ASP F 3 154 ? -20.294 27.003 -27.490 1.00 29.02 154 ASP D O 1
ATOM 4448 N N . LEU F 3 155 ? -19.070 27.786 -25.766 1.00 30.16 155 LEU D N 1
ATOM 4449 C CA . LEU F 3 155 ? -19.830 27.090 -24.734 1.00 29.70 155 LEU D CA 1
ATOM 4450 C C . LEU F 3 155 ? -21.232 27.671 -24.548 1.00 30.43 155 LEU D C 1
ATOM 4451 O O . LEU F 3 155 ? -21.408 28.887 -24.497 1.00 30.68 155 LEU D O 1
ATOM 4456 N N . LYS F 3 156 ? -22.230 26.799 -24.449 1.00 30.25 156 LYS D N 1
ATOM 4457 C CA . LYS F 3 156 ? -23.602 27.246 -24.237 1.00 31.15 156 LYS D CA 1
ATOM 4458 C C . LYS F 3 156 ? -23.852 27.163 -22.742 1.00 29.61 156 LYS D C 1
ATOM 4459 O O . LYS F 3 156 ? -24.194 26.112 -22.217 1.00 29.61 156 LYS D O 1
ATOM 4465 N N . LEU F 3 157 ? -23.661 28.292 -22.071 1.00 28.22 157 LEU D N 1
ATOM 4466 C CA . LEU F 3 157 ? -23.799 28.397 -20.630 1.00 26.47 157 LEU D CA 1
ATOM 4467 C C . LEU F 3 157 ? -25.216 28.411 -20.083 1.00 26.81 157 LEU D C 1
ATOM 4468 O O . LEU F 3 157 ? -26.119 29.004 -20.676 1.00 27.80 157 LEU D O 1
ATOM 4473 N N . PRO F 3 158 ? -25.423 27.765 -18.922 1.00 26.30 158 PRO D N 1
ATOM 4474 C CA . PRO F 3 158 ? -26.727 27.694 -18.261 1.00 25.48 158 PRO D CA 1
ATOM 4475 C C . PRO F 3 158 ? -27.104 29.089 -17.778 1.00 25.50 158 PRO D C 1
ATOM 4476 O O . PRO F 3 158 ? -26.268 29.991 -17.715 1.00 24.55 158 PRO D O 1
ATOM 4480 N N . PRO F 3 159 ? -28.368 29.276 -17.404 1.00 25.61 159 PRO D N 1
ATOM 4481 C CA . PRO F 3 159 ? -28.831 30.579 -16.927 1.00 25.74 159 PRO D CA 1
ATOM 4482 C C . PRO F 3 159 ? -28.101 31.050 -15.674 1.00 26.00 159 PRO D C 1
ATOM 4483 O O . PRO F 3 159 ? -28.065 30.338 -14.666 1.00 26.09 159 PRO D O 1
ATOM 4487 N N . GLY F 3 160 ? -27.523 32.250 -15.746 1.00 26.00 160 GLY D N 1
ATOM 4488 C CA . GLY F 3 160 ? -26.837 32.833 -14.602 1.00 24.57 160 GLY D CA 1
ATOM 4489 C C . GLY F 3 160 ? -25.399 32.411 -14.416 1.00 23.46 160 GLY D C 1
ATOM 4490 O O . GLY F 3 160 ? -24.789 32.686 -13.386 1.00 24.93 160 GLY D O 1
ATOM 4491 N N . VAL F 3 161 ? -24.852 31.745 -15.420 1.00 21.13 161 VAL D N 1
ATOM 4492 C CA . VAL F 3 161 ? -23.481 31.277 -15.369 1.00 20.32 161 VAL D CA 1
ATOM 4493 C C . VAL F 3 161 ? -22.680 31.997 -16.431 1.00 22.32 161 VAL D C 1
ATOM 4494 O O . VAL F 3 161 ? -23.089 32.036 -17.584 1.00 22.70 161 VAL D O 1
ATOM 4498 N N . GLU F 3 162 ? -21.553 32.593 -16.058 1.00 25.11 162 GLU D N 1
ATOM 4499 C CA . GLU F 3 162 ? -20.742 33.274 -17.057 1.00 27.79 162 GLU D CA 1
ATOM 4500 C C . GLU F 3 162 ? -19.257 32.944 -16.948 1.00 27.44 162 GLU D C 1
ATOM 4501 O O . GLU F 3 162 ? -18.732 32.694 -15.857 1.00 26.31 162 GLU D O 1
ATOM 4507 N N . LEU F 3 163 ? -18.588 32.929 -18.095 1.00 26.65 163 LEU D N 1
ATOM 4508 C CA . LEU F 3 163 ? -17.166 32.615 -18.139 1.00 27.68 163 LEU D CA 1
ATOM 4509 C C . LEU F 3 163 ? -16.315 33.474 -17.210 1.00 28.58 163 LEU D C 1
ATOM 4510 O O . LEU F 3 163 ? -16.514 34.688 -17.103 1.00 28.28 163 LEU D O 1
ATOM 4515 N N . ALA F 3 164 ? -15.384 32.820 -16.525 1.00 29.14 164 ALA D N 1
ATOM 4516 C CA . ALA F 3 164 ? -14.447 33.485 -15.630 1.00 31.08 164 ALA D CA 1
ATOM 4517 C C . ALA F 3 164 ? -13.097 33.168 -16.260 1.00 32.72 164 ALA D C 1
ATOM 4518 O O . ALA F 3 164 ? -12.053 33.198 -15.608 1.00 34.92 164 ALA D O 1
ATOM 4520 N N . VAL F 3 165 ? -13.164 32.880 -17.557 1.00 32.49 165 VAL D N 1
ATOM 4521 C CA . VAL F 3 165 ? -12.011 32.507 -18.364 1.00 32.95 165 VAL D CA 1
ATOM 4522 C C . VAL F 3 165 ? -12.065 33.238 -19.707 1.00 33.59 165 VAL D C 1
ATOM 4523 O O . VAL F 3 165 ? -13.142 33.602 -20.179 1.00 32.16 165 VAL D O 1
ATOM 4527 N N . SER F 3 166 ? -10.899 33.451 -20.310 1.00 35.90 166 SER D N 1
ATOM 4528 C CA . SER F 3 166 ? -10.802 34.136 -21.596 1.00 37.55 166 SER D CA 1
ATOM 4529 C C . SER F 3 166 ? -11.707 33.500 -22.650 1.00 39.28 166 SER D C 1
ATOM 4530 O O . SER F 3 166 ? -11.779 32.276 -22.762 1.00 40.46 166 SER D O 1
ATOM 4533 N N . PRO F 3 167 ? -12.419 34.330 -23.433 1.00 39.88 167 PRO D N 1
ATOM 4534 C CA . PRO F 3 167 ? -13.318 33.813 -24.471 1.00 40.48 167 PRO D CA 1
ATOM 4535 C C . PRO F 3 167 ? -12.608 32.933 -25.495 1.00 41.05 167 PRO D C 1
ATOM 4536 O O . PRO F 3 167 ? -13.188 31.976 -26.003 1.00 41.18 167 PRO D O 1
ATOM 4540 N N . GLU F 3 168 ? -11.353 33.266 -25.786 1.00 42.79 168 GLU D N 1
ATOM 4541 C CA . GLU F 3 168 ? -10.544 32.530 -26.755 1.00 43.99 168 GLU D CA 1
ATOM 4542 C C . GLU F 3 168 ? -9.933 31.249 -26.208 1.00 42.10 168 GLU D C 1
ATOM 4543 O O . GLU F 3 168 ? -9.240 30.537 -26.928 1.00 42.57 168 GLU D O 1
ATOM 4549 N N . GLU F 3 169 ? -10.176 30.956 -24.938 1.00 39.81 169 GLU D N 1
ATOM 4550 C CA . GLU F 3 169 ? -9.643 29.740 -24.343 1.00 38.19 169 GLU D CA 1
ATOM 4551 C C . GLU F 3 169 ? -10.133 28.512 -25.103 1.00 36.85 169 GLU D C 1
ATOM 4552 O O . GLU F 3 169 ? -11.328 28.208 -25.097 1.00 37.27 169 GLU D O 1
ATOM 4558 N N . THR F 3 170 ? -9.209 27.809 -25.753 1.00 34.61 170 THR D N 1
ATOM 4559 C CA . THR F 3 170 ? -9.550 26.607 -26.503 1.00 32.98 170 THR D CA 1
ATOM 4560 C C . THR F 3 170 ? -10.014 25.508 -25.549 1.00 32.03 170 THR D C 1
ATOM 4561 O O . THR F 3 170 ? -9.272 25.097 -24.659 1.00 31.69 170 THR D O 1
ATOM 4565 N N . ILE F 3 171 ? -11.242 25.037 -25.745 1.00 31.11 171 ILE D N 1
ATOM 4566 C CA . ILE F 3 171 ? -11.826 23.985 -24.915 1.00 29.30 171 ILE D CA 1
ATOM 4567 C C . ILE F 3 171 ? -11.497 22.584 -25.448 1.00 29.12 171 ILE D C 1
ATOM 4568 O O .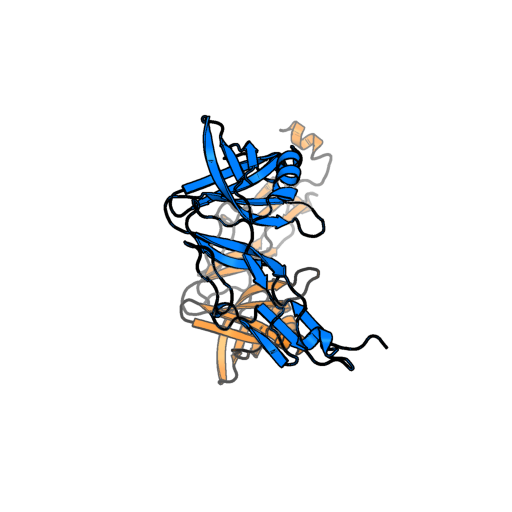 ILE F 3 171 ? -11.260 21.650 -24.674 1.00 27.23 171 ILE D O 1
ATOM 4573 N N . ALA F 3 172 ? -11.496 22.447 -26.776 1.00 28.53 172 ALA D N 1
ATOM 4574 C CA . ALA F 3 172 ? -11.222 21.166 -27.421 1.00 28.44 172 ALA D CA 1
ATOM 4575 C C . ALA F 3 172 ? -10.879 21.305 -28.899 1.00 27.54 172 ALA D C 1
ATOM 4576 O O . ALA F 3 172 ? -11.257 22.271 -29.558 1.00 27.24 172 ALA D O 1
ATOM 4578 N N . ALA F 3 173 ? -10.169 20.314 -29.417 1.00 26.59 173 ALA D N 1
ATOM 4579 C CA . ALA F 3 173 ? -9.771 20.324 -30.810 1.00 28.75 173 ALA D CA 1
ATOM 4580 C C . ALA F 3 173 ? -9.636 18.906 -31.342 1.00 30.43 173 ALA D C 1
ATOM 4581 O O . ALA F 3 173 ? -9.378 17.966 -30.586 1.00 29.79 173 ALA D O 1
ATOM 4583 N N . VAL F 3 174 ? -9.826 18.753 -32.647 1.00 31.38 174 VAL D N 1
ATOM 4584 C CA . VAL F 3 174 ? -9.677 17.450 -33.263 1.00 32.33 174 VAL D CA 1
ATOM 4585 C C . VAL F 3 174 ? -8.481 17.572 -34.169 1.00 33.04 174 VAL D C 1
ATOM 4586 O O . VAL F 3 174 ? -8.452 18.403 -35.077 1.00 31.70 174 VAL D O 1
ATOM 4590 N N . VAL F 3 175 ? -7.483 16.745 -33.901 1.00 35.65 175 VAL D N 1
ATOM 4591 C CA . VAL F 3 175 ? -6.258 16.764 -34.674 1.00 37.69 175 VAL D CA 1
ATOM 4592 C C . VAL F 3 175 ? -6.152 15.550 -35.585 1.00 40.36 175 VAL D C 1
ATOM 4593 O O . VAL F 3 175 ? -6.872 14.563 -35.404 1.00 42.36 175 VAL D O 1
ATOM 4597 N N . PRO F 3 176 ? -5.270 15.616 -36.600 1.00 41.70 176 PRO D N 1
ATOM 4598 C CA . PRO F 3 176 ? -5.097 14.481 -37.512 1.00 42.90 176 PRO D CA 1
ATOM 4599 C C . PRO F 3 176 ? -4.371 13.394 -36.727 1.00 45.22 176 PRO D C 1
ATOM 4600 O O . PRO F 3 176 ? -3.640 13.702 -35.786 1.00 46.93 176 PRO D O 1
ATOM 4604 N N . PRO F 3 177 ? -4.561 12.113 -37.088 1.00 46.89 177 PRO D N 1
ATOM 4605 C CA . PRO F 3 177 ? -3.882 11.042 -36.351 1.00 49.11 177 PRO D CA 1
ATOM 4606 C C . PRO F 3 177 ? -2.387 11.139 -36.601 1.00 52.47 177 PRO D C 1
ATOM 4607 O O . PRO F 3 177 ? -1.970 11.724 -37.603 1.00 52.64 177 PRO D O 1
ATOM 4611 N N . GLU F 3 178 ? -1.582 10.567 -35.708 1.00 56.63 178 GLU D N 1
ATOM 4612 C CA . GLU F 3 178 ? -0.130 10.634 -35.857 1.00 61.43 178 GLU D CA 1
ATOM 4613 C C . GLU F 3 178 ? 0.398 9.933 -37.114 1.00 63.56 178 GLU D C 1
ATOM 4614 O O . GLU F 3 178 ? 0.471 8.701 -37.174 1.00 63.45 178 GLU D O 1
ATOM 4620 N N . ASP F 3 179 ? 0.771 10.744 -38.105 1.00 65.75 179 ASP D N 1
ATOM 4621 C CA . ASP F 3 179 ? 1.312 10.274 -39.382 1.00 67.96 179 ASP D CA 1
ATOM 4622 C C . ASP F 3 179 ? 2.474 11.210 -39.726 1.00 69.02 179 ASP D C 1
ATOM 4623 O O . ASP F 3 179 ? 2.274 12.223 -40.408 1.00 68.60 179 ASP D O 1
ATOM 4628 N N . VAL F 3 180 ? 3.676 10.867 -39.252 1.00 70.00 180 VAL D N 1
ATOM 4629 C CA . VAL F 3 180 ? 4.888 11.678 -39.467 1.00 70.00 180 VAL D CA 1
ATOM 4630 C C . VAL F 3 180 ? 4.838 12.916 -38.553 1.00 70.00 180 VAL D C 1
ATOM 4631 O O . VAL F 3 180 ? 5.754 13.157 -37.755 1.00 70.00 180 VAL D O 1
ATOM 4635 N N . GLU F 3 181 ? 3.755 13.682 -38.690 1.00 70.00 181 GLU D N 1
ATOM 4636 C CA . GLU F 3 181 ? 3.488 14.893 -37.910 1.00 70.00 181 GLU D CA 1
ATOM 4637 C C . GLU F 3 181 ? 4.654 15.858 -37.709 1.00 70.00 181 GLU D C 1
ATOM 4638 O O . GLU F 3 181 ? 4.874 16.732 -38.544 1.00 70.00 181 GLU D O 1
ATOM 4644 N N . LYS F 3 182 ? 5.384 15.709 -36.604 1.00 70.00 182 LYS D N 1
ATOM 4645 C CA . LYS F 3 182 ? 6.517 16.584 -36.285 1.00 70.00 182 LYS D CA 1
ATOM 4646 C C . LYS F 3 182 ? 7.382 17.005 -37.477 1.00 70.00 182 LYS D C 1
ATOM 4647 O O . LYS F 3 182 ? 7.762 18.177 -37.590 1.00 70.00 182 LYS D O 1
ATOM 4653 N N . LEU F 3 183 ? 7.694 16.051 -38.354 1.00 70.00 183 LEU D N 1
ATOM 4654 C CA . LEU F 3 183 ? 8.506 16.314 -39.546 1.00 70.00 183 LEU D CA 1
ATOM 4655 C C . LEU F 3 183 ? 7.699 17.115 -40.573 1.00 70.00 183 LEU D C 1
ATOM 4656 O O . LEU F 3 183 ? 8.183 18.105 -41.136 1.00 70.00 183 LEU D O 1
ATOM 4661 N N . ALA F 3 184 ? 6.467 16.669 -40.816 1.00 70.00 184 ALA D N 1
ATOM 4662 C CA . ALA F 3 184 ? 5.572 17.330 -41.758 1.00 70.00 184 ALA D CA 1
ATOM 4663 C C . ALA F 3 184 ? 5.113 18.680 -41.189 1.00 70.00 184 ALA D C 1
ATOM 4664 O O . ALA F 3 184 ? 4.825 19.617 -41.940 1.00 70.00 184 ALA D O 1
ATOM 4666 N N . GLU F 3 185 ? 5.058 18.765 -39.859 1.00 70.00 185 GLU D N 1
ATOM 4667 C CA . GLU F 3 185 ? 4.640 19.977 -39.151 1.00 70.00 185 GLU D CA 1
ATOM 4668 C C . GLU F 3 185 ? 5.544 21.172 -39.450 1.00 70.00 185 GLU D C 1
ATOM 4669 O O . GLU F 3 185 ? 5.069 22.308 -39.578 1.00 70.00 185 GLU D O 1
ATOM 4675 N N . GLU F 3 186 ? 6.845 20.904 -39.553 1.00 70.00 186 GLU D N 1
ATOM 4676 C CA . GLU F 3 186 ? 7.838 21.937 -39.843 1.00 70.00 186 GLU D CA 1
ATOM 4677 C C . GLU F 3 186 ? 7.859 22.218 -41.348 1.00 70.00 186 GLU D C 1
ATOM 4678 O O . GLU F 3 186 ? 8.204 23.325 -41.779 1.00 70.00 186 GLU D O 1
ATOM 4684 N N . ALA F 3 187 ? 7.504 21.204 -42.139 1.00 70.00 187 ALA D N 1
ATOM 4685 C CA . ALA F 3 187 ? 7.453 21.338 -43.593 1.00 70.00 187 ALA D CA 1
ATOM 4686 C C . ALA F 3 187 ? 6.492 22.482 -43.909 1.00 70.00 187 ALA D C 1
ATOM 4687 O O . ALA F 3 187 ? 6.639 23.171 -44.922 1.00 70.00 187 ALA D O 1
ATOM 4689 N N . ALA F 3 188 ? 5.510 22.665 -43.025 1.00 70.00 188 ALA D N 1
ATOM 4690 C CA . ALA F 3 188 ? 4.511 23.729 -43.143 1.00 70.00 188 ALA D CA 1
ATOM 4691 C C . ALA F 3 188 ? 5.062 24.974 -42.440 1.00 70.00 188 ALA D C 1
ATOM 4692 O O . ALA F 3 188 ? 4.818 26.109 -42.865 1.00 70.00 188 ALA D O 1
ATOM 4694 N N . ALA F 3 189 ? 5.811 24.744 -41.362 1.00 70.00 189 ALA D N 1
ATOM 4695 C CA . ALA F 3 189 ? 6.418 25.827 -40.588 1.00 70.00 189 ALA D CA 1
ATOM 4696 C C . ALA F 3 189 ? 7.503 26.529 -41.411 1.00 70.00 189 ALA D C 1
ATOM 4697 O O . ALA F 3 189 ? 7.907 25.964 -42.454 1.00 70.00 189 ALA D O 1
#

Nearest PDB structures (foldseek):
  1feu-assembly1_A  TM=1.005E+00  e=2.395E-39  Thermus thermophilus
  4v9h-assembly1_BZ  TM=8.812E-01  e=4.393E-32  Thermus thermophilus HB8
  6osi-assembly2_YZ  TM=8.765E-01  e=2.532E-31  Thermus thermophilus HB8
  4v5q-assembly1_BZ  TM=9.038E-01  e=1.855E-29  Thermus thermophilus HB8
  4wq1-assembly2_D5  TM=9.364E-01  e=1.418E-28  Thermus thermophilus HB8

Radius of gyration: 36.73 Å; Cα contacts (8 Å, |Δi|>4): 811; chains: 2; bounding box: 77×52×94 Å

B-factor: mean 35.7, std 13.39, range [12.52, 70.0]